Protein AF-A0A9E2Q5E2-F1 (afdb_monomer_lite)

Structure (mmCIF, N/CA/C/O backbone):
data_AF-A0A9E2Q5E2-F1
#
_entry.id   AF-A0A9E2Q5E2-F1
#
loop_
_atom_site.group_PDB
_atom_site.id
_atom_site.type_symbol
_atom_site.label_atom_id
_atom_site.label_alt_id
_atom_site.label_comp_id
_atom_site.label_asym_id
_atom_site.label_entity_id
_atom_site.label_seq_id
_atom_site.pdbx_PDB_ins_code
_atom_site.Cartn_x
_atom_site.Cartn_y
_atom_site.Cartn_z
_atom_site.occupancy
_atom_site.B_iso_or_equiv
_atom_site.auth_seq_id
_atom_site.auth_comp_id
_atom_site.auth_asym_id
_atom_site.auth_atom_id
_atom_site.pdbx_PDB_model_num
ATOM 1 N N . LEU A 1 1 ? 15.517 0.188 -31.929 1.00 89.19 1 LEU A N 1
ATOM 2 C CA . LEU A 1 1 ? 15.478 1.576 -32.425 1.00 89.19 1 LEU A CA 1
ATOM 3 C C . LEU A 1 1 ? 14.291 2.267 -31.775 1.00 89.19 1 LEU A C 1
ATOM 5 O O . LEU A 1 1 ? 13.163 1.832 -31.969 1.00 89.19 1 LEU A O 1
ATOM 9 N N . GLY A 1 2 ? 14.555 3.287 -30.965 1.00 86.31 2 GLY A N 1
ATOM 10 C CA . GLY A 1 2 ? 13.553 4.165 -30.353 1.00 86.31 2 GLY A CA 1
ATOM 11 C C . GLY A 1 2 ? 13.816 5.609 -30.769 1.00 86.31 2 GLY A C 1
ATOM 12 O O . GLY A 1 2 ? 14.848 5.887 -31.368 1.00 86.31 2 GLY A O 1
ATOM 13 N N . GLY A 1 3 ? 12.882 6.527 -30.535 1.00 84.81 3 GLY A N 1
ATOM 14 C CA . GLY A 1 3 ? 13.052 7.918 -30.966 1.00 84.81 3 GLY A CA 1
ATOM 15 C C . GLY A 1 3 ? 11.741 8.633 -31.245 1.00 84.81 3 GLY A C 1
ATOM 16 O O . GLY A 1 3 ? 10.682 7.996 -31.318 1.00 84.81 3 GLY A O 1
ATOM 17 N N . SER A 1 4 ? 11.8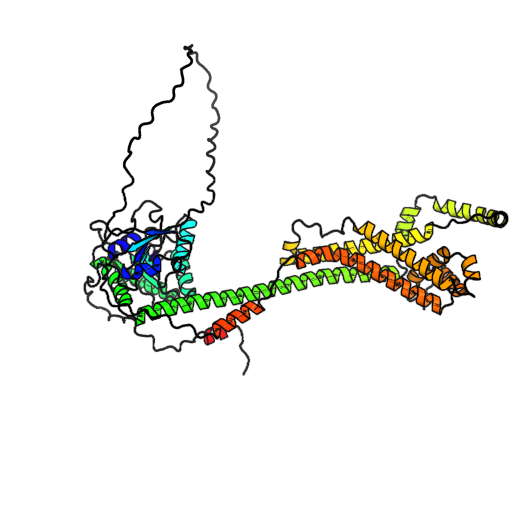26 9.949 -31.428 1.00 81.06 4 SER A N 1
ATOM 18 C CA . SER A 1 4 ? 10.669 10.813 -31.671 1.00 81.06 4 SER A CA 1
ATOM 19 C C . SER A 1 4 ? 9.975 10.502 -32.998 1.00 81.06 4 SER A C 1
ATOM 21 O O . SER A 1 4 ? 10.512 9.819 -33.887 1.00 81.06 4 SER A O 1
ATOM 23 N N . THR A 1 5 ? 8.740 10.978 -33.136 1.00 81.56 5 THR A N 1
ATOM 24 C CA . THR A 1 5 ? 7.960 10.696 -34.331 1.00 81.56 5 THR A CA 1
ATOM 25 C C . THR A 1 5 ? 8.557 11.386 -35.547 1.00 81.56 5 THR A C 1
ATOM 27 O O . THR A 1 5 ? 8.820 12.589 -35.534 1.00 81.56 5 THR A O 1
ATOM 30 N N . GLY A 1 6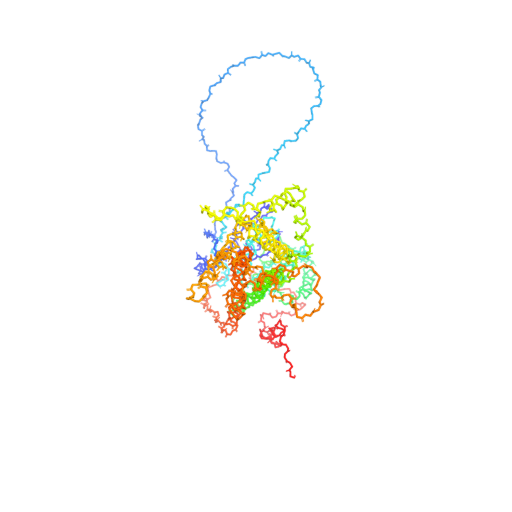 ? 8.709 10.631 -36.636 1.00 80.38 6 GLY A N 1
ATOM 31 C CA . GLY A 1 6 ? 9.288 11.141 -37.878 1.00 80.38 6 GLY A CA 1
ATOM 32 C C . GLY A 1 6 ? 10.807 11.313 -37.822 1.00 80.38 6 GLY A C 1
ATOM 33 O O . GLY A 1 6 ? 11.375 11.924 -38.720 1.00 80.38 6 GLY A O 1
ATOM 34 N N . ALA A 1 7 ? 11.482 10.759 -36.811 1.00 85.31 7 ALA A N 1
ATOM 35 C CA . ALA A 1 7 ? 12.941 10.783 -36.712 1.00 85.31 7 ALA A CA 1
ATOM 36 C C . ALA A 1 7 ? 13.668 9.854 -37.703 1.00 85.31 7 ALA A C 1
ATOM 38 O O . ALA A 1 7 ? 14.882 9.789 -37.660 1.00 85.31 7 ALA A O 1
ATOM 39 N N . GLY A 1 8 ? 12.952 9.116 -38.563 1.00 87.56 8 GLY A N 1
ATOM 40 C CA . GLY A 1 8 ? 13.573 8.262 -39.587 1.00 87.56 8 GLY A CA 1
ATOM 41 C C . GLY A 1 8 ? 13.871 6.815 -39.171 1.00 87.56 8 GLY A C 1
ATOM 42 O O . GLY A 1 8 ? 14.488 6.091 -39.943 1.00 87.56 8 GLY A O 1
ATOM 43 N N . LYS A 1 9 ? 13.393 6.341 -38.007 1.00 90.12 9 LYS A N 1
ATOM 44 C CA . LYS A 1 9 ? 13.650 4.977 -37.474 1.00 90.12 9 LYS A CA 1
ATOM 45 C C . LYS A 1 9 ? 13.458 3.841 -38.488 1.00 90.12 9 LYS A C 1
ATOM 47 O O . LYS A 1 9 ? 14.386 3.076 -38.732 1.00 90.12 9 LYS A O 1
ATOM 52 N N . SER A 1 10 ? 12.272 3.744 -39.091 1.00 89.88 10 SER A N 1
ATOM 53 C CA . SER A 1 10 ? 11.942 2.667 -40.033 1.00 89.88 10 SER A CA 1
ATOM 54 C C . SER A 1 10 ? 12.729 2.788 -41.342 1.00 89.88 10 SER A C 1
ATOM 56 O O . SER A 1 10 ? 13.146 1.776 -41.898 1.00 89.88 10 SER A O 1
ATOM 58 N N . THR A 1 11 ? 12.997 4.017 -41.805 1.00 92.12 11 THR A N 1
ATOM 59 C CA . THR A 1 11 ? 13.861 4.278 -42.969 1.00 92.12 11 THR A CA 1
ATOM 60 C C . THR A 1 11 ? 15.292 3.822 -42.699 1.00 92.12 11 THR A C 1
ATOM 62 O O . THR A 1 11 ? 15.871 3.118 -43.524 1.00 92.12 11 THR A O 1
ATOM 65 N N . LEU A 1 12 ? 15.846 4.159 -41.532 1.00 92.88 12 LEU A N 1
ATOM 66 C CA . LEU A 1 12 ? 17.174 3.727 -41.106 1.00 92.88 12 LEU A CA 1
ATOM 67 C C . LEU A 1 12 ? 17.254 2.199 -41.006 1.00 92.88 12 LEU A C 1
ATOM 69 O O . LEU A 1 12 ? 18.171 1.607 -41.569 1.00 92.88 12 LEU A O 1
ATOM 73 N N . LEU A 1 13 ? 16.272 1.552 -40.366 1.00 93.50 13 LEU A N 1
ATOM 74 C CA . LEU A 1 13 ? 16.216 0.091 -40.255 1.00 93.50 13 LEU A CA 1
ATOM 75 C C . LEU A 1 13 ? 16.207 -0.586 -41.631 1.00 93.50 13 LEU A C 1
ATOM 77 O O . LEU A 1 13 ? 17.034 -1.457 -41.888 1.00 93.50 13 LEU A O 1
ATOM 81 N N . ASN A 1 14 ? 15.305 -0.169 -42.523 1.00 92.94 14 ASN A N 1
ATOM 82 C CA . ASN A 1 14 ? 15.225 -0.722 -43.876 1.00 92.94 14 ASN A CA 1
ATOM 83 C C . ASN A 1 14 ? 16.541 -0.526 -44.640 1.00 92.94 14 ASN A C 1
ATOM 85 O O . ASN A 1 14 ? 17.001 -1.420 -45.345 1.00 92.94 14 ASN A O 1
ATOM 89 N N . SER A 1 15 ? 17.176 0.636 -44.472 1.00 94.69 15 SER A N 1
ATOM 90 C CA . SER A 1 15 ? 18.424 0.980 -45.161 1.00 94.69 15 SER A CA 1
ATOM 91 C C . SER A 1 15 ? 19.616 0.156 -44.681 1.00 94.69 15 SER A C 1
ATOM 93 O O . SER A 1 15 ? 20.440 -0.224 -45.513 1.00 94.69 15 SER A O 1
ATOM 95 N N . LEU A 1 16 ? 19.676 -0.157 -43.380 1.00 93.44 16 LEU A N 1
ATOM 96 C CA . LEU A 1 16 ? 20.667 -1.061 -42.780 1.00 93.44 16 LEU A CA 1
ATOM 97 C C . LEU A 1 16 ? 20.496 -2.510 -43.249 1.00 93.44 16 LEU A C 1
ATOM 99 O O . LEU A 1 16 ? 21.475 -3.246 -43.341 1.00 93.44 16 LEU A O 1
ATOM 103 N N . LEU A 1 17 ? 19.265 -2.927 -43.543 1.00 92.75 17 LEU A N 1
ATOM 104 C CA . LEU A 1 17 ? 18.966 -4.274 -44.035 1.00 92.75 17 LEU A CA 1
ATOM 105 C C . LEU A 1 17 ? 19.089 -4.385 -45.560 1.00 92.75 17 LEU A C 1
ATOM 107 O O . LEU A 1 17 ? 19.316 -5.473 -46.077 1.00 92.75 17 LEU A O 1
ATOM 111 N N . GLY A 1 18 ? 18.965 -3.266 -46.280 1.00 89.50 18 GLY A N 1
ATOM 112 C CA . GLY A 1 18 ? 18.892 -3.245 -47.743 1.00 89.50 18 GLY A CA 1
ATOM 113 C C . GLY A 1 18 ? 17.536 -3.685 -48.301 1.00 89.50 18 GLY A C 1
ATOM 114 O O . GLY A 1 18 ? 17.417 -3.924 -49.4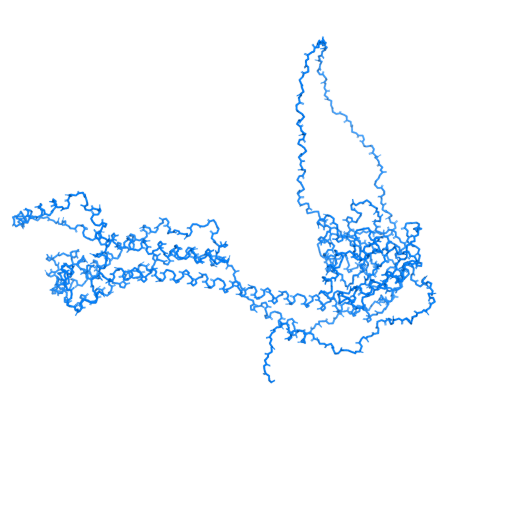98 1.00 89.50 18 GLY A O 1
ATOM 115 N N . GLU A 1 19 ? 16.513 -3.782 -47.452 1.00 88.12 19 GLU A N 1
ATOM 116 C CA . GLU A 1 19 ? 15.187 -4.295 -47.795 1.00 88.12 19 GLU A CA 1
ATOM 117 C C . GLU A 1 19 ? 14.086 -3.557 -47.022 1.00 88.12 19 GLU A C 1
ATOM 119 O O . GLU A 1 19 ? 14.260 -3.140 -45.876 1.00 88.12 19 GLU A O 1
ATOM 124 N N . GLN A 1 20 ? 12.920 -3.386 -47.651 1.00 85.00 20 GLN A N 1
ATOM 125 C CA . GLN A 1 20 ? 11.775 -2.706 -47.042 1.00 85.00 20 GLN A CA 1
ATOM 126 C C . GLN A 1 20 ? 10.988 -3.665 -46.141 1.00 85.00 20 GLN A C 1
ATOM 128 O O . GLN A 1 20 ? 9.994 -4.262 -46.556 1.00 85.00 20 GLN A O 1
ATOM 133 N N . VAL A 1 21 ? 11.430 -3.806 -44.893 1.00 83.25 21 VAL A N 1
ATOM 134 C CA . VAL A 1 21 ? 10.791 -4.692 -43.908 1.00 83.25 21 VAL A CA 1
ATOM 135 C C . VAL A 1 21 ? 9.835 -3.953 -42.985 1.00 83.25 21 VAL A C 1
ATOM 137 O O . VAL A 1 21 ? 8.847 -4.540 -42.562 1.00 83.25 21 VAL A O 1
ATOM 140 N N . SER A 1 22 ? 10.067 -2.672 -42.689 1.00 79.62 22 SER A N 1
ATOM 141 C CA . SER A 1 22 ? 9.210 -1.815 -41.861 1.00 79.62 22 SER A CA 1
ATOM 142 C C . SER A 1 22 ? 8.544 -0.722 -42.701 1.00 79.62 22 SER A C 1
ATOM 144 O O . SER A 1 22 ? 9.147 -0.191 -43.632 1.00 79.62 22 SER A O 1
ATOM 146 N N . ALA A 1 23 ? 7.285 -0.386 -42.412 1.00 71.12 23 ALA A N 1
ATOM 147 C CA . ALA A 1 23 ? 6.562 0.629 -43.175 1.00 71.12 23 ALA A CA 1
ATOM 148 C C . ALA A 1 23 ? 7.073 2.036 -42.813 1.00 71.12 23 ALA A C 1
ATOM 150 O O . ALA A 1 23 ? 6.796 2.543 -41.728 1.00 71.12 23 ALA A O 1
ATOM 151 N N . ALA A 1 24 ? 7.796 2.679 -43.731 1.00 56.91 24 ALA A N 1
ATOM 152 C CA . ALA A 1 24 ? 8.216 4.074 -43.609 1.00 56.91 24 ALA A CA 1
ATOM 153 C C . ALA A 1 24 ? 7.191 4.994 -44.302 1.00 56.91 24 ALA A C 1
ATOM 155 O O . ALA A 1 24 ? 6.821 4.751 -45.450 1.00 56.91 24 ALA A O 1
ATOM 156 N N . GLY A 1 25 ? 6.709 6.047 -43.634 1.00 50.22 25 GLY A N 1
ATOM 157 C CA . GLY A 1 25 ? 5.753 6.983 -44.238 1.00 50.22 25 GLY A CA 1
ATOM 158 C C . GLY A 1 25 ? 5.466 8.231 -43.397 1.00 50.22 25 GLY A C 1
ATOM 159 O O . GLY A 1 25 ? 5.805 8.298 -42.219 1.00 50.22 25 GLY A O 1
ATOM 160 N N . VAL A 1 26 ? 4.844 9.231 -44.030 1.00 38.22 26 VAL A N 1
ATOM 161 C CA . VAL A 1 26 ? 4.603 10.582 -43.474 1.00 38.22 26 VAL A CA 1
ATOM 162 C C . VAL A 1 26 ? 3.243 10.699 -42.749 1.00 38.22 26 VAL A C 1
ATOM 164 O O . VAL A 1 26 ? 3.069 11.569 -41.897 1.00 38.22 26 VAL A O 1
ATOM 167 N N . LEU A 1 27 ? 2.279 9.810 -43.035 1.00 38.19 27 LEU A N 1
ATOM 168 C CA . LEU A 1 27 ? 0.923 9.812 -42.454 1.00 38.19 27 LEU A CA 1
ATOM 169 C C . LEU A 1 27 ? 0.839 8.952 -41.184 1.00 38.19 27 LEU A C 1
ATOM 171 O O . LEU A 1 27 ? 1.082 7.749 -41.222 1.00 38.19 27 LEU A O 1
ATOM 175 N N . ARG A 1 28 ? 0.469 9.563 -40.053 1.00 48.22 28 ARG A N 1
ATOM 176 C CA . ARG A 1 28 ? 0.461 8.912 -38.730 1.00 48.22 28 ARG A CA 1
ATOM 177 C C . ARG A 1 28 ? -0.790 8.041 -38.502 1.00 48.22 28 ARG A C 1
ATOM 179 O O . ARG A 1 28 ? -1.872 8.468 -38.901 1.00 48.22 28 ARG A O 1
ATOM 186 N N . PRO A 1 29 ? -0.688 6.896 -37.786 1.00 46.16 29 PRO A N 1
ATOM 187 C CA . PRO A 1 29 ? 0.523 6.215 -37.303 1.00 46.16 29 PRO A CA 1
ATOM 188 C C . PRO A 1 29 ? 0.993 5.113 -38.282 1.00 46.16 29 PRO A C 1
ATOM 190 O O . PRO A 1 29 ? 0.201 4.244 -38.655 1.00 46.16 29 PRO A O 1
ATOM 193 N N . THR A 1 30 ? 2.274 5.123 -38.684 1.00 49.78 30 THR A N 1
ATOM 194 C CA . THR A 1 30 ? 2.831 4.186 -39.687 1.00 49.78 30 THR A CA 1
ATOM 195 C C . THR A 1 30 ? 3.297 2.845 -39.119 1.00 49.78 30 THR A C 1
ATOM 197 O O . THR A 1 30 ? 3.129 1.827 -39.786 1.00 49.78 30 THR A O 1
ATOM 200 N N . THR A 1 31 ? 3.791 2.785 -37.879 1.00 51.78 31 THR A N 1
ATOM 201 C CA . THR A 1 31 ? 4.198 1.513 -37.252 1.00 51.78 31 THR A CA 1
ATOM 202 C C . THR A 1 31 ? 3.097 1.019 -36.319 1.00 51.78 31 THR A C 1
ATOM 204 O O . THR A 1 31 ? 3.122 1.264 -35.117 1.00 51.78 31 THR A O 1
ATOM 207 N N . ARG A 1 32 ? 2.085 0.345 -36.883 1.00 57.28 32 ARG A N 1
ATOM 208 C CA . ARG A 1 32 ? 0.980 -0.260 -36.106 1.00 57.28 32 ARG A CA 1
ATOM 209 C C . ARG A 1 32 ? 1.409 -1.509 -35.324 1.00 57.28 32 ARG A C 1
ATOM 211 O O . ARG A 1 32 ? 0.731 -1.894 -34.381 1.00 57.28 32 ARG A O 1
ATOM 218 N N . TRP A 1 33 ? 2.530 -2.117 -35.717 1.00 69.62 33 TRP A N 1
ATOM 219 C CA . TRP A 1 33 ? 3.073 -3.335 -35.123 1.00 69.62 33 TRP A CA 1
ATOM 220 C C . TRP A 1 33 ? 4.604 -3.240 -35.074 1.00 69.62 33 TRP A C 1
ATOM 222 O O . TRP A 1 33 ? 5.205 -2.966 -36.118 1.00 69.62 33 TRP A O 1
ATOM 232 N N . PRO A 1 34 ? 5.253 -3.453 -33.917 1.00 86.56 34 PRO A N 1
ATOM 233 C CA . PRO A 1 34 ? 6.707 -3.496 -33.832 1.00 86.56 34 PRO A CA 1
ATOM 234 C C . PRO A 1 34 ? 7.287 -4.605 -34.713 1.00 86.56 34 PRO A C 1
ATOM 236 O O . PRO A 1 34 ? 6.689 -5.676 -34.868 1.00 86.56 34 PRO A O 1
ATOM 239 N N . VAL A 1 35 ? 8.460 -4.345 -35.290 1.00 89.62 35 VAL A N 1
ATOM 240 C CA . VAL A 1 35 ? 9.132 -5.252 -36.232 1.00 89.62 35 VAL A CA 1
ATOM 241 C C . VAL A 1 35 ? 10.446 -5.709 -35.625 1.00 89.62 35 VAL A C 1
ATOM 243 O O . VAL A 1 35 ? 11.325 -4.884 -35.404 1.00 89.62 35 VAL A O 1
ATOM 246 N N . LEU A 1 36 ? 10.585 -7.007 -35.365 1.00 92.06 36 LEU A N 1
ATOM 247 C CA . LEU A 1 36 ? 11.824 -7.621 -34.898 1.00 92.06 36 LEU A CA 1
ATOM 248 C C . LEU A 1 36 ? 12.465 -8.384 -36.053 1.00 92.06 36 LEU A C 1
ATOM 250 O O . LEU A 1 36 ? 11.908 -9.362 -36.553 1.00 92.06 36 LEU A O 1
ATOM 254 N N . VAL A 1 37 ? 13.646 -7.933 -36.455 1.00 93.62 37 VAL A N 1
ATOM 255 C CA . VAL A 1 37 ? 14.458 -8.539 -37.505 1.00 93.62 37 VAL A CA 1
ATOM 256 C C . VAL A 1 37 ? 15.616 -9.289 -36.863 1.00 93.62 37 VAL A C 1
ATOM 258 O O . VAL A 1 37 ? 16.330 -8.731 -36.031 1.00 93.62 37 VAL A O 1
ATOM 261 N N . HIS A 1 38 ? 15.800 -10.553 -37.226 1.00 92.69 38 HIS A N 1
ATOM 262 C CA . HIS A 1 38 ? 16.827 -11.417 -36.648 1.00 92.69 38 HIS A CA 1
ATOM 263 C C . HIS A 1 38 ? 17.477 -12.305 -37.711 1.00 92.69 38 HIS A C 1
ATOM 265 O O . HIS A 1 38 ? 16.895 -12.569 -38.767 1.00 92.69 38 HIS A O 1
ATOM 271 N N . HIS A 1 39 ? 18.659 -12.839 -37.406 1.00 91.69 39 HIS A N 1
ATOM 272 C CA . HIS A 1 39 ? 19.280 -13.850 -38.256 1.00 91.69 39 HIS A CA 1
ATOM 273 C C . HIS A 1 39 ? 18.428 -15.143 -38.277 1.00 91.69 39 HIS A C 1
ATOM 275 O O . HIS A 1 39 ? 17.891 -15.532 -37.231 1.00 91.69 39 HIS A O 1
ATOM 281 N N . PRO A 1 40 ? 18.293 -15.865 -39.411 1.00 90.44 40 PRO A N 1
ATOM 282 C CA . PRO A 1 40 ? 17.480 -17.086 -39.486 1.00 90.44 40 PRO A CA 1
ATOM 283 C C . PRO A 1 40 ? 17.849 -18.163 -38.451 1.00 90.44 40 PRO A C 1
ATOM 285 O O . PRO A 1 40 ? 16.965 -18.827 -37.914 1.00 90.44 40 PRO A O 1
ATOM 288 N N . LEU A 1 41 ? 19.138 -18.300 -38.110 1.00 88.94 41 LEU A N 1
ATOM 289 C CA . LEU A 1 41 ? 19.605 -19.262 -37.094 1.00 88.94 41 LEU A CA 1
ATOM 290 C C . LEU A 1 41 ? 19.182 -18.902 -35.658 1.00 88.94 41 LEU A C 1
ATOM 292 O O . LEU A 1 41 ? 19.176 -19.772 -34.785 1.00 88.94 41 LEU A O 1
ATOM 296 N N . ASP A 1 42 ? 18.783 -17.653 -35.418 1.00 88.94 42 ASP A N 1
ATOM 297 C CA . ASP A 1 42 ? 18.365 -17.167 -34.102 1.00 88.94 42 ASP A CA 1
ATOM 298 C C . ASP A 1 42 ? 16.836 -17.178 -33.922 1.00 88.94 42 ASP A C 1
ATOM 300 O O . ASP A 1 42 ? 16.336 -16.868 -32.840 1.00 88.94 42 ASP A O 1
ATOM 304 N N . ALA A 1 43 ? 16.074 -17.619 -34.933 1.00 88.19 43 ALA A N 1
ATOM 305 C CA . ALA A 1 43 ? 14.605 -17.628 -34.925 1.00 88.19 43 ALA A CA 1
ATOM 306 C C . ALA A 1 43 ? 13.989 -18.316 -33.693 1.00 88.19 43 ALA A C 1
ATOM 308 O O . ALA A 1 43 ? 12.962 -17.885 -33.160 1.00 88.19 43 ALA A O 1
ATOM 309 N N . ARG A 1 44 ? 14.635 -19.376 -33.193 1.00 87.81 44 ARG A N 1
ATOM 310 C CA . ARG A 1 44 ? 14.177 -20.131 -32.014 1.00 87.81 44 ARG A CA 1
ATOM 311 C C . ARG A 1 44 ? 14.078 -19.290 -30.735 1.00 87.81 44 ARG A C 1
ATOM 313 O O . ARG A 1 44 ? 13.329 -19.654 -29.837 1.00 87.81 44 ARG A O 1
ATOM 320 N N . TRP A 1 45 ? 14.819 -18.184 -30.634 1.00 85.44 45 TRP A N 1
ATOM 321 C CA . TRP A 1 45 ? 14.796 -17.314 -29.455 1.00 85.44 45 TRP A CA 1
ATOM 322 C C . TRP A 1 45 ? 13.561 -16.407 -29.410 1.00 85.44 45 TRP A C 1
ATOM 324 O O . TRP A 1 45 ? 13.086 -16.083 -28.323 1.00 85.44 45 TRP A O 1
ATOM 334 N N . PHE A 1 46 ? 13.016 -16.039 -30.574 1.00 87.12 46 PHE A N 1
ATOM 335 C CA . PHE A 1 46 ? 11.945 -15.040 -30.701 1.00 87.12 46 PHE A CA 1
ATOM 336 C C . PHE A 1 46 ? 10.562 -15.642 -30.987 1.00 87.12 46 PHE A C 1
ATOM 338 O O . PHE A 1 46 ? 9.539 -14.981 -30.804 1.00 87.12 46 PHE A O 1
ATOM 345 N N . THR A 1 47 ? 10.515 -16.906 -31.409 1.00 83.81 47 THR A N 1
ATOM 346 C CA . THR A 1 47 ? 9.272 -17.631 -31.729 1.00 83.81 47 THR A CA 1
ATOM 347 C C . THR A 1 47 ? 8.468 -18.050 -30.495 1.00 83.81 47 THR A C 1
ATOM 349 O O . THR A 1 47 ? 7.249 -18.152 -30.586 1.00 83.81 47 THR A O 1
ATOM 352 N N . GLY A 1 48 ? 9.116 -18.253 -29.343 1.00 78.75 48 GLY A N 1
ATOM 353 C CA . GLY A 1 48 ? 8.447 -18.529 -28.064 1.00 78.75 48 GLY A CA 1
ATOM 354 C C . GLY A 1 48 ? 8.091 -17.264 -27.273 1.00 78.75 48 GLY A C 1
ATOM 355 O O . GLY A 1 48 ? 8.429 -16.151 -27.669 1.00 78.75 48 GLY A O 1
ATOM 356 N N . GLU A 1 49 ? 7.468 -17.427 -26.104 1.00 77.50 49 GLU A N 1
ATOM 357 C CA . GLU A 1 49 ? 7.038 -16.311 -25.235 1.00 77.50 49 GLU A CA 1
ATOM 358 C C . GLU A 1 49 ? 8.155 -15.723 -24.355 1.00 77.50 49 GLU A C 1
ATOM 360 O O . GLU A 1 49 ? 7.929 -14.785 -23.597 1.00 77.50 49 GLU A O 1
ATOM 365 N N . ARG A 1 50 ? 9.379 -16.257 -24.447 1.00 78.19 50 ARG A N 1
ATOM 366 C CA . ARG A 1 50 ? 10.494 -15.878 -23.565 1.00 78.19 50 ARG A CA 1
ATOM 367 C C . ARG A 1 50 ? 10.917 -14.415 -23.714 1.00 78.19 50 ARG A C 1
ATOM 369 O O . ARG A 1 50 ? 11.230 -13.768 -22.721 1.00 78.19 50 ARG A O 1
ATOM 376 N N . VAL A 1 51 ? 10.968 -13.920 -24.948 1.00 78.38 51 VAL A N 1
ATOM 377 C CA . VAL A 1 51 ? 11.334 -12.535 -25.278 1.00 78.38 51 VAL A CA 1
ATOM 378 C C . VAL A 1 51 ? 10.052 -11.780 -25.587 1.00 78.38 51 VAL A C 1
ATOM 380 O O . VAL A 1 51 ? 9.306 -12.227 -26.444 1.00 78.38 51 VAL A O 1
ATOM 383 N N . LEU A 1 52 ? 9.775 -10.650 -24.929 1.00 79.50 52 LEU A N 1
ATOM 384 C CA . LEU A 1 52 ? 8.534 -9.881 -25.133 1.00 79.50 52 LEU A CA 1
ATOM 385 C C . LEU A 1 52 ? 7.256 -10.747 -24.981 1.00 79.50 52 LEU A C 1
ATOM 387 O O . LEU A 1 52 ? 6.529 -10.964 -25.966 1.00 79.50 52 LEU A O 1
ATOM 391 N N . PRO A 1 53 ? 6.993 -11.282 -23.770 1.00 74.31 53 PRO A N 1
ATOM 392 C CA . PRO A 1 53 ? 5.776 -12.040 -23.488 1.00 74.31 53 PRO A CA 1
ATOM 393 C C . PRO A 1 53 ? 4.528 -11.166 -23.684 1.00 74.31 53 PRO A C 1
ATOM 395 O O . PRO A 1 53 ? 4.559 -9.958 -23.447 1.00 74.31 53 PRO A O 1
ATOM 398 N N . GLY A 1 54 ? 3.427 -11.778 -24.125 1.00 75.06 54 GLY A N 1
ATOM 399 C CA . GLY A 1 54 ? 2.144 -11.095 -24.339 1.00 75.06 54 GLY A CA 1
ATOM 400 C C . GLY A 1 54 ? 1.961 -10.438 -25.713 1.00 75.06 54 GLY A C 1
ATOM 401 O O . GLY A 1 54 ? 0.862 -9.970 -25.999 1.00 75.06 54 GLY A O 1
ATOM 402 N N . LEU A 1 55 ? 2.984 -10.436 -26.581 1.00 80.69 55 LEU A N 1
ATOM 403 C CA . LEU A 1 55 ? 2.839 -10.002 -27.976 1.00 80.69 55 LEU A CA 1
ATOM 404 C C . LEU A 1 55 ? 2.602 -11.195 -28.912 1.00 80.69 55 LEU A C 1
ATOM 406 O O . LEU A 1 55 ? 3.432 -12.103 -28.979 1.00 80.69 55 LEU A O 1
ATOM 410 N N . VAL A 1 56 ? 1.525 -11.189 -29.698 1.00 81.69 56 VAL A N 1
ATOM 411 C CA . VAL A 1 56 ? 1.259 -12.278 -30.661 1.00 81.69 56 VAL A CA 1
ATOM 412 C C . VAL A 1 56 ? 2.273 -12.253 -31.802 1.00 81.69 56 VAL A C 1
ATOM 414 O O . VAL A 1 56 ? 2.524 -11.209 -32.393 1.00 81.69 56 VAL A O 1
ATOM 417 N N . ARG A 1 57 ? 2.877 -13.398 -32.135 1.00 83.62 57 ARG A N 1
ATOM 418 C CA . ARG A 1 57 ? 3.876 -13.470 -33.211 1.00 83.62 57 ARG A CA 1
ATOM 419 C C . ARG A 1 57 ? 3.210 -13.471 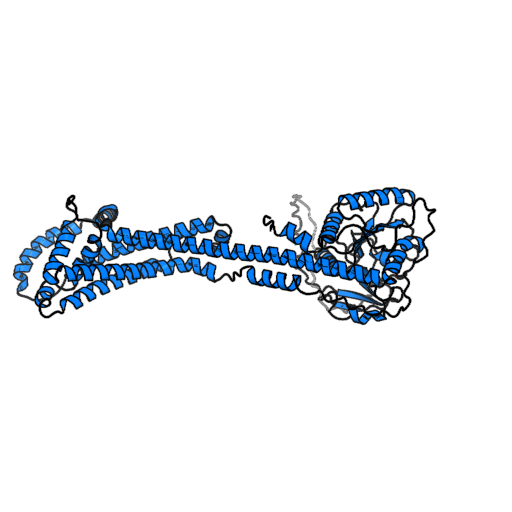-34.579 1.00 83.62 57 ARG A C 1
ATOM 421 O O . ARG A 1 57 ? 2.349 -14.301 -34.850 1.00 83.62 57 ARG A O 1
ATOM 428 N N . LEU A 1 58 ? 3.663 -12.576 -35.448 1.00 81.12 58 LEU A N 1
ATOM 429 C CA . LEU A 1 58 ? 3.273 -12.518 -36.852 1.00 81.12 58 LEU A CA 1
ATOM 430 C C . LEU A 1 58 ? 4.519 -12.811 -37.694 1.00 81.12 58 LEU A C 1
ATOM 432 O O . LEU A 1 58 ? 5.413 -11.972 -37.790 1.00 81.12 58 LEU A O 1
ATOM 436 N N . SER A 1 59 ? 4.630 -14.013 -38.256 1.00 71.94 59 SER A N 1
ATOM 437 C CA . SER A 1 59 ? 5.776 -14.379 -39.099 1.00 71.94 59 SER A CA 1
ATOM 438 C C . SER A 1 59 ? 5.619 -13.807 -40.508 1.00 71.94 59 SER A C 1
ATOM 440 O O . SER A 1 59 ? 4.589 -14.015 -41.144 1.00 71.94 59 SER A O 1
ATOM 442 N N . ALA A 1 60 ? 6.651 -13.125 -41.010 1.00 61.25 60 ALA A N 1
ATOM 443 C CA . ALA A 1 60 ? 6.749 -12.696 -42.403 1.00 61.25 60 ALA A CA 1
ATOM 444 C C . ALA A 1 60 ? 8.131 -13.060 -42.970 1.00 61.25 60 ALA A C 1
ATOM 446 O O . ALA A 1 60 ? 9.152 -12.889 -42.304 1.00 61.25 60 ALA A O 1
ATOM 447 N N . THR A 1 61 ? 8.178 -13.564 -44.203 1.00 50.16 61 THR A N 1
ATOM 448 C CA . THR A 1 61 ? 9.432 -13.779 -44.940 1.00 50.16 61 THR A CA 1
ATOM 449 C C . THR A 1 61 ? 9.846 -12.490 -45.643 1.00 50.16 61 THR A C 1
ATOM 451 O O . THR A 1 61 ? 9.028 -11.886 -46.342 1.00 50.16 61 THR A O 1
ATOM 454 N N . ALA A 1 62 ? 11.104 -12.072 -45.478 1.00 49.03 62 ALA A N 1
ATOM 455 C CA . ALA A 1 62 ? 11.660 -10.927 -46.188 1.00 49.03 62 ALA A CA 1
ATOM 456 C C . ALA A 1 62 ? 11.609 -11.190 -47.708 1.00 49.03 62 ALA A C 1
ATOM 458 O O . ALA A 1 62 ? 12.159 -12.180 -48.188 1.00 49.03 62 ALA A O 1
ATOM 459 N N . GLY A 1 63 ? 10.835 -10.384 -48.442 1.00 38.81 63 GLY A N 1
ATOM 460 C CA . GLY A 1 63 ? 10.571 -10.577 -49.877 1.00 38.81 63 GLY A CA 1
ATOM 461 C C . GLY A 1 63 ? 9.121 -10.319 -50.306 1.00 38.81 63 GLY A C 1
ATOM 462 O O . GLY A 1 63 ? 8.872 -10.054 -51.479 1.00 38.81 63 GLY A O 1
ATOM 463 N N . ALA A 1 64 ? 8.162 -10.323 -49.375 1.00 36.78 64 ALA A N 1
ATOM 464 C CA . ALA A 1 64 ? 6.808 -9.832 -49.632 1.00 36.78 64 ALA A CA 1
ATOM 465 C C . ALA A 1 64 ? 6.742 -8.341 -49.262 1.00 36.78 64 ALA A C 1
ATOM 467 O O . ALA A 1 64 ? 6.689 -7.991 -48.083 1.00 36.78 64 ALA A O 1
ATOM 468 N N . GLY A 1 65 ? 6.816 -7.455 -50.261 1.00 35.00 65 GLY A N 1
ATOM 469 C CA . GLY A 1 65 ? 6.658 -6.012 -50.048 1.00 35.00 65 GLY A CA 1
ATOM 470 C C . GLY A 1 65 ? 5.322 -5.676 -49.362 1.00 35.00 65 GLY A C 1
ATOM 471 O O . GLY A 1 65 ? 4.383 -6.472 -49.431 1.00 35.00 65 GLY A O 1
ATOM 472 N N . PRO A 1 66 ? 5.202 -4.517 -48.689 1.00 39.19 66 PRO A N 1
ATOM 473 C CA . PRO A 1 66 ? 3.959 -4.136 -48.028 1.00 39.19 66 PRO A CA 1
ATOM 474 C C . PRO A 1 66 ? 2.841 -4.017 -49.071 1.00 39.19 66 PRO A C 1
ATOM 476 O O . PRO A 1 66 ? 2.929 -3.205 -49.995 1.00 39.19 66 PRO A O 1
ATOM 479 N N . GLU A 1 67 ? 1.798 -4.842 -48.942 1.00 33.09 67 GLU A N 1
ATOM 480 C CA . GLU A 1 67 ? 0.632 -4.785 -49.821 1.00 33.09 67 GLU A CA 1
ATOM 481 C C . GLU A 1 67 ? 0.054 -3.365 -49.832 1.00 33.09 67 GLU A C 1
ATOM 483 O O . GLU A 1 67 ? -0.352 -2.813 -48.803 1.00 33.09 67 GLU A O 1
ATOM 488 N N . ARG A 1 68 ? 0.012 -2.762 -51.025 1.00 28.64 68 ARG A N 1
ATOM 489 C CA . ARG A 1 68 ? -0.717 -1.520 -51.277 1.00 28.64 68 ARG A CA 1
ATOM 490 C C . ARG A 1 68 ? -2.206 -1.814 -51.119 1.00 28.64 68 ARG A C 1
ATOM 492 O O . ARG A 1 68 ? -2.854 -2.300 -52.041 1.00 28.64 68 ARG A O 1
ATOM 499 N N . SER A 1 69 ? -2.759 -1.501 -49.955 1.00 30.47 69 SER A N 1
ATOM 500 C CA . SER A 1 69 ? -4.205 -1.475 -49.744 1.00 30.47 69 SER A CA 1
ATOM 501 C C . SER A 1 69 ? -4.784 -0.273 -50.494 1.00 30.47 69 SER A C 1
ATOM 503 O O . SER A 1 69 ? -4.786 0.855 -50.012 1.00 30.47 69 SER A O 1
ATOM 505 N N . GLY A 1 70 ? -5.228 -0.521 -51.725 1.00 31.66 70 GLY A N 1
ATOM 506 C CA . GLY A 1 70 ? -5.819 0.482 -52.603 1.00 31.66 70 GLY A CA 1
ATOM 507 C C . GLY A 1 70 ? -6.287 -0.133 -53.916 1.00 31.66 70 GLY A C 1
ATOM 508 O O . GLY A 1 70 ? -5.686 0.099 -54.958 1.00 31.66 70 GLY A O 1
ATOM 509 N N . GLY A 1 71 ? -7.352 -0.932 -53.861 1.00 23.31 71 GLY A N 1
ATOM 510 C CA . GLY A 1 71 ? -7.997 -1.500 -55.042 1.00 23.31 71 GLY A CA 1
ATOM 511 C C . GLY A 1 71 ? -9.401 -1.980 -54.703 1.00 23.31 71 GLY A C 1
ATOM 512 O O . GLY A 1 71 ? -9.575 -3.070 -54.172 1.00 23.31 71 GLY A O 1
ATOM 513 N N . ALA A 1 72 ? -10.397 -1.138 -54.975 1.00 31.39 72 ALA A N 1
ATOM 514 C CA . ALA A 1 72 ? -11.806 -1.479 -54.853 1.00 31.39 72 ALA A CA 1
ATOM 515 C C . ALA A 1 72 ? -12.140 -2.659 -55.777 1.00 31.39 72 ALA A C 1
ATOM 517 O O . ALA A 1 72 ? -12.127 -2.515 -56.999 1.00 31.39 72 ALA A O 1
ATOM 518 N N . GLN A 1 73 ? -12.463 -3.812 -55.194 1.00 24.89 73 GLN A N 1
ATOM 519 C CA . GLN A 1 73 ? -13.063 -4.925 -55.917 1.00 24.89 73 GLN A CA 1
ATOM 520 C C . GLN A 1 73 ? -14.549 -4.970 -55.558 1.00 24.89 73 GLN A C 1
ATOM 522 O O . GLN A 1 73 ? -14.940 -5.275 -54.433 1.00 24.89 73 GLN A O 1
ATOM 527 N N . GLN A 1 74 ? -15.366 -4.565 -56.529 1.00 30.44 74 GLN A N 1
ATOM 528 C CA . GLN A 1 74 ? -16.821 -4.613 -56.490 1.00 30.44 74 GLN A CA 1
ATOM 529 C C . GLN A 1 74 ? -17.276 -6.072 -56.350 1.00 30.44 74 GLN A C 1
ATOM 531 O O . GLN A 1 74 ? -17.141 -6.867 -57.277 1.00 30.44 74 GLN A O 1
ATOM 536 N N . GLY A 1 75 ? -17.809 -6.416 -55.179 1.00 25.80 75 GLY A N 1
ATOM 537 C CA . GLY A 1 75 ? -18.546 -7.651 -54.933 1.00 25.80 75 GLY A CA 1
ATOM 538 C C . GLY A 1 75 ? -20.038 -7.387 -55.113 1.00 25.80 75 GLY A C 1
ATOM 539 O O . GLY A 1 75 ? -20.634 -6.628 -54.354 1.00 25.80 75 GLY A O 1
ATOM 540 N N . ALA A 1 76 ? -20.621 -7.980 -56.151 1.00 27.91 76 ALA A N 1
ATOM 541 C CA . ALA A 1 76 ? -22.041 -7.923 -56.462 1.00 27.91 76 ALA A CA 1
ATOM 542 C C . ALA A 1 76 ? -22.904 -8.503 -55.324 1.00 27.91 76 ALA A C 1
ATOM 544 O O . ALA A 1 76 ? -22.695 -9.640 -54.904 1.00 27.91 76 ALA A O 1
ATOM 545 N N . ALA A 1 77 ? -23.924 -7.757 -54.894 1.00 26.47 77 ALA A N 1
ATOM 546 C CA . ALA A 1 77 ? -25.034 -8.263 -54.090 1.00 26.47 77 ALA A CA 1
ATOM 547 C C . ALA A 1 77 ? -26.351 -7.969 -54.824 1.00 26.47 77 ALA A C 1
ATOM 549 O O . ALA A 1 77 ? -26.629 -6.832 -55.206 1.00 26.47 77 ALA A O 1
ATOM 550 N N . GLN A 1 78 ? -27.133 -9.020 -55.074 1.00 25.03 78 GLN A N 1
ATOM 551 C CA . GLN A 1 78 ? -28.461 -8.953 -55.687 1.00 25.03 78 GLN A CA 1
ATOM 552 C C . GLN A 1 78 ? -29.492 -8.336 -54.718 1.00 25.03 78 GLN A C 1
ATOM 554 O O . GLN A 1 78 ? -29.335 -8.469 -53.503 1.00 25.03 78 GLN A O 1
ATOM 559 N N . PRO A 1 79 ? -30.552 -7.675 -55.225 1.00 26.94 79 PRO A N 1
ATOM 560 C CA . PRO A 1 79 ? -31.407 -6.804 -54.425 1.00 26.94 79 PRO A CA 1
ATOM 561 C C . PRO A 1 79 ? -32.581 -7.550 -53.775 1.00 26.94 79 PRO A C 1
ATOM 563 O O . PRO A 1 79 ? -33.239 -8.379 -54.407 1.00 26.94 79 PRO A O 1
ATOM 566 N N . VAL A 1 80 ? -32.909 -7.177 -52.534 1.00 28.56 80 VAL A N 1
ATOM 567 C CA . VAL A 1 80 ? -34.209 -7.468 -51.915 1.00 28.56 80 VAL A CA 1
ATOM 568 C C . VAL A 1 80 ? -35.165 -6.310 -52.205 1.00 28.56 80 VAL A C 1
ATOM 570 O O . VAL A 1 80 ? -34.793 -5.143 -52.271 1.00 28.56 80 VAL A O 1
ATOM 573 N N . ARG A 1 81 ? -36.403 -6.699 -52.482 1.00 25.64 81 ARG A N 1
ATOM 574 C CA . ARG A 1 81 ? -37.446 -5.992 -53.214 1.00 25.64 81 ARG A CA 1
ATOM 575 C C . ARG A 1 81 ? -38.409 -5.324 -52.232 1.00 25.64 81 ARG A C 1
ATOM 577 O O . ARG A 1 81 ? -39.128 -6.039 -51.545 1.00 25.64 81 ARG A O 1
ATOM 584 N N . GLU A 1 82 ? -38.521 -3.998 -52.256 1.00 27.25 82 GLU A N 1
ATOM 585 C CA . GLU A 1 82 ? -39.668 -3.286 -51.675 1.00 27.25 82 GLU A CA 1
ATOM 586 C C . GLU A 1 82 ? -40.395 -2.468 -52.748 1.00 27.25 82 GLU A C 1
ATOM 588 O O . GLU A 1 82 ? -39.791 -1.821 -53.604 1.00 27.25 82 GLU A O 1
ATOM 593 N N . LYS A 1 83 ? -41.724 -2.605 -52.763 1.00 28.38 83 LYS A N 1
ATOM 594 C CA . LYS A 1 83 ? -42.631 -1.994 -53.742 1.00 28.38 83 LYS A CA 1
ATOM 595 C C . LYS A 1 83 ? -42.960 -0.547 -53.337 1.00 28.38 83 LYS A C 1
ATOM 597 O O . LYS A 1 83 ? -43.142 -0.296 -52.151 1.00 28.38 83 LYS A O 1
ATOM 602 N N . PRO A 1 84 ? -43.134 0.375 -54.301 1.00 26.81 84 PRO A N 1
ATOM 603 C CA . PRO A 1 84 ? -43.375 1.786 -54.024 1.00 26.81 84 PRO A CA 1
ATOM 604 C C . PRO A 1 84 ? -44.863 2.078 -53.776 1.00 26.81 84 PRO A C 1
ATOM 606 O O . PRO A 1 84 ? -45.730 1.652 -54.545 1.00 26.81 84 PRO A O 1
ATOM 609 N N . GLY A 1 85 ? -45.150 2.851 -52.728 1.00 28.09 85 GLY A N 1
ATOM 610 C CA . GLY A 1 85 ? -46.431 3.530 -52.532 1.00 28.09 85 GLY A CA 1
ATOM 611 C C . GLY A 1 85 ? -46.450 4.853 -53.299 1.00 28.09 85 GLY A C 1
ATOM 612 O O . GLY A 1 85 ? -45.531 5.658 -53.181 1.00 28.09 85 GLY A O 1
ATOM 613 N N . ARG A 1 86 ? -47.480 5.042 -54.125 1.00 27.86 86 ARG A N 1
ATOM 614 C CA . ARG A 1 86 ? -47.783 6.283 -54.850 1.00 27.86 86 ARG A CA 1
ATOM 615 C C . ARG A 1 86 ? -48.304 7.347 -53.886 1.00 27.86 86 ARG A C 1
ATOM 617 O O . ARG A 1 86 ? -49.157 7.008 -53.082 1.00 27.86 86 ARG A O 1
ATOM 624 N N . GLU A 1 87 ? -47.946 8.609 -54.118 1.00 27.14 87 GLU A N 1
ATOM 625 C CA . GLU A 1 87 ? -48.903 9.725 -54.144 1.00 27.14 87 GLU A CA 1
ATOM 626 C C . GLU A 1 87 ? -48.314 10.943 -54.882 1.00 27.14 87 GLU A C 1
ATOM 628 O O . GLU A 1 87 ? -47.104 11.147 -54.932 1.00 27.14 87 GLU A O 1
ATOM 633 N N . GLN A 1 88 ? -49.197 11.657 -55.579 1.00 28.95 88 GLN A N 1
ATOM 634 C CA . GLN A 1 88 ? -48.944 12.672 -56.609 1.00 28.95 88 GLN A CA 1
ATOM 635 C C . GLN A 1 88 ? -49.124 14.111 -56.060 1.00 28.95 88 GLN A C 1
ATOM 637 O O . GLN A 1 88 ? -49.608 14.277 -54.944 1.00 28.95 88 GLN A O 1
ATOM 642 N N . PRO A 1 89 ? -48.715 15.153 -56.817 1.00 35.41 89 PRO A N 1
ATOM 643 C CA . PRO A 1 89 ? -48.196 16.416 -56.289 1.00 35.41 89 PRO A CA 1
ATOM 644 C C . PRO A 1 89 ? -49.259 17.509 -56.103 1.00 35.41 89 PRO A C 1
ATOM 646 O O . PRO A 1 89 ? -50.302 17.499 -56.756 1.00 35.41 89 PRO A O 1
ATOM 649 N N . GLY A 1 90 ? -48.953 18.527 -55.288 1.00 28.50 90 GLY A N 1
ATOM 650 C CA . GLY A 1 90 ? -49.842 19.676 -55.123 1.00 28.50 90 GLY A CA 1
ATOM 651 C C . GLY A 1 90 ? -49.223 20.936 -54.512 1.00 28.50 90 GLY A C 1
ATOM 652 O O . GLY A 1 90 ? -49.150 21.052 -53.299 1.00 28.50 90 GLY A O 1
ATOM 653 N N . ARG A 1 91 ? -48.951 21.901 -55.403 1.00 29.52 91 ARG A N 1
ATOM 654 C CA . ARG A 1 91 ? -49.109 23.370 -55.283 1.00 29.52 91 ARG A CA 1
ATOM 655 C C . ARG A 1 91 ? -48.184 24.189 -54.366 1.00 29.52 91 ARG A C 1
ATOM 657 O O . ARG A 1 91 ? -48.224 24.116 -53.146 1.00 29.52 91 ARG A O 1
ATOM 664 N N . GLU A 1 92 ? -47.482 25.108 -55.027 1.00 29.19 92 GLU A N 1
ATOM 665 C CA . GLU A 1 92 ? -46.850 26.309 -54.479 1.00 29.19 92 GLU A CA 1
ATOM 666 C C . GLU A 1 92 ? -47.890 27.334 -53.993 1.00 29.19 92 GLU A C 1
ATOM 668 O O . GLU A 1 92 ? -48.880 27.589 -54.684 1.00 29.19 92 GLU A O 1
ATOM 673 N N . GLN A 1 93 ? -47.611 27.984 -52.857 1.00 30.27 93 GLN A N 1
ATOM 674 C CA . GLN A 1 93 ? -47.872 29.411 -52.632 1.00 30.27 93 GLN A CA 1
ATOM 675 C C . GLN A 1 93 ? -46.992 29.954 -51.479 1.00 30.27 93 GLN A C 1
ATOM 677 O O . GLN A 1 93 ? -46.635 29.190 -50.581 1.00 30.27 93 GLN A O 1
ATOM 682 N N . PRO A 1 94 ? -46.594 31.243 -51.513 1.00 35.16 94 PRO A N 1
ATOM 683 C CA . PRO A 1 94 ? -45.411 31.748 -50.820 1.00 35.16 94 PRO A CA 1
ATOM 684 C C . PRO A 1 94 ? -45.716 32.455 -49.489 1.00 35.16 94 PRO A C 1
ATOM 686 O O . PRO A 1 94 ? -46.784 33.032 -49.300 1.00 35.16 94 PRO A O 1
ATOM 689 N N . GLY A 1 95 ? -44.698 32.527 -48.625 1.00 27.56 95 GLY A N 1
ATOM 690 C CA . GLY A 1 95 ? -44.548 33.612 -47.652 1.00 27.56 95 GLY A CA 1
ATOM 691 C C . GLY A 1 95 ? -44.467 33.187 -46.187 1.00 27.56 95 GLY A C 1
ATOM 692 O O . GLY A 1 95 ? -45.473 32.849 -45.574 1.00 27.56 95 GLY A O 1
ATOM 693 N N . ARG A 1 96 ? -43.275 33.332 -45.600 1.00 28.88 96 ARG A N 1
ATOM 694 C CA . ARG A 1 96 ? -42.945 34.297 -44.528 1.00 28.88 96 ARG A CA 1
ATOM 695 C C . ARG A 1 96 ? -41.645 33.867 -43.854 1.00 28.88 96 ARG A C 1
ATOM 697 O O . ARG A 1 96 ? -41.557 32.793 -43.270 1.00 28.88 96 ARG A O 1
ATOM 704 N N . GLU A 1 97 ? -40.652 34.740 -43.947 1.00 29.08 97 GLU A N 1
ATOM 705 C CA . GLU A 1 97 ? -39.366 34.620 -43.272 1.00 29.08 97 GLU A CA 1
ATOM 706 C C . GLU A 1 97 ? -39.552 34.658 -41.749 1.00 29.08 97 GLU A C 1
ATOM 708 O O . GLU A 1 97 ? -40.123 35.599 -41.195 1.00 29.08 97 GLU A O 1
ATOM 713 N N . GLN A 1 98 ? -39.037 33.633 -41.074 1.00 30.92 98 GLN A N 1
ATOM 714 C CA . GLN A 1 98 ? -38.630 33.691 -39.674 1.00 30.92 98 GLN A CA 1
ATOM 715 C C . GLN A 1 98 ? -37.233 33.062 -39.587 1.00 30.92 98 GLN A C 1
ATOM 717 O O . GLN A 1 98 ? -37.069 31.921 -40.022 1.00 30.92 98 GLN A O 1
ATOM 722 N N . PRO A 1 99 ? -36.217 33.767 -39.060 1.00 29.78 99 PRO A N 1
ATOM 723 C CA . PRO A 1 99 ? -34.883 33.207 -38.920 1.00 29.78 99 PRO A CA 1
ATOM 724 C C . PRO A 1 99 ? -34.894 32.176 -37.784 1.00 29.78 99 PRO A C 1
ATOM 726 O O . PRO A 1 99 ? -34.940 32.514 -36.599 1.00 29.78 99 PRO A O 1
ATOM 729 N N . GLY A 1 100 ? -34.900 30.898 -38.162 1.00 27.19 100 GLY A N 1
ATOM 730 C CA . GLY A 1 100 ? -34.734 29.775 -37.251 1.00 27.19 100 GLY A CA 1
ATOM 731 C C . GLY A 1 100 ? -33.291 29.697 -36.761 1.00 27.19 100 GLY A C 1
ATOM 732 O O . GLY A 1 100 ? -32.357 29.658 -37.553 1.00 27.19 100 GLY A O 1
ATOM 733 N N . ARG A 1 101 ? -33.127 29.683 -35.437 1.00 28.50 101 ARG A N 1
ATOM 734 C CA . ARG A 1 101 ? -31.867 29.409 -34.741 1.00 28.50 101 ARG A CA 1
ATOM 735 C C . ARG A 1 101 ? -31.275 28.086 -35.234 1.00 28.50 101 ARG A C 1
ATOM 737 O O . ARG A 1 101 ? -31.893 27.040 -35.040 1.00 28.50 101 ARG A O 1
ATOM 744 N N . GLU A 1 102 ? -30.076 28.131 -35.804 1.00 27.38 102 GLU A N 1
ATOM 745 C CA . GLU A 1 102 ? -29.258 26.944 -36.042 1.00 27.38 102 GLU A CA 1
ATOM 746 C C . GLU A 1 102 ? -28.949 26.281 -34.692 1.00 27.38 102 GLU A C 1
ATOM 748 O O . GLU A 1 102 ? -28.238 26.826 -33.848 1.00 27.38 102 GLU A O 1
ATOM 753 N N . GLN A 1 103 ? -29.542 25.111 -34.459 1.00 26.36 103 GLN A N 1
ATOM 754 C CA . GLN A 1 103 ? -29.052 24.178 -33.454 1.00 26.36 103 GLN A CA 1
ATOM 755 C C . GLN A 1 103 ? -27.897 23.409 -34.104 1.00 26.36 103 GLN A C 1
ATOM 757 O O . GLN A 1 103 ? -28.144 22.706 -35.087 1.00 26.36 103 GLN A O 1
ATOM 762 N N . PRO A 1 104 ? -26.654 23.517 -33.606 1.00 30.64 104 PRO A N 1
ATOM 763 C CA . PRO A 1 104 ? -25.577 22.679 -34.101 1.00 30.64 104 PRO A CA 1
ATOM 764 C C . PRO A 1 104 ? -25.913 21.220 -33.786 1.00 30.64 104 PRO A C 1
ATOM 766 O O . PRO A 1 104 ? -26.274 20.873 -32.655 1.00 30.64 104 PRO A O 1
ATOM 769 N N . GLY A 1 105 ? -25.836 20.379 -34.817 1.00 26.75 105 GLY A N 1
ATOM 770 C CA . GLY A 1 105 ? -26.008 18.940 -34.702 1.00 26.75 105 GLY A CA 1
ATOM 771 C C . GLY A 1 105 ? -25.091 18.392 -33.615 1.00 26.75 105 GLY A C 1
ATOM 772 O O . GLY A 1 105 ? -23.891 18.657 -33.598 1.00 26.75 105 GLY A O 1
ATOM 773 N N . ARG A 1 106 ? -25.674 17.639 -32.681 1.00 26.09 106 ARG A N 1
ATOM 774 C CA . ARG A 1 106 ? -24.918 16.840 -31.720 1.00 26.09 106 ARG A CA 1
ATOM 775 C C . ARG A 1 106 ? -24.199 15.735 -32.487 1.00 26.09 106 ARG A C 1
ATOM 777 O O . ARG A 1 106 ? -24.765 14.663 -32.690 1.00 26.09 106 ARG A O 1
ATOM 784 N N . GLU A 1 107 ? -22.959 15.985 -32.882 1.00 26.75 107 GLU A N 1
ATOM 785 C CA . GLU A 1 107 ? -21.993 14.908 -33.053 1.00 26.75 107 GLU A CA 1
ATOM 786 C C . GLU A 1 107 ? -21.814 14.261 -31.680 1.00 26.75 107 GLU A C 1
ATOM 788 O O . GLU A 1 107 ? -21.299 14.858 -30.734 1.00 26.75 107 GLU A O 1
ATOM 793 N N . GLN A 1 108 ? -22.359 13.056 -31.537 1.00 26.23 108 GLN A N 1
ATOM 794 C CA . GLN A 1 108 ? -22.040 12.196 -30.411 1.00 26.23 108 GLN A CA 1
ATOM 795 C C . GLN A 1 108 ? -20.557 11.840 -30.550 1.00 26.23 108 GLN A C 1
ATOM 797 O O . GLN A 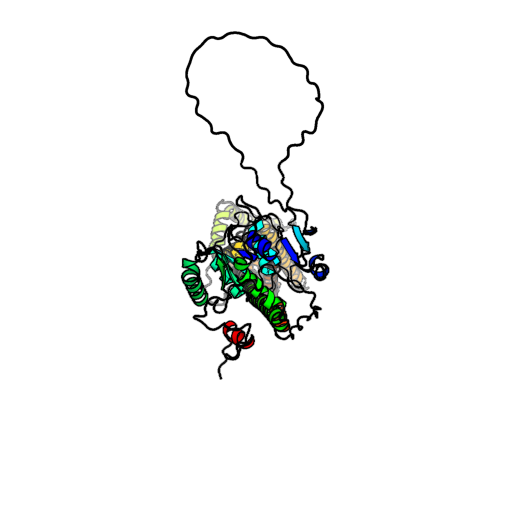1 108 ? -20.193 11.236 -31.562 1.00 26.23 108 GLN A O 1
ATOM 802 N N . PRO A 1 109 ? -19.692 12.197 -29.585 1.00 28.06 109 PRO A N 1
ATOM 803 C CA . PRO A 1 109 ? -18.333 11.698 -29.598 1.00 28.06 109 PRO A CA 1
ATOM 804 C C . PRO A 1 109 ? -18.427 10.184 -29.443 1.00 28.06 109 PRO A C 1
ATOM 806 O O . PRO A 1 109 ? -19.008 9.683 -28.473 1.00 28.06 109 PRO A O 1
ATOM 809 N N . GLY A 1 110 ? -17.917 9.464 -30.443 1.00 27.06 110 GLY A N 1
ATOM 810 C CA . GLY A 1 110 ? -17.731 8.027 -30.358 1.00 27.06 110 GLY A CA 1
ATOM 811 C C . GLY A 1 110 ? -17.002 7.728 -29.057 1.00 27.06 110 GLY A C 1
ATOM 812 O O . GLY A 1 110 ? -15.939 8.283 -28.787 1.00 27.06 110 GLY A O 1
ATOM 813 N N . ARG A 1 111 ? -17.624 6.909 -28.209 1.00 27.67 111 ARG A N 1
ATOM 814 C CA . ARG A 1 111 ? -16.943 6.322 -27.065 1.00 27.67 111 ARG A CA 1
ATOM 815 C C . ARG A 1 111 ? -15.816 5.469 -27.631 1.00 27.67 111 ARG A C 1
ATOM 817 O O . ARG A 1 111 ? -16.075 4.380 -28.134 1.00 27.67 111 ARG A O 1
ATOM 824 N N . ASP A 1 112 ? -14.592 5.970 -27.541 1.00 31.86 112 ASP A N 1
ATOM 825 C CA . ASP A 1 112 ? -13.408 5.127 -27.560 1.00 31.86 112 ASP A CA 1
ATOM 826 C C . ASP A 1 112 ? -13.478 4.249 -26.306 1.00 31.86 112 ASP A C 1
ATOM 828 O O . ASP A 1 112 ? -13.021 4.612 -25.221 1.00 31.86 112 ASP A O 1
ATOM 832 N N . GLU A 1 113 ? -14.141 3.100 -26.431 1.00 27.31 113 GLU A N 1
ATOM 833 C CA . GLU A 1 113 ? -13.904 1.998 -25.512 1.00 27.31 113 GLU A CA 1
ATOM 834 C C . GLU A 1 113 ? -12.411 1.637 -25.576 1.00 27.31 113 GLU A C 1
ATOM 836 O O . GLU A 1 113 ? -11.816 1.684 -26.659 1.00 27.31 113 GLU A O 1
ATOM 841 N N . PRO A 1 114 ? -11.770 1.281 -24.449 1.00 31.69 114 PRO A N 1
ATOM 842 C CA . PRO A 1 114 ? -10.375 0.878 -24.438 1.00 31.69 114 PRO A CA 1
ATOM 843 C C . PRO A 1 114 ? -10.254 -0.459 -25.173 1.00 31.69 114 PRO A C 1
ATOM 845 O O . PRO A 1 114 ? -10.375 -1.535 -24.589 1.00 31.69 114 PRO A O 1
ATOM 848 N N . GLY A 1 115 ? -10.043 -0.388 -26.485 1.00 30.83 115 GLY A N 1
ATOM 849 C CA . GLY A 1 115 ? -9.771 -1.535 -27.327 1.00 30.83 115 GLY A CA 1
ATOM 850 C C . GLY A 1 115 ? -8.472 -2.189 -26.882 1.00 30.83 115 GLY A C 1
ATOM 851 O O . GLY A 1 115 ? -7.389 -1.780 -27.297 1.00 30.83 115 GLY A O 1
ATOM 852 N N . GLY A 1 116 ? -8.591 -3.232 -26.060 1.00 32.97 116 GLY A N 1
ATOM 853 C CA . GLY A 1 116 ? -7.570 -4.250 -25.830 1.00 32.97 116 GLY A CA 1
ATOM 854 C C . GLY A 1 116 ? -7.315 -5.052 -27.106 1.00 32.97 116 GLY A C 1
ATOM 855 O O . GLY A 1 116 ? -7.541 -6.257 -27.153 1.00 32.97 116 GLY A O 1
ATOM 856 N N . GLY A 1 117 ? -6.894 -4.368 -28.170 1.00 43.09 117 GLY A N 1
ATOM 857 C CA . GLY A 1 117 ? -6.389 -4.997 -29.374 1.00 43.09 117 GLY A CA 1
ATOM 858 C C . GLY A 1 117 ? -5.109 -5.728 -29.011 1.00 43.09 117 GLY A C 1
ATOM 859 O O . GLY A 1 117 ? -4.154 -5.118 -28.533 1.00 43.09 117 GLY A O 1
ATOM 860 N N . VAL A 1 118 ? -5.110 -7.042 -29.203 1.00 51.28 118 VAL A N 1
ATOM 861 C CA . VAL A 1 118 ? -3.929 -7.885 -29.038 1.00 51.28 118 VAL A CA 1
ATOM 862 C C . VAL A 1 118 ? -2.800 -7.293 -29.875 1.00 51.28 118 VAL A C 1
ATOM 864 O O . VAL A 1 118 ? -2.885 -7.286 -31.099 1.00 51.28 118 VAL A O 1
ATOM 867 N N . VAL A 1 119 ? -1.769 -6.765 -29.215 1.00 68.44 119 VAL A N 1
ATOM 868 C CA . VAL A 1 119 ? -0.602 -6.188 -29.881 1.00 68.44 119 VAL A CA 1
ATOM 869 C C . VAL A 1 119 ? 0.291 -7.333 -30.367 1.00 68.44 119 VAL A C 1
ATOM 871 O O . VAL A 1 119 ? 0.638 -8.243 -29.621 1.00 68.44 119 VAL A O 1
ATOM 874 N N . GLY A 1 120 ? 0.647 -7.313 -31.642 1.00 76.38 120 GLY A N 1
ATOM 875 C CA . GLY A 1 120 ? 1.417 -8.326 -32.341 1.00 76.38 120 GLY A CA 1
ATOM 876 C C . GLY A 1 120 ? 2.834 -7.841 -32.624 1.00 76.38 120 GLY A C 1
ATOM 877 O O . GLY A 1 120 ? 3.064 -6.661 -32.877 1.00 76.38 120 GLY A O 1
ATOM 878 N N . LEU A 1 121 ? 3.789 -8.762 -32.582 1.00 86.06 121 LEU A N 1
ATOM 879 C CA . LEU A 1 121 ? 5.188 -8.559 -32.928 1.00 86.06 121 LEU A CA 1
ATOM 880 C C . LEU A 1 121 ? 5.454 -9.228 -34.275 1.00 86.06 121 LEU A C 1
ATOM 882 O O . LEU A 1 121 ? 5.333 -10.452 -34.394 1.00 86.06 121 LEU A O 1
ATOM 886 N N . ARG A 1 122 ? 5.834 -8.444 -35.287 1.00 89.12 122 ARG A N 1
ATOM 887 C CA . ARG A 1 122 ? 6.202 -8.997 -36.590 1.00 89.12 122 ARG A CA 1
ATOM 888 C C . ARG A 1 122 ? 7.641 -9.496 -36.556 1.00 89.12 122 ARG A C 1
ATOM 890 O O . ARG A 1 122 ? 8.552 -8.702 -36.342 1.00 89.12 122 ARG A O 1
ATOM 897 N N . LEU A 1 123 ? 7.831 -10.791 -36.784 1.00 90.25 123 LEU A N 1
ATOM 898 C CA . LEU A 1 123 ? 9.142 -11.431 -36.861 1.00 90.25 123 LEU A CA 1
ATOM 899 C C . LEU A 1 123 ? 9.578 -11.533 -38.323 1.00 90.25 123 LEU A C 1
ATOM 901 O O . LEU A 1 123 ? 8.842 -12.085 -39.145 1.00 90.25 123 LEU A O 1
ATOM 905 N N . VAL A 1 124 ? 10.770 -11.022 -38.626 1.00 91.94 124 VAL A N 1
ATOM 906 C CA . VAL A 1 124 ? 11.379 -11.070 -39.959 1.00 91.94 124 VAL A CA 1
ATOM 907 C C . VAL A 1 124 ? 12.755 -11.723 -39.856 1.00 91.94 124 VAL A C 1
ATOM 909 O O . VAL A 1 124 ? 13.640 -11.232 -39.158 1.00 91.94 124 VAL A O 1
ATOM 912 N N . ALA A 1 125 ? 12.947 -12.834 -40.562 1.00 91.75 125 ALA A N 1
ATOM 913 C CA . ALA A 1 125 ? 14.254 -13.469 -40.674 1.00 91.75 125 ALA A CA 1
ATOM 914 C C . ALA A 1 125 ? 15.030 -12.850 -41.847 1.00 91.75 125 ALA A C 1
ATOM 916 O O . ALA A 1 125 ? 14.536 -12.873 -42.974 1.00 91.75 125 ALA A O 1
ATOM 917 N N . SER A 1 126 ? 16.233 -12.330 -41.594 1.00 91.81 126 SER A N 1
ATOM 918 C CA . SER A 1 126 ? 17.091 -11.713 -42.613 1.00 91.81 126 SER A CA 1
ATOM 919 C C . SER A 1 126 ? 18.552 -12.104 -42.404 1.00 91.81 126 SER A C 1
ATOM 921 O O . SER A 1 126 ? 19.093 -11.960 -41.308 1.00 91.81 126 SER A O 1
ATOM 923 N N . ALA A 1 127 ? 19.201 -12.601 -43.460 1.00 89.25 127 ALA A N 1
ATOM 924 C CA . ALA A 1 127 ? 20.621 -12.960 -43.427 1.00 89.25 127 ALA A CA 1
ATOM 925 C C . ALA A 1 127 ? 21.548 -11.727 -43.388 1.00 89.25 127 ALA A C 1
ATOM 927 O O . ALA A 1 127 ? 22.738 -11.868 -43.127 1.00 89.25 127 ALA A O 1
ATOM 928 N N . ALA A 1 128 ? 21.012 -10.520 -43.619 1.00 89.62 128 ALA A N 1
ATOM 929 C CA . ALA A 1 128 ? 21.762 -9.272 -43.485 1.00 89.62 128 ALA A CA 1
ATOM 930 C C . ALA A 1 128 ? 22.142 -8.973 -42.023 1.00 89.62 128 ALA A C 1
ATOM 932 O O . ALA A 1 128 ? 23.155 -8.324 -41.767 1.00 89.62 128 ALA A O 1
ATOM 933 N N . VAL A 1 129 ? 21.351 -9.456 -41.056 1.00 90.50 129 VAL A N 1
ATOM 934 C CA . VAL A 1 129 ? 21.623 -9.264 -39.627 1.00 90.50 129 VAL A CA 1
ATOM 935 C C . VAL A 1 129 ? 22.681 -10.273 -39.164 1.00 90.50 129 VAL A C 1
ATOM 937 O O . VAL A 1 129 ? 22.464 -11.473 -39.330 1.00 90.50 129 VAL A O 1
ATOM 940 N N . PRO A 1 130 ? 23.802 -9.837 -38.560 1.00 88.19 130 PRO A N 1
ATOM 941 C CA . PRO A 1 130 ? 24.772 -10.746 -37.954 1.00 88.19 130 PRO A CA 1
ATOM 942 C C . PRO A 1 130 ? 24.136 -11.656 -36.894 1.00 88.19 130 PRO A C 1
ATOM 944 O O . PRO A 1 130 ? 23.253 -11.230 -36.145 1.00 88.19 130 PRO A O 1
ATOM 947 N N . GLN A 1 131 ? 24.607 -12.901 -36.783 1.00 85.50 131 GLN A N 1
ATOM 948 C CA . GLN A 1 131 ? 24.130 -13.802 -35.733 1.00 85.50 131 GLN A CA 1
ATOM 949 C C . GLN A 1 131 ? 24.424 -13.231 -34.334 1.00 85.50 131 GLN A C 1
ATOM 951 O O . GLN A 1 131 ? 25.518 -12.735 -34.070 1.00 85.50 131 GLN A O 1
ATOM 956 N N . GLY A 1 132 ? 23.459 -13.335 -33.419 1.00 82.38 132 GLY A N 1
ATOM 957 C CA . GLY A 1 132 ? 23.558 -12.790 -32.064 1.00 82.38 132 GLY A CA 1
ATOM 958 C C . GLY A 1 132 ? 23.139 -11.322 -31.945 1.00 82.38 132 GLY A C 1
ATOM 959 O O . GLY A 1 132 ? 23.141 -10.795 -30.834 1.00 82.38 132 GLY A O 1
ATOM 960 N N . LEU A 1 133 ? 22.744 -10.683 -33.051 1.00 88.88 133 LEU A N 1
ATOM 961 C CA . LEU A 1 133 ? 22.098 -9.373 -33.073 1.00 88.88 133 LEU A CA 1
ATOM 962 C C . LEU A 1 133 ? 20.637 -9.520 -33.528 1.00 88.88 133 LEU A C 1
ATOM 964 O O . LEU A 1 133 ? 20.321 -10.284 -34.440 1.00 88.88 133 LEU A O 1
ATOM 968 N N . ALA A 1 134 ? 19.738 -8.755 -32.912 1.00 91.81 134 ALA A N 1
ATOM 969 C CA . ALA A 1 134 ? 18.379 -8.557 -33.399 1.00 91.81 134 ALA A CA 1
ATOM 970 C C . ALA A 1 134 ? 18.052 -7.062 -33.398 1.00 91.81 134 ALA A C 1
ATOM 972 O O . ALA A 1 134 ? 18.382 -6.343 -32.455 1.00 91.81 134 ALA A O 1
ATOM 973 N N . LEU A 1 135 ? 17.403 -6.591 -34.460 1.00 93.00 135 LEU A N 1
ATOM 974 C CA . LEU A 1 135 ? 16.999 -5.197 -34.613 1.00 93.00 135 LEU A CA 1
ATOM 975 C C . LEU A 1 135 ? 15.492 -5.084 -34.421 1.00 93.00 135 LEU A C 1
ATOM 977 O O . LEU A 1 135 ? 14.721 -5.751 -35.102 1.00 93.00 135 LEU A O 1
ATOM 981 N N . LEU A 1 136 ? 15.072 -4.223 -33.501 1.00 91.69 136 LEU A N 1
ATOM 982 C CA . LEU A 1 136 ? 13.666 -3.999 -33.184 1.00 91.69 136 LEU A CA 1
ATOM 983 C C . LEU A 1 136 ? 13.260 -2.570 -33.549 1.00 91.69 136 LEU A C 1
ATOM 985 O O . LEU A 1 136 ? 13.816 -1.619 -32.996 1.00 91.69 136 LEU A O 1
ATOM 989 N N . ASP A 1 137 ? 12.283 -2.414 -34.438 1.00 90.62 137 ASP A N 1
ATOM 990 C CA . ASP A 1 137 ? 11.615 -1.136 -34.696 1.00 90.62 137 ASP A CA 1
ATOM 991 C C . ASP A 1 137 ? 10.487 -0.933 -33.681 1.00 90.62 137 ASP A C 1
ATOM 993 O O . ASP A 1 137 ? 9.505 -1.684 -33.682 1.00 90.62 137 ASP A O 1
ATOM 997 N N . ALA A 1 138 ? 10.637 0.054 -32.797 1.00 86.94 138 ALA A N 1
ATOM 998 C CA . ALA A 1 138 ? 9.623 0.397 -31.807 1.00 86.94 138 ALA A CA 1
ATOM 999 C C . ALA A 1 138 ? 8.725 1.545 -32.311 1.00 86.94 138 ALA A C 1
ATOM 1001 O O . ALA A 1 138 ? 9.194 2.412 -33.057 1.00 86.94 138 ALA A O 1
ATOM 1002 N N . PRO A 1 139 ? 7.449 1.604 -31.877 1.00 82.56 139 PRO A N 1
ATOM 1003 C CA . PRO A 1 139 ? 6.610 2.776 -32.098 1.00 82.56 139 PRO A CA 1
ATOM 1004 C C . PRO A 1 139 ? 7.240 4.056 -31.537 1.00 82.56 139 PRO A C 1
ATOM 1006 O O . PRO A 1 139 ? 8.128 4.023 -30.682 1.00 82.56 139 PRO A O 1
ATOM 1009 N N . ASP A 1 140 ? 6.741 5.199 -31.998 1.00 82.38 140 ASP A N 1
ATOM 1010 C CA . ASP A 1 140 ? 7.195 6.498 -31.512 1.00 82.38 140 ASP A CA 1
ATOM 1011 C C . ASP A 1 140 ? 6.880 6.678 -30.022 1.00 82.38 140 ASP A C 1
ATOM 1013 O O . ASP A 1 140 ? 5.760 6.426 -29.569 1.00 82.38 140 ASP A O 1
ATOM 1017 N N . ILE A 1 141 ? 7.861 7.157 -29.257 1.00 75.88 141 ILE A N 1
ATOM 1018 C CA . ILE A 1 141 ? 7.712 7.309 -27.802 1.00 75.88 141 ILE A CA 1
ATOM 1019 C C . ILE A 1 141 ? 6.826 8.519 -27.458 1.00 75.88 141 ILE A C 1
ATOM 1021 O O . ILE A 1 141 ? 6.118 8.519 -26.455 1.00 75.88 141 ILE A O 1
ATOM 1025 N N . ASP A 1 142 ? 6.809 9.519 -28.337 1.00 76.69 142 ASP A N 1
ATOM 1026 C CA . ASP A 1 142 ? 5.967 10.718 -28.297 1.00 76.69 142 ASP A CA 1
ATOM 1027 C C . ASP A 1 142 ? 4.650 10.542 -29.084 1.00 76.69 142 ASP A C 1
ATOM 1029 O O . ASP A 1 142 ? 3.997 11.523 -29.445 1.00 76.69 142 ASP A O 1
ATOM 1033 N N . SER A 1 143 ? 4.241 9.300 -29.381 1.00 80.00 143 SER A N 1
ATOM 1034 C CA . SER A 1 143 ? 2.983 9.035 -30.088 1.00 80.00 143 SER A CA 1
ATOM 1035 C C . SER A 1 143 ? 1.794 9.619 -29.326 1.00 80.00 143 SER A C 1
ATOM 1037 O O . SER A 1 143 ? 1.721 9.492 -28.109 1.00 80.00 143 SER A O 1
ATOM 1039 N N . VAL A 1 144 ? 0.813 10.204 -30.018 1.00 78.31 144 VAL A N 1
ATOM 1040 C CA . VAL A 1 144 ? -0.437 10.683 -29.387 1.00 78.31 144 VAL A CA 1
ATOM 1041 C C . VAL A 1 144 ? -1.331 9.535 -28.900 1.00 78.31 144 VAL A C 1
ATOM 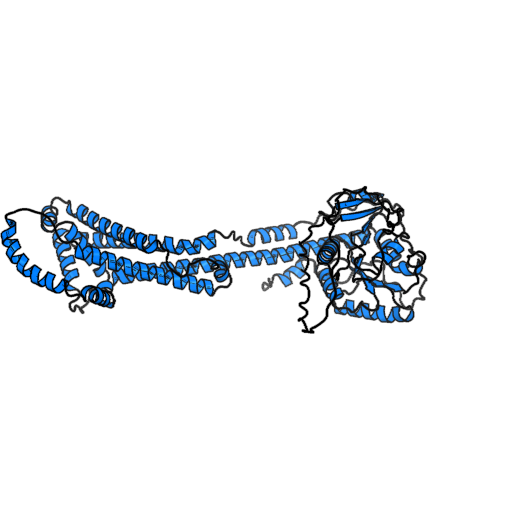1043 O O . VAL A 1 144 ? -2.168 9.739 -28.024 1.00 78.31 144 VAL A O 1
ATOM 1046 N N . VAL A 1 145 ? -1.111 8.324 -29.416 1.00 78.12 145 VAL A N 1
ATOM 1047 C CA . VAL A 1 145 ? -1.849 7.106 -29.063 1.00 78.12 145 VAL A CA 1
ATOM 1048 C C . VAL A 1 145 ? -1.225 6.470 -27.816 1.00 78.12 145 VAL A C 1
ATOM 1050 O O . VAL A 1 145 ? -0.085 6.010 -27.871 1.00 78.12 145 VAL A O 1
ATOM 1053 N N . GLU A 1 146 ? -1.967 6.393 -26.703 1.00 80.25 146 GLU A N 1
ATOM 1054 C CA . GLU A 1 146 ? -1.439 5.850 -25.433 1.00 80.25 146 GLU A CA 1
ATOM 1055 C C . GLU A 1 146 ? -0.936 4.409 -25.576 1.00 80.25 146 GLU A C 1
ATOM 1057 O O . GLU A 1 146 ? 0.156 4.104 -25.105 1.00 80.25 146 GLU A O 1
ATOM 1062 N N . GLY A 1 147 ? -1.664 3.545 -26.294 1.00 77.00 147 GLY A N 1
ATOM 1063 C CA . GLY A 1 147 ? -1.243 2.157 -26.523 1.00 77.00 147 GLY A CA 1
ATOM 1064 C C . GLY A 1 147 ? 0.145 2.043 -27.169 1.00 77.00 147 GLY A C 1
ATOM 1065 O O . GLY A 1 147 ? 0.952 1.213 -26.755 1.00 77.00 147 GLY A O 1
ATOM 1066 N N . ASN A 1 148 ? 0.474 2.937 -28.107 1.00 77.31 148 ASN A N 1
ATOM 1067 C CA . ASN A 1 148 ? 1.797 2.977 -28.735 1.00 77.31 148 ASN A CA 1
ATOM 1068 C C . ASN A 1 148 ? 2.876 3.461 -27.765 1.00 77.31 148 ASN A C 1
ATOM 1070 O O . ASN A 1 148 ? 3.971 2.904 -27.762 1.00 77.31 148 ASN A O 1
ATOM 1074 N N . ARG A 1 149 ? 2.574 4.459 -26.921 1.00 81.25 149 ARG A N 1
ATOM 1075 C CA . ARG A 1 149 ? 3.512 4.940 -25.894 1.00 81.25 149 ARG A CA 1
ATOM 1076 C C . ARG A 1 149 ? 3.823 3.852 -24.868 1.00 81.25 149 ARG A C 1
ATOM 1078 O O . ARG A 1 149 ? 4.987 3.660 -24.520 1.00 81.25 149 ARG A O 1
ATOM 1085 N N . VAL A 1 150 ? 2.803 3.132 -24.396 1.00 81.25 150 VAL A N 1
ATOM 1086 C CA . VAL A 1 150 ? 2.959 2.003 -23.462 1.00 81.25 150 VAL A CA 1
ATOM 1087 C C . VAL A 1 150 ? 3.797 0.899 -24.098 1.00 81.25 150 VAL A C 1
ATOM 1089 O O . VAL A 1 150 ? 4.770 0.449 -23.492 1.00 81.25 150 VAL A O 1
ATOM 1092 N N . LEU A 1 151 ? 3.474 0.515 -25.336 1.00 82.31 151 LEU A N 1
ATOM 1093 C CA . LEU A 1 151 ? 4.224 -0.498 -26.070 1.00 82.31 151 LEU A CA 1
ATOM 1094 C C . LEU A 1 151 ? 5.683 -0.081 -26.279 1.00 82.31 151 LEU A C 1
ATOM 1096 O O . LEU A 1 151 ? 6.579 -0.860 -25.979 1.00 82.31 151 LEU A O 1
ATOM 1100 N N . ALA A 1 152 ? 5.942 1.148 -26.730 1.00 81.19 152 ALA A N 1
ATOM 1101 C CA . ALA A 1 152 ? 7.297 1.663 -26.904 1.00 81.19 152 ALA A CA 1
ATOM 1102 C C . ALA A 1 152 ? 8.095 1.579 -25.593 1.00 81.19 152 ALA A C 1
ATOM 1104 O O . ALA A 1 152 ? 9.197 1.038 -25.591 1.00 81.19 152 ALA A O 1
ATOM 1105 N N . ARG A 1 153 ? 7.516 2.004 -24.459 1.00 79.81 153 ARG A N 1
ATOM 1106 C CA . ARG A 1 153 ? 8.144 1.879 -23.129 1.00 79.81 153 ARG A CA 1
ATOM 1107 C C . ARG A 1 153 ? 8.435 0.421 -22.745 1.00 79.81 153 ARG A C 1
ATOM 1109 O O . ARG A 1 153 ? 9.495 0.146 -22.187 1.00 79.81 153 ARG A O 1
ATOM 1116 N N . GLN A 1 154 ? 7.533 -0.513 -23.055 1.00 81.50 154 GLN A N 1
ATOM 1117 C CA . GLN A 1 154 ? 7.733 -1.943 -22.792 1.00 81.50 154 GLN A CA 1
ATOM 1118 C C . GLN A 1 154 ? 8.866 -2.534 -23.643 1.00 81.50 154 GLN A C 1
ATOM 1120 O O . GLN A 1 154 ? 9.717 -3.243 -23.112 1.00 81.50 154 GLN A O 1
ATOM 1125 N N . LEU A 1 155 ? 8.892 -2.236 -24.946 1.00 83.56 155 LEU A N 1
ATOM 1126 C CA . LEU A 1 155 ? 9.935 -2.707 -25.865 1.00 83.56 155 LEU A CA 1
ATOM 1127 C C . LEU A 1 155 ? 11.311 -2.173 -25.466 1.00 83.56 155 LEU A C 1
ATOM 1129 O O . LEU A 1 155 ? 12.292 -2.909 -25.474 1.00 83.56 155 LEU A O 1
ATOM 1133 N N . LEU A 1 156 ? 11.358 -0.903 -25.074 1.00 77.50 156 LEU A N 1
ATOM 1134 C CA . LEU A 1 156 ? 12.549 -0.256 -24.549 1.00 77.50 156 LEU A CA 1
ATOM 1135 C C . LEU A 1 156 ? 13.035 -0.944 -23.260 1.00 77.50 156 LEU A C 1
ATOM 1137 O O . LEU A 1 156 ? 14.206 -1.290 -23.156 1.00 77.50 156 LEU A O 1
ATOM 1141 N N . GLY A 1 157 ? 12.142 -1.259 -22.320 1.00 76.06 157 GLY A N 1
ATOM 1142 C CA . GLY A 1 157 ? 12.501 -1.999 -21.102 1.00 76.06 157 GLY A CA 1
ATOM 1143 C C . GLY A 1 157 ? 13.004 -3.434 -21.323 1.00 76.06 157 GLY A C 1
ATOM 1144 O O . GLY A 1 157 ? 13.555 -4.020 -20.396 1.00 76.06 157 GLY A O 1
ATOM 1145 N N . ALA A 1 158 ? 12.813 -4.005 -22.516 1.00 78.31 158 ALA A N 1
ATOM 1146 C CA . ALA A 1 158 ? 13.234 -5.363 -22.862 1.00 78.31 158 ALA A CA 1
ATOM 1147 C C . ALA A 1 158 ? 14.505 -5.425 -23.728 1.00 78.31 158 ALA A C 1
ATOM 1149 O O . ALA A 1 158 ? 14.986 -6.522 -24.004 1.00 78.31 158 ALA A O 1
ATOM 1150 N N . ALA A 1 159 ? 15.013 -4.285 -24.200 1.00 83.94 159 ALA A N 1
ATOM 1151 C CA . ALA A 1 159 ? 16.167 -4.234 -25.088 1.00 83.94 159 ALA A CA 1
ATOM 1152 C C . ALA A 1 159 ? 17.482 -4.173 -24.300 1.00 83.94 159 ALA A C 1
ATOM 1154 O O . ALA A 1 159 ? 17.601 -3.405 -23.348 1.00 83.94 159 ALA A O 1
ATOM 1155 N N . ASP A 1 160 ? 18.493 -4.916 -24.757 1.00 85.25 160 ASP A N 1
ATOM 1156 C CA . ASP A 1 160 ? 19.850 -4.842 -24.202 1.00 85.25 160 ASP A CA 1
ATOM 1157 C C . ASP A 1 160 ? 20.529 -3.496 -24.501 1.00 85.25 160 ASP A C 1
ATOM 1159 O O . ASP A 1 160 ? 21.385 -3.055 -23.736 1.00 85.25 160 ASP A O 1
ATOM 1163 N N . LEU A 1 161 ? 20.141 -2.854 -25.610 1.00 87.56 161 LEU A N 1
ATOM 1164 C CA . LEU A 1 161 ? 20.731 -1.619 -26.116 1.00 87.56 161 LEU A CA 1
ATOM 1165 C C . LEU A 1 161 ? 19.699 -0.746 -26.838 1.00 87.56 161 LEU A C 1
ATOM 1167 O O . LEU A 1 161 ? 18.880 -1.237 -27.622 1.00 87.56 161 LEU A O 1
ATOM 1171 N N . TRP A 1 162 ? 19.757 0.566 -26.616 1.00 88.69 162 TRP A N 1
ATOM 1172 C CA . TRP A 1 162 ? 18.888 1.551 -27.256 1.00 88.69 162 TRP A CA 1
ATOM 1173 C C . TRP A 1 162 ? 19.653 2.355 -28.308 1.00 88.69 162 TRP A C 1
ATOM 1175 O O . TRP A 1 162 ? 20.499 3.174 -27.973 1.00 88.69 162 TRP A O 1
ATOM 1185 N N . LEU A 1 163 ? 19.296 2.182 -29.586 1.00 91.00 163 LEU A N 1
ATOM 1186 C CA . LEU A 1 163 ? 19.569 3.190 -30.620 1.00 91.00 163 LEU A CA 1
ATOM 1187 C C . LEU A 1 163 ? 18.466 4.245 -30.569 1.00 91.00 163 LEU A C 1
ATOM 1189 O O . LEU A 1 163 ? 17.357 3.988 -31.056 1.00 91.00 163 LEU A O 1
ATOM 1193 N N . PHE A 1 164 ? 18.760 5.398 -29.976 1.00 91.12 164 PHE A N 1
ATOM 1194 C CA . PHE A 1 164 ? 17.861 6.541 -29.928 1.00 91.12 164 PHE A CA 1
ATOM 1195 C C . PHE A 1 164 ? 18.051 7.419 -31.166 1.00 91.12 164 PHE A C 1
ATOM 1197 O O . PHE A 1 164 ? 19.048 8.122 -31.297 1.00 91.12 164 PHE A O 1
ATOM 1204 N N . VAL A 1 165 ? 17.094 7.368 -32.087 1.00 91.75 165 VAL A N 1
ATOM 1205 C CA . VAL A 1 165 ? 17.115 8.133 -33.334 1.00 91.75 165 VAL A CA 1
ATOM 1206 C C . VAL A 1 165 ? 16.415 9.472 -33.121 1.00 91.75 165 VAL A C 1
ATOM 1208 O O . VAL A 1 165 ? 15.237 9.526 -32.757 1.00 91.75 165 VAL A O 1
ATOM 1211 N N . THR A 1 166 ? 17.136 10.555 -33.372 1.00 91.75 166 THR A N 1
ATOM 1212 C CA . THR A 1 166 ? 16.624 11.928 -33.382 1.00 91.75 166 THR A CA 1
ATOM 1213 C C . THR A 1 166 ? 17.131 12.657 -34.622 1.00 91.75 166 THR A C 1
ATOM 1215 O O . THR A 1 166 ? 17.842 12.075 -35.430 1.00 91.75 166 THR A O 1
ATOM 1218 N N . THR A 1 167 ? 16.755 13.919 -34.808 1.00 91.19 167 THR A N 1
ATOM 1219 C CA . THR A 1 167 ? 17.177 14.716 -35.973 1.00 91.19 167 THR A CA 1
ATOM 1220 C C . THR A 1 167 ? 17.867 16.000 -35.557 1.00 91.19 167 THR A C 1
ATOM 1222 O O . THR A 1 167 ? 17.646 16.464 -34.437 1.00 91.19 167 THR A O 1
ATOM 1225 N N . ALA A 1 168 ? 18.620 16.623 -36.467 1.00 87.25 168 ALA A N 1
ATOM 1226 C CA . ALA A 1 168 ? 19.254 17.928 -36.237 1.00 87.25 168 ALA A CA 1
ATOM 1227 C C . ALA A 1 168 ? 18.273 19.020 -35.761 1.00 87.25 168 ALA A C 1
ATOM 1229 O O . ALA A 1 168 ? 18.663 19.920 -35.029 1.00 87.25 168 ALA A O 1
ATOM 1230 N N . ALA A 1 169 ? 16.986 18.918 -36.100 1.00 85.69 169 ALA A N 1
ATOM 1231 C CA . ALA A 1 169 ? 15.970 19.876 -35.662 1.00 85.69 169 ALA A CA 1
ATOM 1232 C C . ALA A 1 169 ? 15.343 19.565 -34.287 1.00 85.69 169 ALA A C 1
ATOM 1234 O O . ALA A 1 169 ? 14.629 20.407 -33.758 1.00 85.69 169 ALA A O 1
ATOM 1235 N N . ARG A 1 170 ? 15.537 18.354 -33.740 1.00 86.62 170 ARG A N 1
ATOM 1236 C CA . ARG A 1 170 ? 14.811 17.850 -32.550 1.00 86.62 170 ARG A CA 1
ATOM 1237 C C . ARG A 1 170 ? 15.695 17.233 -31.468 1.00 86.62 170 ARG A C 1
ATOM 1239 O O . ARG A 1 170 ? 15.191 16.756 -30.456 1.00 86.62 170 ARG A O 1
ATOM 1246 N N . TYR A 1 171 ? 17.011 17.179 -31.665 1.00 86.81 171 TYR A N 1
ATOM 1247 C CA . TYR A 1 171 ? 17.927 16.582 -30.684 1.00 86.81 171 TYR A CA 1
ATOM 1248 C C . TYR A 1 171 ? 17.950 17.340 -29.350 1.00 86.81 171 TYR A C 1
ATOM 1250 O O . TYR A 1 171 ? 18.261 16.740 -28.328 1.00 86.81 171 TYR A O 1
ATOM 1258 N N . ALA A 1 172 ? 17.591 18.625 -29.352 1.00 84.69 172 ALA A N 1
ATOM 1259 C CA . ALA A 1 172 ? 17.528 19.467 -28.161 1.00 84.69 172 ALA A CA 1
ATOM 1260 C C . ALA A 1 172 ? 16.121 19.539 -27.523 1.00 84.69 172 ALA A C 1
ATOM 1262 O O . ALA A 1 172 ? 15.919 20.294 -26.575 1.00 84.69 172 ALA A O 1
ATOM 1263 N N . ASP A 1 173 ? 15.141 18.771 -28.017 1.00 85.06 173 ASP A N 1
ATOM 1264 C CA . ASP A 1 173 ? 13.778 18.764 -27.466 1.00 85.06 173 ASP A CA 1
ATOM 1265 C C . ASP A 1 173 ? 13.737 18.090 -26.085 1.00 85.06 173 ASP A C 1
ATOM 1267 O O . ASP A 1 173 ? 14.270 16.997 -25.909 1.00 85.06 173 ASP A O 1
ATOM 1271 N N . ALA A 1 174 ? 13.014 18.673 -25.124 1.00 70.25 174 ALA A N 1
ATOM 1272 C CA . ALA A 1 174 ? 12.976 18.191 -23.737 1.00 70.25 174 ALA A CA 1
ATOM 1273 C C . ALA A 1 174 ? 12.426 16.755 -23.560 1.00 70.25 174 ALA A C 1
ATOM 1275 O O . ALA A 1 174 ? 12.972 15.978 -22.780 1.00 70.25 174 ALA A O 1
ATOM 1276 N N . VAL A 1 175 ? 11.372 16.375 -24.297 1.00 69.62 175 VAL A N 1
ATOM 1277 C CA . VAL A 1 175 ? 10.690 15.068 -24.147 1.00 69.62 175 VAL A CA 1
ATOM 1278 C C . VAL A 1 175 ? 11.633 13.872 -24.402 1.00 69.62 175 VAL A C 1
ATOM 1280 O O . VAL A 1 175 ? 11.659 12.946 -23.590 1.00 69.62 175 VAL A O 1
ATOM 1283 N N . PRO A 1 176 ? 12.439 13.857 -25.483 1.00 74.69 176 PRO A N 1
ATOM 1284 C CA . PRO A 1 176 ? 13.567 12.939 -25.639 1.00 74.69 176 PRO A CA 1
ATOM 1285 C C . PRO A 1 176 ? 14.485 12.822 -24.417 1.00 74.69 176 PRO A C 1
ATOM 1287 O O . PRO A 1 176 ? 14.791 11.705 -24.005 1.00 74.69 176 PRO A O 1
ATOM 1290 N N . TRP A 1 177 ? 14.904 13.940 -23.822 1.00 82.06 177 TRP A N 1
ATOM 1291 C CA . TRP A 1 177 ? 15.884 13.950 -22.731 1.00 82.06 177 TRP A CA 1
ATOM 1292 C C . TRP A 1 177 ? 15.349 13.358 -21.424 1.00 82.06 177 TRP A C 1
ATOM 1294 O O . TRP A 1 177 ? 16.082 12.637 -20.752 1.00 82.06 177 TRP A O 1
ATOM 1304 N N . GLU A 1 178 ? 14.067 13.547 -21.100 1.00 75.56 178 GLU A N 1
ATOM 1305 C CA . GLU A 1 178 ? 13.434 12.886 -19.942 1.00 75.56 178 GLU A CA 1
ATOM 1306 C C . GLU A 1 178 ? 13.480 11.348 -20.055 1.00 75.56 178 GLU A C 1
ATOM 1308 O O . GLU A 1 178 ? 13.700 10.622 -19.077 1.00 75.56 178 GLU A O 1
ATOM 1313 N N . LEU A 1 179 ? 13.325 10.826 -21.275 1.00 72.56 179 LEU A N 1
ATOM 1314 C CA . LEU A 1 179 ? 13.417 9.392 -21.555 1.00 72.56 179 LEU A CA 1
ATOM 1315 C C . LEU A 1 179 ? 14.859 8.887 -21.510 1.00 72.56 179 LEU A C 1
ATOM 1317 O O . LEU A 1 179 ? 15.097 7.795 -20.991 1.00 72.56 179 LEU A O 1
ATOM 1321 N N . LEU A 1 180 ? 15.812 9.667 -22.029 1.00 77.75 180 LEU A N 1
ATOM 1322 C CA . LEU A 1 180 ? 17.237 9.346 -21.940 1.00 77.75 180 LEU A CA 1
ATOM 1323 C C . LEU A 1 180 ? 17.704 9.308 -20.479 1.00 77.75 180 LEU A C 1
ATOM 1325 O O . LEU A 1 180 ? 18.409 8.376 -20.100 1.00 77.75 180 LEU A O 1
ATOM 1329 N N . ALA A 1 181 ? 17.233 10.233 -19.638 1.00 74.62 181 ALA A N 1
ATOM 1330 C CA . ALA A 1 181 ? 17.489 10.217 -18.199 1.00 74.62 181 ALA A CA 1
ATOM 1331 C C . ALA A 1 181 ? 16.931 8.943 -17.539 1.00 74.62 181 ALA A C 1
ATOM 1333 O O . ALA A 1 181 ? 17.634 8.266 -16.792 1.00 74.62 181 ALA A O 1
ATOM 1334 N N . THR A 1 182 ? 15.709 8.535 -17.897 1.00 70.00 182 THR A N 1
ATOM 1335 C CA . THR A 1 182 ? 15.119 7.275 -17.406 1.00 70.00 182 THR A CA 1
ATOM 1336 C C . THR A 1 182 ? 15.927 6.042 -17.847 1.00 70.00 182 THR A C 1
ATOM 1338 O O . THR A 1 182 ? 16.035 5.065 -17.101 1.00 70.00 182 THR A O 1
ATOM 1341 N N . ALA A 1 183 ? 16.492 6.056 -19.058 1.00 69.31 183 ALA A N 1
ATOM 1342 C CA . ALA A 1 183 ? 17.361 4.988 -19.558 1.00 69.31 183 ALA A CA 1
ATOM 1343 C C . ALA A 1 183 ? 18.694 4.932 -18.792 1.00 69.31 183 ALA A C 1
ATOM 1345 O O . ALA A 1 183 ? 19.152 3.847 -18.423 1.00 69.31 183 ALA A O 1
ATOM 1346 N N . ALA A 1 184 ? 19.265 6.104 -18.495 1.00 69.62 184 ALA A N 1
ATOM 1347 C CA . ALA A 1 184 ? 20.477 6.270 -17.699 1.00 69.62 184 ALA A CA 1
ATOM 1348 C C . ALA A 1 184 ? 20.295 5.745 -16.268 1.00 69.62 184 ALA A C 1
ATOM 1350 O O . ALA A 1 184 ? 21.117 4.969 -15.777 1.00 69.62 184 ALA A O 1
ATOM 1351 N N . GLU A 1 185 ? 19.178 6.095 -15.619 1.00 67.75 185 GLU A N 1
ATOM 1352 C CA . GLU A 1 185 ? 18.815 5.610 -14.280 1.00 67.75 185 GLU A CA 1
ATOM 1353 C C . GLU A 1 185 ? 18.737 4.079 -14.225 1.00 67.75 185 GLU A C 1
ATOM 1355 O O . GLU A 1 185 ? 19.169 3.457 -13.252 1.00 67.75 185 GLU A O 1
ATOM 1360 N N . ARG A 1 186 ? 18.230 3.459 -15.296 1.00 66.25 186 ARG A N 1
ATOM 1361 C CA . ARG A 1 186 ? 18.135 1.999 -15.447 1.00 66.25 186 ARG A CA 1
ATOM 1362 C C . ARG A 1 186 ? 19.433 1.352 -15.935 1.00 66.25 186 ARG A C 1
ATOM 1364 O O . ARG A 1 186 ? 19.474 0.130 -16.072 1.00 66.25 186 ARG A O 1
ATOM 1371 N N . ARG A 1 187 ? 20.479 2.148 -16.191 1.00 69.44 187 ARG A N 1
ATOM 1372 C CA . ARG A 1 187 ? 21.777 1.742 -16.757 1.00 69.44 187 ARG A CA 1
ATOM 1373 C C . ARG A 1 187 ? 21.651 0.884 -18.019 1.00 69.44 187 ARG A C 1
ATOM 1375 O O . ARG A 1 187 ? 22.407 -0.068 -18.199 1.00 69.44 187 ARG A O 1
ATOM 1382 N N . THR A 1 188 ? 20.676 1.192 -18.869 1.00 71.50 188 THR A N 1
ATOM 1383 C CA . THR A 1 188 ? 20.572 0.550 -20.183 1.00 71.50 188 THR A CA 1
ATOM 1384 C C . THR A 1 188 ? 21.622 1.136 -21.119 1.00 71.50 188 THR A C 1
ATOM 1386 O O . THR A 1 188 ? 21.870 2.341 -21.079 1.00 71.50 188 THR A O 1
ATOM 1389 N N . GLU A 1 189 ? 22.241 0.304 -21.959 1.00 80.44 189 GLU A N 1
ATOM 1390 C CA . GLU A 1 189 ? 23.212 0.803 -22.930 1.00 80.44 189 GLU A CA 1
ATOM 1391 C C . GLU A 1 189 ? 22.527 1.699 -23.966 1.00 80.44 189 GLU A C 1
ATOM 1393 O O . GLU A 1 189 ? 21.514 1.321 -24.558 1.00 80.44 189 GLU A O 1
ATOM 1398 N N . LEU A 1 190 ? 23.088 2.884 -24.197 1.00 86.19 190 LEU A N 1
ATOM 1399 C CA . LEU A 1 190 ? 22.523 3.903 -25.072 1.00 86.19 190 LEU A CA 1
ATOM 1400 C C . LEU A 1 190 ? 23.512 4.272 -26.184 1.00 86.19 190 LEU A C 1
ATOM 1402 O O . LEU A 1 190 ? 24.705 4.449 -25.949 1.00 86.19 190 LEU A O 1
ATOM 1406 N N . ALA A 1 191 ? 22.985 4.454 -27.390 1.00 89.94 191 ALA A N 1
ATOM 1407 C CA . ALA A 1 191 ? 23.642 5.134 -28.497 1.00 89.94 191 ALA A CA 1
ATOM 1408 C C . ALA A 1 191 ? 22.640 6.091 -29.154 1.00 89.94 191 ALA A C 1
ATOM 1410 O O . ALA A 1 191 ? 21.476 5.736 -29.347 1.00 89.94 191 ALA A O 1
ATOM 1411 N N . LEU A 1 192 ? 23.074 7.295 -29.520 1.00 91.81 192 LEU A N 1
ATOM 1412 C CA . LEU A 1 192 ? 22.255 8.243 -30.268 1.00 91.81 192 LEU A CA 1
ATOM 1413 C C . LEU A 1 192 ? 22.591 8.188 -31.751 1.00 91.81 192 LEU A C 1
ATOM 1415 O O . LEU A 1 192 ? 23.756 8.210 -32.143 1.00 91.81 192 LEU A O 1
ATOM 1419 N N . VAL A 1 193 ? 21.546 8.182 -32.572 1.00 94.25 193 VAL A N 1
ATOM 1420 C CA . VAL A 1 193 ? 21.636 8.420 -34.006 1.00 94.25 193 VAL A CA 1
ATOM 1421 C C . VAL A 1 193 ? 21.071 9.803 -34.291 1.00 94.25 193 VAL A C 1
ATOM 1423 O O . VAL A 1 193 ? 19.894 10.061 -34.034 1.00 94.25 193 VAL A O 1
ATOM 1426 N N . LEU A 1 194 ? 21.910 10.684 -34.819 1.00 93.31 194 LEU A N 1
ATOM 1427 C CA . LEU A 1 194 ? 21.511 11.999 -35.289 1.00 93.31 194 LEU A CA 1
ATOM 1428 C C . LEU A 1 194 ? 21.268 11.915 -36.799 1.00 93.31 194 LEU A C 1
ATOM 1430 O O . LEU A 1 194 ? 22.212 11.887 -37.586 1.00 93.31 194 LEU A O 1
ATOM 1434 N N . ASP A 1 195 ? 19.999 11.812 -37.175 1.00 92.75 195 ASP A N 1
ATOM 1435 C CA . ASP A 1 195 ? 19.533 11.634 -38.548 1.00 92.75 195 ASP A CA 1
ATOM 1436 C C . ASP A 1 195 ? 19.281 12.971 -39.261 1.00 92.75 195 ASP A C 1
ATOM 1438 O O . ASP A 1 195 ? 18.954 13.986 -38.631 1.00 92.75 195 ASP A O 1
ATOM 1442 N N . ARG A 1 196 ? 19.383 12.950 -40.595 1.00 90.94 196 ARG A N 1
ATOM 1443 C CA . ARG A 1 196 ? 19.136 14.094 -41.490 1.00 90.94 196 ARG A CA 1
ATOM 1444 C C . ARG A 1 196 ? 19.940 15.342 -41.117 1.00 90.94 196 ARG A C 1
ATOM 1446 O O . ARG A 1 196 ? 19.374 16.424 -40.974 1.00 90.94 196 ARG A O 1
ATOM 1453 N N . VAL A 1 197 ? 21.248 15.182 -40.939 1.00 90.44 197 VAL A N 1
ATOM 1454 C CA . VAL A 1 197 ? 22.150 16.311 -40.670 1.00 90.44 197 VAL A CA 1
ATOM 1455 C C . VAL A 1 197 ? 22.742 16.826 -41.970 1.00 90.44 197 VAL A C 1
ATOM 1457 O O . VAL A 1 197 ? 23.336 16.052 -42.720 1.00 90.44 197 VAL A O 1
ATOM 1460 N N . ASP A 1 198 ? 22.598 18.119 -42.237 1.00 90.44 198 ASP A N 1
ATOM 1461 C CA . ASP A 1 198 ? 23.257 18.743 -43.381 1.00 90.44 198 ASP A CA 1
ATOM 1462 C C . ASP A 1 198 ? 24.779 18.650 -43.221 1.00 90.44 198 ASP A C 1
ATOM 1464 O O . ASP A 1 198 ? 25.311 18.818 -42.124 1.00 90.44 198 ASP A O 1
ATOM 1468 N N . GLU A 1 199 ? 25.501 18.372 -44.311 1.00 85.06 199 GLU A N 1
ATOM 1469 C CA . GLU A 1 199 ? 26.950 18.107 -44.267 1.00 85.06 199 GLU A CA 1
ATOM 1470 C C . GLU A 1 199 ? 27.740 19.263 -43.626 1.00 85.06 199 GLU A C 1
ATOM 1472 O O . GLU A 1 199 ? 28.703 19.027 -42.895 1.00 85.06 199 GLU A O 1
ATOM 1477 N N . ALA A 1 200 ? 27.283 20.503 -43.832 1.00 87.75 200 ALA A N 1
ATOM 1478 C CA . ALA A 1 200 ? 27.862 21.703 -43.229 1.00 87.75 200 ALA A CA 1
ATOM 1479 C C . ALA A 1 200 ? 27.715 21.754 -41.694 1.00 87.75 200 ALA A C 1
ATOM 1481 O O . ALA A 1 200 ? 28.561 22.338 -41.017 1.00 87.75 200 ALA A O 1
ATOM 1482 N N . ASP A 1 201 ? 26.687 21.103 -41.146 1.00 89.31 201 ASP A N 1
ATOM 1483 C CA . ASP A 1 201 ? 26.289 21.198 -39.739 1.00 89.31 201 ASP A CA 1
ATOM 1484 C C . ASP A 1 201 ? 26.702 19.975 -38.905 1.00 89.31 201 ASP A C 1
ATOM 1486 O O . ASP A 1 201 ? 26.590 19.997 -37.678 1.00 89.31 201 ASP A O 1
ATOM 1490 N N . VAL A 1 202 ? 27.227 18.915 -39.538 1.00 87.12 202 VAL A N 1
ATOM 1491 C CA . VAL A 1 202 ? 27.604 17.646 -38.881 1.00 87.12 202 VAL A CA 1
ATOM 1492 C C . VAL A 1 202 ? 28.494 17.855 -37.657 1.00 87.12 202 VAL A C 1
ATOM 1494 O O . VAL A 1 202 ? 28.233 17.271 -36.603 1.00 87.12 202 VAL A O 1
ATOM 1497 N N . GLN A 1 203 ? 29.535 18.683 -37.781 1.00 87.88 203 GLN A N 1
ATOM 1498 C CA . GLN A 1 203 ? 30.452 18.951 -36.670 1.00 87.88 203 GLN A CA 1
ATOM 1499 C C . GLN A 1 203 ? 29.777 19.776 -35.573 1.00 87.88 203 GLN A C 1
ATOM 1501 O O . GLN A 1 203 ? 29.774 19.369 -34.416 1.00 87.88 203 GLN A O 1
ATOM 1506 N N . VAL A 1 204 ? 29.138 20.891 -35.942 1.00 91.31 204 VAL A N 1
ATOM 1507 C CA . VAL A 1 204 ? 28.533 21.832 -34.987 1.00 91.31 204 VAL A CA 1
ATOM 1508 C C . VAL A 1 204 ? 27.440 21.155 -34.160 1.00 91.31 204 VAL A C 1
ATOM 1510 O O . VAL A 1 204 ? 27.447 21.235 -32.932 1.00 91.31 204 VAL A O 1
ATOM 1513 N N . VAL A 1 205 ? 26.515 20.452 -34.817 1.00 90.25 205 VAL A N 1
ATOM 1514 C CA . VAL A 1 205 ? 25.396 19.787 -34.137 1.00 90.25 205 VAL A CA 1
ATOM 1515 C C . VAL A 1 205 ? 25.880 18.566 -33.353 1.00 90.25 205 VAL A C 1
ATOM 1517 O O . VAL A 1 205 ? 25.415 18.332 -32.237 1.00 90.25 205 VAL A O 1
ATOM 1520 N N . GLY A 1 206 ? 26.837 17.806 -33.896 1.00 88.94 206 GLY A N 1
ATOM 1521 C CA . GLY A 1 206 ? 27.432 16.663 -33.207 1.00 88.94 206 GLY A CA 1
ATOM 1522 C C . GLY A 1 206 ? 28.150 17.059 -31.914 1.00 88.94 206 GLY A C 1
ATOM 1523 O O . GLY A 1 206 ? 27.955 16.412 -30.886 1.00 88.94 206 GLY A O 1
ATOM 1524 N N . ASP A 1 207 ? 28.938 18.134 -31.941 1.00 90.50 207 ASP A N 1
ATOM 1525 C CA . ASP A 1 207 ? 29.659 18.634 -30.768 1.00 90.50 207 ASP A CA 1
ATOM 1526 C C . ASP A 1 207 ? 28.717 19.225 -29.722 1.00 90.50 207 ASP A C 1
ATOM 1528 O O . ASP A 1 207 ? 28.870 18.936 -28.533 1.00 90.50 207 ASP A O 1
ATOM 1532 N N . HIS A 1 208 ? 27.695 19.973 -30.147 1.00 93.00 208 HIS A N 1
ATOM 1533 C CA . HIS A 1 208 ? 26.685 20.476 -29.222 1.00 93.00 208 HIS A CA 1
ATOM 1534 C C . HIS A 1 208 ? 25.922 19.333 -28.538 1.00 93.00 208 HIS A C 1
ATOM 1536 O O . HIS A 1 208 ? 25.776 19.338 -27.318 1.00 93.00 208 HIS A O 1
ATOM 1542 N N . LEU A 1 209 ? 25.515 18.295 -29.280 1.00 90.50 209 LEU A N 1
ATOM 1543 C CA . LEU A 1 209 ? 24.873 17.121 -28.687 1.00 90.50 209 LEU A CA 1
ATOM 1544 C C . LEU A 1 209 ? 25.793 16.405 -27.683 1.00 90.50 209 LEU A C 1
ATOM 1546 O O . LEU A 1 209 ? 25.334 15.989 -26.621 1.00 90.50 209 LEU A O 1
ATOM 1550 N N . ARG A 1 210 ? 27.095 16.277 -27.974 1.00 91.00 210 ARG A N 1
ATOM 1551 C CA . ARG A 1 210 ? 28.062 15.702 -27.021 1.00 91.00 210 ARG A CA 1
ATOM 1552 C C . ARG A 1 210 ? 28.190 16.538 -25.751 1.00 91.00 210 ARG A C 1
ATOM 1554 O O . ARG A 1 210 ? 28.264 15.955 -24.673 1.00 91.00 210 ARG A O 1
ATOM 1561 N N . ALA A 1 211 ? 28.188 17.866 -25.861 1.00 90.56 211 ALA A N 1
ATOM 1562 C CA . ALA A 1 211 ? 28.188 18.751 -24.698 1.00 90.56 211 ALA A CA 1
ATOM 1563 C C . ALA A 1 211 ? 26.932 18.536 -23.837 1.00 90.56 211 ALA A C 1
ATOM 1565 O O . ALA A 1 211 ? 27.058 18.294 -22.638 1.00 90.56 211 ALA A O 1
ATOM 1566 N N . MET A 1 212 ? 25.747 18.481 -24.455 1.00 90.25 212 MET A N 1
ATOM 1567 C CA . MET A 1 212 ? 24.496 18.182 -23.745 1.00 90.25 212 MET A CA 1
ATOM 1568 C C . MET A 1 212 ? 24.532 16.811 -23.050 1.00 90.25 212 MET A C 1
ATOM 1570 O O . MET A 1 212 ? 24.084 16.672 -21.917 1.00 90.25 212 MET A O 1
ATOM 1574 N N . LEU A 1 213 ? 25.100 15.781 -23.690 1.00 88.19 213 LEU A N 1
ATOM 1575 C CA . LEU A 1 213 ? 25.244 14.460 -23.064 1.00 88.19 213 LEU A CA 1
ATOM 1576 C C . LEU A 1 213 ? 26.126 14.513 -21.811 1.00 88.19 213 LEU A C 1
ATOM 1578 O O . LEU A 1 213 ? 25.834 13.823 -20.840 1.00 88.19 213 LEU A O 1
ATOM 1582 N N . VAL A 1 214 ? 27.180 15.330 -21.804 1.00 88.50 214 VAL A N 1
ATOM 1583 C CA . VAL A 1 214 ? 28.016 15.530 -20.611 1.00 88.50 214 VAL A CA 1
ATOM 1584 C C . VAL A 1 214 ? 27.235 16.244 -19.506 1.00 88.50 214 VAL A C 1
ATOM 1586 O O . VAL A 1 214 ? 27.304 15.818 -18.358 1.00 88.50 214 VAL A O 1
ATOM 1589 N N . GLU A 1 215 ? 26.464 17.279 -19.843 1.00 87.19 215 GLU A N 1
ATOM 1590 C CA . GLU A 1 215 ? 25.629 18.024 -18.885 1.00 87.19 215 GLU A CA 1
ATOM 1591 C C . GLU A 1 215 ? 24.549 17.155 -18.222 1.00 87.19 215 GLU A C 1
ATOM 1593 O O . GLU A 1 215 ? 24.164 17.409 -17.082 1.00 87.19 215 GLU A O 1
ATOM 1598 N N . HIS A 1 216 ? 24.089 16.113 -18.915 1.00 83.75 216 HIS A N 1
ATOM 1599 C CA . HIS A 1 216 ? 23.068 15.176 -18.444 1.00 83.75 216 HIS A CA 1
ATOM 1600 C C . HIS A 1 216 ? 23.632 13.855 -17.885 1.00 83.75 216 HIS A C 1
ATOM 1602 O O . HIS A 1 216 ? 22.907 12.863 -17.832 1.00 83.75 216 HIS A O 1
ATOM 1608 N N . ASP A 1 217 ? 24.910 13.811 -17.485 1.00 82.75 217 ASP A N 1
ATOM 1609 C CA . ASP A 1 217 ? 25.578 12.618 -16.925 1.00 82.75 217 ASP A CA 1
ATOM 1610 C C . ASP A 1 217 ? 25.571 11.383 -17.858 1.00 82.75 217 ASP A C 1
ATOM 1612 O O . ASP A 1 217 ? 25.687 10.234 -17.429 1.00 82.75 217 ASP A O 1
ATOM 1616 N N . LEU A 1 218 ? 25.477 11.618 -19.168 1.00 84.69 218 LEU A N 1
ATOM 1617 C CA . LEU A 1 218 ? 25.467 10.622 -20.244 1.00 84.69 218 LEU A CA 1
ATOM 1618 C C . LEU A 1 218 ? 26.776 10.625 -21.053 1.00 84.69 218 LEU A C 1
ATOM 1620 O O . LEU A 1 218 ? 26.819 10.199 -22.214 1.00 84.69 218 LEU A O 1
ATOM 1624 N N . ALA A 1 219 ? 27.866 11.101 -20.448 1.00 81.38 219 ALA A N 1
ATOM 1625 C CA . ALA A 1 219 ? 29.192 11.091 -21.053 1.00 81.38 219 ALA A CA 1
ATOM 1626 C C . ALA A 1 219 ? 29.609 9.665 -21.470 1.00 81.38 219 ALA A C 1
ATOM 1628 O O . ALA A 1 219 ? 29.415 8.701 -20.732 1.00 81.38 219 ALA A O 1
ATOM 1629 N N . GLY A 1 220 ? 30.200 9.530 -22.661 1.00 80.31 220 GLY A N 1
ATOM 1630 C CA . GLY A 1 220 ? 30.600 8.232 -23.227 1.00 80.31 220 GLY A CA 1
ATOM 1631 C C . GLY A 1 220 ? 29.529 7.542 -24.080 1.00 80.31 220 GLY A C 1
ATOM 1632 O O . GLY A 1 220 ? 29.819 6.524 -24.703 1.00 80.31 220 GLY A O 1
ATOM 1633 N N . THR A 1 221 ? 28.326 8.112 -24.174 1.00 87.94 221 THR A N 1
ATOM 1634 C CA . THR A 1 221 ? 27.290 7.649 -25.106 1.00 87.94 221 THR A CA 1
ATOM 1635 C C . THR A 1 221 ? 27.746 7.833 -26.557 1.00 87.94 221 THR A C 1
ATOM 1637 O O . THR A 1 221 ? 28.185 8.917 -26.949 1.00 87.94 221 THR A O 1
ATOM 1640 N N . ALA A 1 222 ? 27.630 6.785 -27.377 1.00 89.56 222 ALA A N 1
ATOM 1641 C CA . ALA A 1 222 ? 28.007 6.854 -28.787 1.00 89.56 222 ALA A CA 1
ATOM 1642 C C . ALA A 1 222 ? 27.065 7.792 -29.562 1.00 89.56 222 ALA A C 1
ATOM 1644 O O . ALA A 1 222 ? 25.846 7.667 -29.457 1.00 89.56 222 ALA A O 1
ATOM 1645 N N . VAL A 1 223 ? 27.625 8.703 -30.366 1.00 92.44 223 VAL A N 1
ATOM 1646 C CA . VAL A 1 223 ? 26.870 9.601 -31.257 1.00 92.44 223 VAL A CA 1
ATOM 1647 C C . VAL A 1 223 ? 27.202 9.256 -32.704 1.00 92.44 223 VAL A C 1
ATOM 1649 O O . VAL A 1 223 ? 28.324 9.477 -33.161 1.00 92.44 223 VAL A O 1
ATOM 1652 N N . LEU A 1 224 ? 26.218 8.710 -33.413 1.00 93.38 224 LEU A N 1
ATOM 1653 C CA . LEU A 1 224 ? 26.312 8.235 -34.789 1.00 93.38 224 LEU A CA 1
ATOM 1654 C C . LEU A 1 224 ? 25.553 9.211 -35.692 1.00 93.38 224 LEU A C 1
ATOM 1656 O O . LEU A 1 224 ? 24.356 9.416 -35.513 1.00 93.38 224 LEU A O 1
ATOM 1660 N N . VAL A 1 225 ? 26.233 9.833 -36.652 1.00 92.88 225 VAL A N 1
ATOM 1661 C CA . VAL A 1 225 ? 25.614 10.843 -37.523 1.00 92.88 225 VAL A CA 1
ATOM 1662 C C . VAL A 1 225 ? 25.240 10.225 -38.864 1.00 92.88 225 VAL A C 1
ATOM 1664 O O . VAL A 1 225 ? 26.080 9.596 -39.504 1.00 92.88 225 VAL A O 1
ATOM 1667 N N . VAL A 1 226 ? 23.993 10.431 -39.291 1.00 92.62 226 VAL A N 1
ATOM 1668 C CA . VAL A 1 226 ? 23.494 10.062 -40.618 1.00 92.62 226 VAL A CA 1
ATOM 1669 C C . VAL A 1 226 ? 23.219 11.356 -41.396 1.00 92.62 226 VAL A C 1
ATOM 1671 O O . VAL A 1 226 ? 22.353 12.142 -40.993 1.00 92.62 226 VAL A O 1
ATOM 1674 N N . PRO A 1 227 ? 23.964 11.626 -42.483 1.00 90.62 227 PRO A N 1
ATOM 1675 C CA . PRO A 1 227 ? 23.806 12.858 -43.241 1.00 90.62 227 PRO A CA 1
ATOM 1676 C C . PRO A 1 227 ? 22.460 12.894 -43.974 1.00 90.62 227 PRO A C 1
ATOM 1678 O O . PRO A 1 227 ? 21.946 11.860 -44.411 1.00 90.62 227 PRO A O 1
ATOM 1681 N N . ALA A 1 228 ? 21.909 14.093 -44.165 1.00 90.31 228 ALA A N 1
ATOM 1682 C CA . ALA A 1 228 ? 20.764 14.307 -45.041 1.00 90.31 228 ALA A CA 1
ATOM 1683 C C . ALA A 1 228 ? 21.100 13.793 -46.452 1.00 90.31 228 ALA A C 1
ATOM 1685 O O . ALA A 1 228 ? 22.117 14.160 -47.035 1.00 90.31 228 ALA A O 1
ATOM 1686 N N . SER A 1 229 ? 20.288 12.869 -46.965 1.00 89.62 229 SER A N 1
ATOM 1687 C CA . SER A 1 229 ? 20.552 12.156 -48.218 1.00 89.62 229 SER A CA 1
ATOM 1688 C C . SER A 1 229 ? 19.254 11.872 -48.963 1.00 89.62 229 SER A C 1
ATOM 1690 O O . SER A 1 229 ? 18.232 11.569 -48.342 1.00 89.62 229 SER A O 1
ATOM 1692 N N . ASP A 1 230 ? 19.319 11.896 -50.293 1.00 90.12 230 ASP A N 1
ATOM 1693 C CA . ASP A 1 230 ? 18.224 11.433 -51.141 1.00 90.12 230 ASP A CA 1
ATOM 1694 C C . ASP A 1 230 ? 18.065 9.912 -51.043 1.00 90.12 230 ASP A C 1
ATOM 1696 O O . ASP A 1 230 ? 19.042 9.157 -51.000 1.00 90.12 230 ASP A O 1
ATOM 1700 N N . LEU A 1 231 ? 16.812 9.457 -51.017 1.00 90.44 231 LEU A N 1
ATOM 1701 C CA . LEU A 1 231 ? 16.496 8.033 -50.977 1.00 90.44 231 LEU A CA 1
ATOM 1702 C C . LEU A 1 231 ? 16.591 7.420 -52.378 1.00 90.44 231 LEU A C 1
ATOM 1704 O O . LEU A 1 231 ? 15.996 7.924 -53.329 1.00 90.44 231 LEU A O 1
ATOM 1708 N N . VAL A 1 232 ? 17.259 6.273 -52.478 1.00 88.19 232 VAL A N 1
ATOM 1709 C CA . VAL A 1 232 ? 17.317 5.427 -53.677 1.00 88.19 232 VAL A CA 1
ATOM 1710 C C . VAL A 1 232 ? 16.486 4.180 -53.402 1.00 88.19 232 VAL A C 1
ATOM 1712 O O . VAL A 1 232 ? 16.744 3.472 -52.431 1.00 88.19 232 VAL A O 1
ATOM 1715 N N . ASP A 1 233 ? 15.432 3.952 -54.189 1.00 86.44 233 ASP A N 1
ATOM 1716 C CA . ASP A 1 233 ? 14.450 2.871 -53.972 1.00 86.44 233 ASP A CA 1
ATOM 1717 C C . ASP A 1 233 ? 13.827 2.866 -52.556 1.00 86.44 233 ASP A C 1
ATOM 1719 O O . ASP A 1 233 ? 13.465 1.834 -51.986 1.00 86.44 233 ASP A O 1
ATOM 1723 N N . GLY A 1 234 ? 13.691 4.060 -51.967 1.00 86.50 234 GLY A N 1
ATOM 1724 C CA . GLY A 1 234 ? 13.186 4.249 -50.604 1.00 86.50 234 GLY A CA 1
ATOM 1725 C C . GLY A 1 234 ? 14.204 3.951 -49.496 1.00 86.50 234 GLY A C 1
ATOM 1726 O O . GLY A 1 234 ? 13.818 3.924 -48.328 1.00 86.50 234 GLY A O 1
ATOM 1727 N N . LEU A 1 235 ? 15.481 3.743 -49.835 1.00 92.00 235 LEU A N 1
ATOM 1728 C CA . LEU A 1 235 ? 16.574 3.458 -48.903 1.00 92.00 235 LEU A CA 1
ATOM 1729 C C . LEU A 1 235 ? 17.620 4.580 -48.905 1.00 92.00 235 LEU A C 1
ATOM 1731 O O . LEU A 1 235 ? 17.900 5.188 -49.935 1.00 92.00 235 LEU A O 1
ATOM 1735 N N . LEU A 1 236 ? 18.249 4.816 -47.755 1.00 92.69 236 LEU A N 1
ATOM 1736 C CA . LEU A 1 236 ? 19.412 5.694 -47.645 1.00 92.69 236 LEU A CA 1
ATOM 1737 C C . LEU A 1 236 ? 20.618 5.084 -48.387 1.00 92.69 236 LEU A C 1
ATOM 1739 O O . LEU A 1 236 ? 20.758 3.853 -48.424 1.00 92.69 236 LEU A O 1
ATOM 1743 N N . PRO A 1 237 ? 21.516 5.907 -48.956 1.00 93.19 237 PRO A N 1
ATOM 1744 C CA . PRO A 1 237 ? 22.763 5.433 -49.548 1.00 93.19 237 PRO A CA 1
ATOM 1745 C C . PRO A 1 237 ? 23.654 4.708 -48.532 1.00 93.19 237 PRO A C 1
ATOM 1747 O O . PRO A 1 237 ? 23.691 5.060 -47.354 1.00 93.19 237 PRO A O 1
ATOM 1750 N N . GLU A 1 238 ? 24.434 3.731 -48.998 1.00 92.25 238 GLU A N 1
ATOM 1751 C CA . GLU A 1 238 ? 25.351 2.951 -48.151 1.00 92.25 238 GLU A CA 1
ATOM 1752 C C . GLU A 1 238 ? 26.320 3.801 -47.316 1.00 92.25 238 GLU A C 1
ATOM 1754 O O . GLU A 1 238 ? 26.427 3.540 -46.117 1.00 92.25 238 GLU A O 1
ATOM 1759 N N . PRO A 1 239 ? 26.965 4.853 -47.864 1.00 92.06 239 PRO A N 1
ATOM 1760 C CA . PRO A 1 239 ? 27.851 5.701 -47.069 1.00 92.06 239 PRO A CA 1
ATOM 1761 C C . PRO A 1 239 ? 27.134 6.467 -45.950 1.00 92.06 239 PRO A C 1
ATOM 1763 O O . PRO A 1 239 ? 27.763 6.787 -44.947 1.00 92.06 239 PRO A O 1
ATOM 1766 N N . ALA A 1 240 ? 25.837 6.761 -46.105 1.00 91.62 240 ALA A N 1
ATOM 1767 C CA . ALA A 1 240 ? 25.071 7.512 -45.112 1.00 91.62 240 ALA A CA 1
ATOM 1768 C C . ALA A 1 240 ? 24.763 6.665 -43.868 1.00 91.62 240 ALA A C 1
ATOM 1770 O O . ALA A 1 240 ? 24.806 7.168 -42.750 1.00 91.62 240 ALA A O 1
ATOM 1771 N N . VAL A 1 241 ? 24.492 5.368 -44.050 1.00 94.00 241 VAL A N 1
ATOM 1772 C CA . VAL A 1 241 ? 24.214 4.435 -42.941 1.00 94.00 241 VAL A CA 1
ATOM 1773 C C . VAL A 1 241 ? 25.462 3.734 -42.403 1.00 94.00 241 VAL A C 1
ATOM 1775 O O . VAL A 1 241 ? 25.384 3.078 -41.363 1.00 94.00 241 VAL A O 1
ATOM 1778 N N . ALA A 1 242 ? 26.610 3.896 -43.068 1.00 93.81 242 ALA A N 1
ATOM 1779 C CA . ALA A 1 242 ? 27.871 3.260 -42.699 1.00 93.81 242 ALA A CA 1
ATOM 1780 C C . ALA A 1 242 ? 28.265 3.451 -41.223 1.00 93.81 242 ALA A C 1
ATOM 1782 O O . ALA A 1 242 ? 28.568 2.443 -40.590 1.00 93.81 242 ALA A O 1
ATOM 1783 N N . PRO A 1 243 ? 28.171 4.653 -40.607 1.00 93.50 243 PRO A N 1
ATOM 1784 C CA . PRO A 1 243 ? 28.537 4.822 -39.196 1.00 93.50 243 PRO A CA 1
ATOM 1785 C C . PRO A 1 243 ? 27.728 3.926 -38.250 1.00 93.50 243 PRO A C 1
ATOM 1787 O O . PRO A 1 243 ? 28.262 3.390 -37.281 1.00 93.50 243 PRO A O 1
ATOM 1790 N N . VAL A 1 244 ? 26.438 3.737 -38.544 1.00 93.88 244 VAL A N 1
ATOM 1791 C CA . VAL A 1 244 ? 25.546 2.887 -37.747 1.00 93.88 244 VAL A CA 1
ATOM 1792 C C . VAL A 1 244 ? 25.802 1.407 -38.032 1.00 93.88 244 VAL A C 1
ATOM 1794 O O . VAL A 1 244 ? 25.863 0.607 -37.098 1.00 93.88 244 VAL A O 1
ATOM 1797 N N . ALA A 1 245 ? 25.983 1.044 -39.304 1.00 93.38 245 ALA A N 1
ATOM 1798 C CA . ALA A 1 245 ? 26.269 -0.325 -39.725 1.00 93.38 245 ALA A CA 1
ATOM 1799 C C . ALA A 1 245 ? 27.611 -0.834 -39.172 1.00 93.38 245 ALA A C 1
ATOM 1801 O O . ALA A 1 245 ? 27.671 -1.954 -38.670 1.00 93.38 245 ALA A O 1
ATOM 1802 N N . ASP A 1 246 ? 28.655 -0.004 -39.211 1.00 92.00 246 ASP A N 1
ATOM 1803 C CA . ASP A 1 246 ? 29.995 -0.320 -38.709 1.00 92.00 246 ASP A CA 1
ATOM 1804 C C . ASP A 1 246 ? 29.999 -0.490 -37.191 1.00 92.00 246 ASP A C 1
ATOM 1806 O O . ASP A 1 246 ? 30.570 -1.450 -36.678 1.00 92.00 246 ASP A O 1
ATOM 1810 N N . TRP A 1 247 ? 29.320 0.400 -36.464 1.00 91.75 247 TRP A N 1
ATOM 1811 C CA . TRP A 1 247 ? 29.246 0.321 -35.008 1.00 91.75 247 TRP A CA 1
ATOM 1812 C C . TRP A 1 247 ? 28.475 -0.921 -34.532 1.00 91.75 247 TRP A C 1
ATOM 1814 O O . TRP A 1 247 ? 28.953 -1.654 -33.665 1.00 91.75 247 TRP A O 1
ATOM 1824 N N . LEU A 1 248 ? 27.317 -1.210 -35.141 1.00 90.94 248 LEU A N 1
ATOM 1825 C CA . LEU A 1 248 ? 26.549 -2.427 -34.850 1.00 90.94 248 LEU A CA 1
ATOM 1826 C C . LEU A 1 248 ? 27.299 -3.696 -35.274 1.00 90.94 248 LEU A C 1
ATOM 1828 O O . LEU A 1 248 ? 27.237 -4.698 -34.565 1.00 90.94 248 LEU A O 1
ATOM 1832 N N . GLY A 1 249 ? 28.005 -3.656 -36.407 1.00 88.50 249 GLY A N 1
ATOM 1833 C CA . GLY A 1 249 ? 28.835 -4.755 -36.895 1.00 88.50 249 GLY A CA 1
ATOM 1834 C C . GLY A 1 249 ? 29.981 -5.073 -35.939 1.00 88.50 249 GLY A C 1
ATOM 1835 O O . GLY A 1 249 ? 30.112 -6.215 -35.513 1.00 88.50 249 GLY A O 1
ATOM 1836 N N . ALA A 1 250 ? 30.737 -4.059 -35.509 1.00 87.06 250 ALA A N 1
ATOM 1837 C CA . ALA A 1 250 ? 31.821 -4.220 -34.541 1.00 87.06 250 ALA A CA 1
ATOM 1838 C C . ALA A 1 250 ? 31.321 -4.793 -33.205 1.00 87.06 250 ALA A C 1
ATOM 1840 O O . ALA A 1 250 ? 31.929 -5.714 -32.657 1.00 87.06 250 ALA A O 1
ATOM 1841 N N . LEU A 1 251 ? 30.174 -4.308 -32.710 1.00 86.31 251 LEU A N 1
ATOM 1842 C CA . LEU A 1 251 ? 29.530 -4.864 -31.519 1.00 86.31 251 LEU A CA 1
ATOM 1843 C C . LEU A 1 251 ? 29.108 -6.326 -31.736 1.00 86.31 251 LEU A C 1
ATOM 1845 O O . LEU A 1 251 ? 29.286 -7.159 -30.851 1.00 86.31 251 LEU A O 1
ATOM 1849 N N . ALA A 1 252 ? 28.555 -6.657 -32.903 1.00 85.00 252 ALA A N 1
ATOM 1850 C CA . ALA A 1 252 ? 28.115 -8.010 -33.225 1.00 85.00 252 ALA A CA 1
ATOM 1851 C C . ALA A 1 252 ? 29.271 -8.993 -33.467 1.00 85.00 252 ALA A C 1
ATOM 1853 O O . ALA A 1 252 ? 29.095 -10.191 -33.260 1.00 85.00 252 ALA A O 1
ATOM 1854 N N . GLU A 1 253 ? 30.449 -8.516 -33.863 1.00 84.44 253 GLU A N 1
ATOM 1855 C CA . GLU A 1 253 ? 31.641 -9.342 -34.060 1.00 84.44 253 GLU A CA 1
ATOM 1856 C C . GLU A 1 253 ? 32.355 -9.627 -32.734 1.00 84.44 253 GLU A C 1
ATOM 1858 O O . GLU A 1 253 ? 32.719 -10.777 -32.488 1.00 84.44 253 GLU A O 1
ATOM 1863 N N . ASP A 1 254 ? 32.458 -8.649 -31.828 1.00 84.81 254 ASP A N 1
ATOM 1864 C CA . ASP A 1 254 ? 33.173 -8.778 -30.550 1.00 84.81 254 ASP A CA 1
ATOM 1865 C C . ASP A 1 254 ? 32.332 -9.479 -29.453 1.00 84.81 254 ASP A C 1
ATOM 1867 O O . ASP A 1 254 ? 31.399 -8.887 -28.895 1.00 84.81 254 ASP A O 1
ATOM 1871 N N . PRO A 1 255 ? 32.649 -10.738 -29.071 1.00 81.75 255 PRO A N 1
ATOM 1872 C CA . PRO A 1 255 ? 31.901 -11.452 -28.037 1.00 81.75 255 PRO A CA 1
ATOM 1873 C C . PRO A 1 255 ? 32.026 -10.820 -26.648 1.00 81.75 255 PRO A C 1
ATOM 1875 O O . PRO A 1 255 ? 31.092 -10.929 -25.849 1.00 81.75 255 PRO A O 1
ATOM 1878 N N . ALA A 1 256 ? 33.154 -10.168 -26.348 1.00 83.31 256 ALA A N 1
ATOM 1879 C CA . ALA A 1 256 ? 33.367 -9.498 -25.073 1.00 83.31 256 ALA A CA 1
ATOM 1880 C C . ALA A 1 256 ? 32.523 -8.221 -24.987 1.00 83.31 256 ALA A C 1
ATOM 1882 O O . ALA A 1 256 ? 31.875 -7.999 -23.964 1.00 83.31 256 ALA A O 1
ATOM 1883 N N . ALA A 1 257 ? 32.446 -7.439 -26.071 1.00 82.50 257 ALA A N 1
ATOM 1884 C CA . ALA A 1 257 ? 31.575 -6.266 -26.138 1.00 82.50 257 ALA A CA 1
ATOM 1885 C C . ALA A 1 257 ? 30.091 -6.640 -25.987 1.00 82.50 257 ALA A C 1
ATOM 1887 O O . ALA A 1 257 ? 29.397 -6.039 -25.166 1.00 82.50 257 ALA A O 1
ATOM 1888 N N . ARG A 1 258 ? 29.607 -7.684 -26.685 1.00 84.69 258 ARG A N 1
ATOM 1889 C CA . ARG A 1 258 ? 28.219 -8.171 -26.508 1.00 84.69 258 ARG A CA 1
ATOM 1890 C C . ARG A 1 258 ? 27.940 -8.578 -25.070 1.00 84.69 258 ARG A C 1
ATOM 1892 O O . ARG A 1 258 ? 26.912 -8.205 -24.508 1.00 84.69 258 ARG A O 1
ATOM 1899 N N . ARG A 1 259 ? 28.855 -9.339 -24.463 1.00 82.62 259 ARG A N 1
ATOM 1900 C CA . ARG A 1 259 ? 28.701 -9.776 -23.074 1.00 82.62 259 ARG A CA 1
ATOM 1901 C C . ARG A 1 259 ? 28.658 -8.588 -22.115 1.00 82.62 259 ARG A C 1
ATOM 1903 O O . ARG A 1 259 ? 27.805 -8.576 -21.235 1.00 82.62 259 ARG A O 1
ATOM 1910 N N . ALA A 1 260 ? 29.515 -7.588 -22.312 1.00 83.44 260 ALA A N 1
ATOM 1911 C CA . ALA A 1 260 ? 29.542 -6.389 -21.482 1.00 83.44 260 ALA A CA 1
ATOM 1912 C C . ALA A 1 260 ? 28.218 -5.606 -21.538 1.00 83.44 260 ALA A C 1
ATOM 1914 O O . ALA A 1 260 ? 27.739 -5.162 -20.495 1.00 83.44 260 ALA A O 1
ATOM 1915 N N . VAL A 1 261 ? 27.600 -5.478 -22.720 1.00 83.62 261 VAL A N 1
ATOM 1916 C CA . VAL A 1 261 ? 26.279 -4.839 -22.879 1.00 83.62 261 VAL A CA 1
ATOM 1917 C C . VAL A 1 261 ? 25.202 -5.613 -22.109 1.00 83.62 261 VAL A C 1
ATOM 1919 O O . VAL A 1 261 ? 24.477 -5.028 -21.307 1.00 83.62 261 VAL A O 1
ATOM 1922 N N . VAL A 1 262 ? 25.145 -6.938 -22.279 1.00 81.88 262 VAL A N 1
ATOM 1923 C CA . VAL A 1 262 ? 24.165 -7.796 -21.585 1.00 81.88 262 VAL A CA 1
ATOM 1924 C C . VAL A 1 262 ? 24.351 -7.756 -20.063 1.00 81.88 262 VAL A C 1
ATOM 1926 O O . VAL A 1 262 ? 23.375 -7.639 -19.323 1.00 81.88 262 VAL A O 1
ATOM 1929 N N . GLU A 1 263 ? 25.591 -7.838 -19.570 1.00 81.50 263 GLU A N 1
ATOM 1930 C CA . GLU A 1 263 ? 25.887 -7.774 -18.132 1.00 81.50 263 GLU A CA 1
ATOM 1931 C C . GLU A 1 263 ? 25.495 -6.422 -17.536 1.00 81.50 263 GLU A C 1
ATOM 1933 O O . GLU A 1 263 ? 24.851 -6.386 -16.487 1.00 81.50 263 GLU A O 1
ATOM 1938 N N . ARG A 1 264 ? 25.804 -5.318 -18.226 1.00 79.94 264 ARG A N 1
ATOM 1939 C CA . ARG A 1 264 ? 25.449 -3.966 -17.781 1.00 79.94 264 ARG A CA 1
ATOM 1940 C C . ARG A 1 264 ? 23.936 -3.781 -17.690 1.00 79.94 264 ARG A C 1
ATOM 1942 O O . ARG A 1 264 ? 23.456 -3.315 -16.656 1.00 79.94 264 ARG A O 1
ATOM 1949 N N . THR A 1 265 ? 23.193 -4.213 -18.709 1.00 79.69 265 THR A N 1
ATOM 1950 C CA . THR A 1 265 ? 21.725 -4.129 -18.715 1.00 79.69 265 THR A CA 1
ATOM 1951 C C . THR A 1 265 ? 21.104 -5.014 -17.633 1.00 79.69 265 THR A C 1
ATOM 1953 O O . THR A 1 265 ? 20.236 -4.554 -16.889 1.00 79.69 265 THR A O 1
ATOM 1956 N N . ARG A 1 266 ? 21.584 -6.253 -17.455 1.00 82.19 266 ARG A N 1
ATOM 1957 C CA . ARG A 1 266 ? 21.142 -7.142 -16.364 1.00 82.19 266 ARG A CA 1
ATOM 1958 C C . ARG A 1 266 ? 21.370 -6.507 -14.991 1.00 82.19 266 ARG A C 1
ATOM 1960 O O . ARG A 1 266 ? 20.461 -6.501 -14.161 1.00 82.19 266 ARG A O 1
ATOM 1967 N N . ASP A 1 267 ? 22.575 -6.000 -14.745 1.00 80.31 267 ASP A N 1
ATOM 1968 C CA . ASP A 1 267 ? 22.962 -5.430 -13.453 1.00 80.31 267 ASP A CA 1
ATOM 1969 C C . ASP A 1 267 ? 22.198 -4.127 -13.169 1.00 80.31 267 ASP A C 1
ATOM 1971 O O . ASP A 1 267 ? 21.796 -3.881 -12.030 1.00 80.31 267 ASP A O 1
ATOM 1975 N N . GLY A 1 268 ? 21.940 -3.323 -14.205 1.00 79.62 268 GLY A N 1
ATOM 1976 C CA . GLY A 1 268 ? 21.085 -2.137 -14.150 1.00 79.62 268 GLY A CA 1
ATOM 1977 C C . GLY A 1 268 ? 19.646 -2.460 -13.755 1.00 79.62 268 GLY A C 1
ATOM 1978 O O . GLY A 1 268 ? 19.142 -1.924 -12.765 1.00 79.62 268 GLY A O 1
ATOM 1979 N N . LEU A 1 269 ? 19.016 -3.401 -14.466 1.00 80.00 269 LEU A N 1
ATOM 1980 C CA . LEU A 1 269 ? 17.654 -3.858 -14.179 1.00 80.00 269 LEU A CA 1
ATOM 1981 C C . LEU A 1 269 ? 17.531 -4.441 -12.770 1.00 80.00 269 LEU A C 1
ATOM 1983 O O . LEU A 1 269 ? 16.594 -4.115 -12.040 1.00 80.00 269 LEU A O 1
ATOM 1987 N N . LEU A 1 270 ? 18.488 -5.276 -12.361 1.00 84.25 270 LEU A N 1
ATOM 1988 C CA . LEU A 1 270 ? 18.495 -5.846 -11.020 1.00 84.25 270 LEU A CA 1
ATOM 1989 C C . LEU A 1 270 ? 18.612 -4.754 -9.955 1.00 84.25 270 LEU A C 1
ATOM 1991 O O . LEU A 1 270 ? 17.876 -4.772 -8.971 1.00 84.25 270 LEU A O 1
ATOM 1995 N N . SER A 1 271 ? 19.510 -3.790 -10.161 1.00 82.75 271 SER A N 1
ATOM 1996 C CA . SER A 1 271 ? 19.684 -2.667 -9.245 1.00 82.75 271 SER A CA 1
ATOM 1997 C C . SER A 1 271 ? 18.392 -1.858 -9.092 1.00 82.75 271 SER A C 1
ATOM 1999 O O . SER A 1 271 ? 17.998 -1.576 -7.962 1.00 82.75 271 SER A O 1
ATOM 2001 N N . ASP A 1 272 ? 17.702 -1.521 -10.188 1.00 83.00 272 ASP A N 1
ATOM 2002 C CA . ASP A 1 272 ? 16.420 -0.794 -10.146 1.00 83.00 272 ASP A CA 1
ATOM 2003 C C . ASP A 1 272 ? 15.349 -1.573 -9.363 1.00 83.00 272 ASP A C 1
ATOM 2005 O O . ASP A 1 272 ? 14.706 -1.027 -8.461 1.00 83.00 272 ASP A O 1
ATOM 2009 N N . VAL A 1 273 ? 15.203 -2.876 -9.632 1.00 87.31 273 VAL A N 1
ATOM 2010 C CA . VAL A 1 273 ? 14.242 -3.736 -8.920 1.00 87.31 273 VAL A CA 1
ATOM 2011 C C . VAL A 1 273 ? 14.528 -3.771 -7.418 1.00 87.31 273 VAL A C 1
ATOM 2013 O O . VAL A 1 273 ? 13.600 -3.633 -6.619 1.00 87.31 273 VAL A O 1
ATOM 2016 N N . LEU A 1 274 ? 15.793 -3.908 -7.013 1.00 90.12 274 LEU A N 1
ATOM 2017 C CA . LEU A 1 274 ? 16.172 -3.941 -5.598 1.00 90.12 274 LEU A CA 1
ATOM 2018 C C . LEU A 1 274 ? 15.891 -2.604 -4.900 1.00 90.12 274 LEU A C 1
ATOM 2020 O O . LEU A 1 274 ? 15.355 -2.590 -3.791 1.00 90.12 274 LEU A O 1
ATOM 2024 N N . VAL A 1 275 ? 16.174 -1.476 -5.555 1.00 88.31 275 VAL A N 1
ATOM 2025 C CA . VAL A 1 275 ? 15.877 -0.137 -5.019 1.00 88.31 275 VAL A CA 1
ATOM 2026 C C . VAL A 1 275 ? 14.379 0.054 -4.812 1.00 88.31 275 VAL A C 1
ATOM 2028 O O . VAL A 1 275 ? 13.948 0.502 -3.745 1.00 88.31 275 VAL A O 1
ATOM 2031 N N . ARG A 1 276 ? 13.565 -0.321 -5.803 1.00 91.31 276 ARG A N 1
ATOM 2032 C CA . ARG A 1 276 ? 12.101 -0.261 -5.697 1.00 91.31 276 ARG A CA 1
ATOM 2033 C C . ARG A 1 276 ? 11.578 -1.173 -4.596 1.00 91.31 276 ARG A C 1
ATOM 2035 O O . ARG A 1 276 ? 10.717 -0.749 -3.832 1.00 91.31 276 ARG A O 1
ATOM 2042 N N . ALA A 1 277 ? 12.120 -2.383 -4.474 1.00 94.75 277 ALA A N 1
ATOM 2043 C CA . ALA A 1 277 ? 11.741 -3.323 -3.427 1.00 94.75 277 ALA A CA 1
ATOM 2044 C C . ALA A 1 277 ? 12.018 -2.765 -2.021 1.00 94.75 277 ALA A C 1
ATOM 2046 O O . ALA A 1 277 ? 11.176 -2.893 -1.138 1.00 94.75 277 ALA A O 1
ATOM 2047 N N . VAL A 1 278 ? 13.146 -2.080 -1.805 1.00 94.25 278 VAL A N 1
ATOM 2048 C CA . VAL A 1 278 ? 13.439 -1.424 -0.517 1.00 94.25 278 VAL A CA 1
ATOM 2049 C C . VAL A 1 278 ? 12.463 -0.283 -0.226 1.00 94.25 278 VAL A C 1
ATOM 2051 O O . VAL A 1 278 ? 11.969 -0.183 0.897 1.00 94.25 278 VAL A O 1
ATOM 2054 N N . ARG A 1 279 ? 12.143 0.553 -1.223 1.00 94.94 279 ARG A N 1
ATOM 2055 C CA . ARG A 1 279 ? 11.142 1.626 -1.070 1.00 94.94 279 ARG A CA 1
ATOM 2056 C C . ARG A 1 279 ? 9.759 1.062 -0.744 1.00 94.94 279 ARG A C 1
ATOM 2058 O O . ARG A 1 279 ? 9.096 1.561 0.157 1.00 94.94 279 ARG A O 1
ATOM 2065 N N . LEU A 1 280 ? 9.355 -0.007 -1.429 1.00 95.81 280 LEU A N 1
ATOM 2066 C CA . LEU A 1 280 ? 8.091 -0.695 -1.170 1.00 95.81 280 LEU A CA 1
ATOM 2067 C C . LEU A 1 280 ? 8.064 -1.330 0.227 1.00 95.81 280 LEU A C 1
ATOM 2069 O O . LEU A 1 280 ? 7.047 -1.271 0.906 1.00 95.81 280 LEU A O 1
ATOM 2073 N N . ALA A 1 281 ? 9.186 -1.888 0.684 1.00 96.31 281 ALA A N 1
ATOM 2074 C CA . ALA A 1 281 ? 9.301 -2.429 2.032 1.00 96.31 281 ALA A CA 1
ATOM 2075 C C . ALA A 1 281 ? 9.125 -1.343 3.107 1.00 96.31 281 ALA A C 1
ATOM 2077 O O . ALA A 1 281 ? 8.428 -1.573 4.090 1.00 96.31 281 ALA A O 1
ATOM 2078 N N . ALA A 1 282 ? 9.727 -0.165 2.915 1.00 96.12 282 ALA A N 1
ATOM 2079 C CA . ALA A 1 282 ? 9.528 0.973 3.814 1.00 96.12 282 ALA A CA 1
ATOM 2080 C C . ALA A 1 282 ? 8.060 1.427 3.829 1.00 96.12 282 ALA A C 1
ATOM 2082 O O . ALA A 1 282 ? 7.478 1.557 4.899 1.00 96.12 282 ALA A O 1
ATOM 2083 N N . ALA A 1 283 ? 7.429 1.543 2.657 1.00 95.69 283 ALA A N 1
ATOM 2084 C CA . ALA A 1 283 ? 6.008 1.873 2.565 1.00 95.69 283 ALA A CA 1
ATOM 2085 C C . ALA A 1 283 ? 5.110 0.838 3.276 1.00 95.69 283 ALA A C 1
ATOM 2087 O O . ALA A 1 283 ? 4.129 1.210 3.914 1.00 95.69 283 ALA A O 1
ATOM 2088 N N . GLY A 1 284 ? 5.454 -0.454 3.212 1.00 95.81 284 GLY A N 1
ATOM 2089 C CA . GLY A 1 284 ? 4.757 -1.502 3.964 1.00 95.81 284 GLY A CA 1
ATOM 2090 C C . GLY A 1 284 ? 4.883 -1.336 5.483 1.00 95.81 284 GLY A C 1
ATOM 2091 O O . GLY A 1 284 ? 3.907 -1.521 6.207 1.00 95.81 284 GLY A O 1
ATOM 2092 N N . ASP A 1 285 ? 6.055 -0.932 5.985 1.00 96.50 285 ASP A N 1
ATOM 2093 C CA . ASP A 1 285 ? 6.221 -0.615 7.411 1.00 96.50 285 ASP A CA 1
ATOM 2094 C C . ASP A 1 285 ? 5.403 0.615 7.820 1.00 96.50 285 ASP A C 1
ATOM 2096 O O . ASP A 1 285 ? 4.775 0.607 8.880 1.00 96.50 285 ASP A O 1
ATOM 2100 N N . ASP A 1 286 ? 5.364 1.645 6.972 1.00 95.56 286 ASP A N 1
ATOM 2101 C CA . ASP A 1 286 ? 4.572 2.851 7.218 1.00 95.56 286 ASP A CA 1
ATOM 2102 C C . ASP A 1 286 ? 3.074 2.525 7.315 1.00 95.56 286 ASP A C 1
ATOM 2104 O O . ASP A 1 286 ? 2.378 3.067 8.180 1.00 95.56 286 ASP A O 1
ATOM 2108 N N . GLN A 1 287 ? 2.579 1.592 6.492 1.00 94.88 287 GLN A N 1
ATOM 2109 C CA . GLN A 1 287 ? 1.204 1.091 6.575 1.00 94.88 287 GLN A CA 1
ATOM 2110 C C . GLN A 1 287 ? 0.939 0.330 7.882 1.00 94.88 287 GLN A C 1
ATOM 2112 O O . GLN A 1 287 ? -0.099 0.549 8.511 1.00 94.88 287 GLN A O 1
ATOM 2117 N N . VAL A 1 288 ? 1.864 -0.533 8.325 1.00 96.00 288 VAL A N 1
ATOM 2118 C CA . VAL A 1 288 ? 1.748 -1.233 9.621 1.00 96.00 288 VAL A CA 1
ATOM 2119 C C . VAL A 1 288 ? 1.701 -0.220 10.763 1.00 96.00 288 VAL A C 1
ATOM 2121 O O . VAL A 1 288 ? 0.809 -0.278 11.609 1.00 96.00 288 VAL A O 1
ATOM 2124 N N . ALA A 1 289 ? 2.610 0.755 10.751 1.00 96.19 289 ALA A N 1
ATOM 2125 C CA . ALA A 1 289 ? 2.664 1.797 11.765 1.00 96.19 289 ALA A CA 1
ATOM 2126 C C . ALA A 1 289 ? 1.388 2.656 11.771 1.00 96.19 289 ALA A C 1
ATOM 2128 O O . ALA A 1 289 ? 0.911 3.032 12.840 1.00 96.19 289 ALA A O 1
ATOM 2129 N N . ALA A 1 290 ? 0.813 2.958 10.602 1.00 96.00 290 ALA A N 1
ATOM 2130 C CA . ALA A 1 290 ? -0.462 3.664 10.503 1.00 96.00 290 ALA A CA 1
ATOM 2131 C C . ALA A 1 290 ? -1.614 2.854 11.111 1.00 96.00 290 ALA A C 1
ATOM 2133 O O . ALA A 1 290 ? -2.344 3.381 11.949 1.00 96.00 290 ALA A O 1
ATOM 2134 N N . ARG A 1 291 ? -1.736 1.564 10.770 1.00 96.50 291 ARG A N 1
ATOM 2135 C CA . ARG A 1 291 ? -2.743 0.664 11.355 1.00 96.50 291 ARG A CA 1
ATOM 2136 C C . ARG A 1 291 ? -2.644 0.631 12.881 1.00 96.50 291 ARG A C 1
ATOM 2138 O O . ARG A 1 291 ? -3.656 0.777 13.563 1.00 96.50 291 ARG A O 1
ATOM 2145 N N . ASP A 1 292 ? -1.436 0.463 13.413 1.00 96.31 292 ASP A N 1
ATOM 2146 C CA . ASP A 1 292 ? -1.218 0.341 14.855 1.00 96.31 292 ASP A CA 1
ATOM 2147 C C . ASP A 1 292 ? -1.534 1.655 15.588 1.00 96.31 292 ASP A C 1
ATOM 2149 O O . ASP A 1 292 ? -2.186 1.635 16.633 1.00 96.31 292 ASP A O 1
ATOM 2153 N N . ARG A 1 293 ? -1.170 2.811 15.008 1.00 96.94 293 ARG A N 1
ATOM 2154 C CA . ARG A 1 293 ? -1.570 4.129 15.531 1.00 96.94 293 ARG A CA 1
ATOM 2155 C C . ARG A 1 293 ? -3.089 4.309 15.539 1.00 96.94 293 ARG A C 1
ATOM 2157 O O . ARG A 1 293 ? -3.640 4.729 16.554 1.00 96.94 293 ARG A O 1
ATOM 2164 N N . LEU A 1 294 ? -3.771 3.985 14.439 1.00 97.50 294 LEU A N 1
ATOM 2165 C CA . LEU A 1 294 ? -5.228 4.131 14.325 1.00 97.50 294 LEU A CA 1
ATOM 2166 C C . LEU A 1 294 ? -5.978 3.213 15.296 1.00 97.50 294 LEU A C 1
ATOM 2168 O O . LEU A 1 294 ? -6.975 3.639 15.883 1.00 97.50 294 LEU A O 1
ATOM 2172 N N . ARG A 1 295 ? -5.484 1.987 15.507 1.00 97.69 295 ARG A N 1
ATOM 2173 C CA . ARG A 1 295 ? -6.009 1.062 16.520 1.00 97.69 295 ARG A CA 1
ATOM 2174 C C . ARG A 1 295 ? -5.829 1.622 17.929 1.00 97.69 295 ARG A C 1
ATOM 2176 O O . ARG A 1 295 ? -6.805 1.703 18.665 1.00 97.69 295 ARG A O 1
ATOM 2183 N N . ALA A 1 296 ? -4.632 2.106 18.266 1.00 98.00 296 ALA A N 1
ATOM 2184 C CA . ALA A 1 296 ? -4.358 2.695 19.577 1.00 98.00 296 ALA A CA 1
ATOM 2185 C C . ALA A 1 296 ? -5.253 3.909 19.891 1.00 98.00 296 ALA A C 1
ATOM 2187 O O . ALA A 1 296 ? -5.662 4.094 21.036 1.00 98.00 296 ALA A O 1
ATOM 2188 N N . VAL A 1 297 ? -5.596 4.718 18.883 1.00 98.19 297 VAL A N 1
ATOM 2189 C CA . VAL A 1 297 ? -6.552 5.831 19.022 1.00 98.19 297 VAL A CA 1
ATOM 2190 C C . VAL A 1 297 ? -7.943 5.334 19.422 1.00 98.19 297 VAL A C 1
ATOM 2192 O O . VAL A 1 297 ? -8.552 5.897 20.333 1.00 98.19 297 VAL A O 1
ATOM 2195 N N . VAL A 1 298 ? -8.444 4.283 18.767 1.00 97.88 298 VAL A N 1
ATOM 2196 C CA . VAL A 1 298 ? -9.753 3.688 19.082 1.00 97.88 298 VAL A CA 1
ATOM 2197 C C . VAL A 1 298 ? -9.725 3.080 20.479 1.00 97.88 298 VAL A C 1
ATOM 2199 O O . VAL A 1 298 ? -10.566 3.419 21.311 1.00 97.88 298 VAL A O 1
ATOM 2202 N N . ASP A 1 299 ? -8.730 2.241 20.762 1.00 97.88 299 ASP A N 1
ATOM 2203 C CA . ASP A 1 299 ? -8.586 1.575 22.056 1.00 97.88 299 ASP A CA 1
ATOM 2204 C C . ASP A 1 299 ? -8.493 2.603 23.193 1.00 97.88 299 ASP A C 1
ATOM 2206 O O . ASP A 1 299 ? -9.168 2.472 24.214 1.00 97.88 299 ASP A O 1
ATOM 2210 N N . GLY A 1 300 ? -7.732 3.684 22.990 1.00 98.06 300 GLY A N 1
ATOM 2211 C CA . GLY A 1 300 ? -7.622 4.792 23.935 1.00 98.06 300 GLY A CA 1
ATOM 2212 C C . GLY A 1 300 ? -8.943 5.532 24.162 1.00 98.06 300 GLY A C 1
ATOM 2213 O O . GLY A 1 300 ? -9.296 5.810 25.310 1.00 98.06 300 GLY A O 1
ATOM 2214 N N . ALA A 1 301 ? -9.704 5.821 23.101 1.00 97.81 301 ALA A N 1
ATOM 2215 C CA . ALA A 1 301 ? -10.992 6.507 23.210 1.00 97.81 301 ALA A CA 1
ATOM 2216 C C . ALA A 1 301 ? -12.024 5.684 24.001 1.00 97.81 301 ALA A C 1
ATOM 2218 O O . ALA A 1 301 ? -12.695 6.221 24.886 1.00 97.81 301 ALA A O 1
ATOM 2219 N N . TYR A 1 302 ? -12.117 4.379 23.737 1.00 97.81 302 TYR A N 1
ATOM 2220 C CA . TYR A 1 302 ? -13.060 3.497 24.431 1.00 97.81 302 TYR A CA 1
ATOM 2221 C C . TYR A 1 302 ? -12.593 3.109 25.842 1.00 97.81 302 TYR A C 1
ATOM 2223 O O . TYR A 1 302 ? -13.423 2.975 26.743 1.00 97.81 302 TYR A O 1
ATOM 2231 N N . ALA A 1 303 ? -11.282 3.017 26.091 1.00 97.19 303 ALA A N 1
ATOM 2232 C CA . ALA A 1 303 ? -10.749 2.873 27.446 1.00 97.19 303 ALA A CA 1
ATOM 2233 C C . ALA A 1 303 ? -11.044 4.112 28.309 1.00 97.19 303 ALA A C 1
ATOM 2235 O O . ALA A 1 303 ? -11.401 3.975 29.484 1.00 97.19 303 ALA A O 1
ATOM 2236 N N . ALA A 1 304 ? -10.947 5.314 27.726 1.00 96.94 304 ALA A N 1
ATOM 2237 C CA . ALA A 1 304 ? -11.336 6.555 28.388 1.00 96.94 304 ALA A CA 1
ATOM 2238 C C . ALA A 1 304 ? -12.838 6.575 28.710 1.00 96.94 304 ALA A C 1
ATOM 2240 O O . ALA A 1 304 ? -13.190 6.872 29.848 1.00 96.94 304 ALA A O 1
ATOM 2241 N N . ALA A 1 305 ? -13.703 6.158 27.778 1.00 96.00 305 ALA A N 1
ATOM 2242 C CA . ALA A 1 305 ? -15.139 6.027 28.040 1.00 96.00 305 ALA A CA 1
ATOM 2243 C C . ALA A 1 305 ? -15.448 5.031 29.166 1.00 96.00 305 ALA A C 1
ATOM 2245 O O . ALA A 1 305 ? -16.244 5.333 30.049 1.00 96.00 305 ALA A O 1
ATOM 2246 N N . ALA A 1 306 ? -14.776 3.877 29.211 1.00 95.44 306 ALA A N 1
ATOM 2247 C CA . ALA A 1 306 ? -14.941 2.936 30.318 1.00 95.44 306 ALA A CA 1
ATOM 2248 C C . ALA A 1 306 ? -14.530 3.558 31.667 1.00 95.44 306 ALA A C 1
ATOM 2250 O O . ALA A 1 306 ? -15.167 3.312 32.690 1.00 95.44 306 ALA A O 1
ATOM 2251 N N . ALA A 1 307 ? -13.473 4.377 31.682 1.00 91.88 307 ALA A N 1
ATOM 2252 C CA . ALA A 1 307 ? -13.050 5.109 32.874 1.00 91.88 307 ALA A CA 1
ATOM 2253 C C . ALA A 1 307 ? -14.019 6.245 33.257 1.00 91.88 307 ALA A C 1
ATOM 2255 O O . ALA A 1 307 ? -14.221 6.475 34.449 1.00 91.88 307 ALA A O 1
ATOM 2256 N N . ASP A 1 308 ? -14.614 6.929 32.273 1.00 89.06 308 ASP A N 1
ATOM 2257 C CA . ASP A 1 308 ? -15.668 7.932 32.466 1.00 89.06 308 ASP A CA 1
ATOM 2258 C C . ASP A 1 308 ? -16.901 7.301 33.128 1.00 89.06 308 ASP A C 1
ATOM 2260 O O . ASP A 1 308 ? -17.351 7.797 34.161 1.00 89.06 308 ASP A O 1
ATOM 2264 N N . VAL A 1 309 ? -17.380 6.164 32.606 1.00 89.75 309 VAL A N 1
ATOM 2265 C CA . VAL A 1 309 ? -18.506 5.414 33.187 1.00 89.75 309 VAL A CA 1
ATOM 2266 C C . VAL A 1 309 ? -18.185 4.991 34.615 1.00 89.75 309 VAL A C 1
ATOM 2268 O O . VAL A 1 309 ? -18.968 5.287 35.513 1.00 89.75 309 VAL A O 1
ATOM 2271 N N . ARG A 1 310 ? -17.007 4.392 34.855 1.00 87.19 310 ARG A N 1
ATOM 2272 C CA . ARG A 1 310 ? -16.578 4.002 36.208 1.00 87.19 310 ARG A CA 1
ATOM 2273 C C . ARG A 1 310 ? -16.645 5.163 37.186 1.00 87.19 310 ARG A C 1
ATOM 2275 O O . ARG A 1 310 ? -17.302 5.033 38.214 1.00 87.19 310 ARG A O 1
ATOM 2282 N N . ARG A 1 311 ? -16.032 6.305 36.850 1.00 83.06 311 ARG A N 1
ATOM 2283 C CA . ARG A 1 311 ? -16.077 7.524 37.675 1.00 83.06 311 ARG A CA 1
ATOM 2284 C C . ARG A 1 311 ? -17.505 7.996 37.929 1.00 83.06 311 ARG A C 1
ATOM 2286 O O . ARG A 1 311 ? -17.871 8.209 39.080 1.00 83.06 311 ARG A O 1
ATOM 2293 N N . ALA A 1 312 ? -18.335 8.088 36.892 1.00 79.31 312 ALA A N 1
ATOM 2294 C CA . ALA A 1 312 ? -19.730 8.507 37.028 1.00 79.31 312 ALA A CA 1
ATOM 2295 C C . ALA A 1 312 ? -20.543 7.563 37.934 1.00 79.31 312 ALA A C 1
ATOM 2297 O O . ALA A 1 312 ? -21.338 8.025 38.751 1.00 79.31 312 ALA A O 1
ATOM 2298 N N . THR A 1 313 ? -20.296 6.254 37.850 1.00 76.25 313 THR A N 1
ATOM 2299 C CA . THR A 1 313 ? -20.911 5.252 38.733 1.00 76.25 313 THR A CA 1
ATOM 2300 C C . THR A 1 313 ? -20.284 5.198 40.132 1.00 76.25 313 THR A C 1
ATOM 2302 O O . THR A 1 313 ? -20.902 4.686 41.054 1.00 76.25 313 THR A O 1
ATOM 2305 N N . SER A 1 314 ? -19.087 5.751 40.330 1.00 68.81 314 SER A N 1
ATOM 2306 C CA . SER A 1 314 ? -18.361 5.719 41.609 1.00 68.81 314 SER A CA 1
ATOM 2307 C C . SER A 1 314 ? -18.573 6.963 42.479 1.00 68.81 314 SER A C 1
ATOM 2309 O O . SER A 1 314 ? -18.534 6.869 43.704 1.00 68.81 314 SER A O 1
ATOM 2311 N N . ASP A 1 315 ? -18.773 8.134 41.868 1.00 56.56 315 ASP A N 1
ATOM 2312 C CA . ASP A 1 315 ? -18.641 9.429 42.557 1.00 56.56 315 ASP A CA 1
ATOM 2313 C C . ASP A 1 315 ? -19.931 9.948 43.220 1.00 56.56 315 ASP A C 1
ATOM 2315 O O . ASP A 1 315 ? -19.987 11.106 43.638 1.00 56.56 315 ASP A O 1
ATOM 2319 N N . ALA A 1 316 ? -21.007 9.154 43.306 1.00 52.25 316 ALA A N 1
ATOM 2320 C CA . ALA A 1 316 ? -22.347 9.624 43.701 1.00 52.25 316 ALA A CA 1
ATOM 2321 C C . ALA A 1 316 ? -22.811 10.908 42.952 1.00 52.25 316 ALA A C 1
ATOM 2323 O O . ALA A 1 316 ? -23.790 11.553 43.334 1.00 52.25 316 ALA A O 1
ATOM 2324 N N . SER A 1 317 ? -22.132 11.289 41.864 1.00 51.12 317 SER A N 1
ATOM 2325 C CA . SER A 1 317 ? -22.378 12.482 41.045 1.00 51.12 317 SER A CA 1
ATOM 2326 C C . SER A 1 317 ? -23.602 12.299 40.147 1.00 51.12 317 SER A C 1
ATOM 2328 O O . SER A 1 317 ? -24.336 13.261 39.900 1.00 51.12 317 SER A O 1
ATOM 2330 N N . LEU A 1 318 ? -23.909 11.041 39.809 1.00 50.59 318 LEU A N 1
ATOM 2331 C CA . LEU A 1 318 ? -25.208 10.571 39.323 1.00 50.59 318 LEU A CA 1
ATOM 2332 C C . LEU A 1 318 ? -26.383 11.001 40.219 1.00 50.59 318 LEU A C 1
ATOM 2334 O O . LEU A 1 318 ? -27.500 11.113 39.733 1.00 50.59 318 LEU A O 1
ATOM 2338 N N . LEU A 1 319 ? -26.155 11.283 41.507 1.00 50.12 319 LEU A N 1
ATOM 2339 C CA . LEU A 1 319 ? -27.184 11.765 42.437 1.00 50.12 319 LEU A CA 1
ATOM 2340 C C . LEU A 1 319 ? -27.149 13.292 42.644 1.00 50.12 319 LEU A C 1
ATOM 2342 O O . LEU A 1 319 ? -27.979 13.815 43.387 1.00 50.12 319 LEU A O 1
ATOM 2346 N N . ARG A 1 320 ? -26.201 14.022 42.031 1.00 47.19 320 ARG A N 1
ATOM 2347 C CA . ARG A 1 320 ? -25.872 15.407 42.427 1.00 47.19 320 ARG A CA 1
ATOM 2348 C C . ARG A 1 320 ? -25.838 16.459 41.311 1.00 47.19 320 ARG A C 1
ATOM 2350 O O . ARG A 1 320 ? -26.015 17.626 41.639 1.00 47.19 320 ARG A O 1
ATOM 2357 N N . GLY A 1 321 ? -25.608 16.105 40.043 1.00 44.16 321 GLY A N 1
ATOM 2358 C CA . GLY A 1 321 ? -25.217 17.109 39.031 1.00 44.16 321 GLY A CA 1
ATOM 2359 C C . GLY A 1 321 ? -26.230 17.408 37.929 1.00 44.16 321 GLY A C 1
ATOM 2360 O O . GLY A 1 321 ? -26.691 18.534 37.794 1.00 44.16 321 GLY A O 1
ATOM 2361 N N . GLU A 1 322 ? -26.591 16.403 37.137 1.00 49.28 322 GLU A N 1
ATOM 2362 C CA . GLU A 1 322 ? -27.384 16.600 35.906 1.00 49.28 322 GLU A CA 1
ATOM 2363 C C . GLU A 1 322 ? -28.594 15.673 35.844 1.00 49.28 322 GLU A C 1
ATOM 2365 O O . GLU A 1 322 ? -29.643 16.030 35.309 1.00 49.28 322 GLU A O 1
ATOM 2370 N N . VAL A 1 323 ? -28.505 14.524 36.513 1.00 46.16 323 VAL A N 1
ATOM 2371 C CA . VAL A 1 323 ? -29.654 13.655 36.734 1.00 46.16 323 VAL A CA 1
ATOM 2372 C C . VAL A 1 323 ? -30.667 14.340 37.635 1.00 46.16 323 VAL A C 1
ATOM 2374 O O . VAL A 1 323 ? -31.828 14.147 37.375 1.00 46.16 323 VAL A O 1
ATOM 2377 N N . LEU A 1 324 ? -30.321 15.219 38.588 1.00 46.16 324 LEU A N 1
ATOM 2378 C CA . LEU A 1 324 ? -31.342 15.998 39.315 1.00 46.16 324 LEU A CA 1
ATOM 2379 C C . LEU A 1 324 ? -32.062 17.006 38.398 1.00 46.16 324 LEU A C 1
ATOM 2381 O O . LEU A 1 324 ? -33.255 17.233 38.569 1.00 46.16 324 LEU A O 1
ATOM 2385 N N . ALA A 1 325 ? -31.374 17.567 37.398 1.00 44.34 325 ALA A N 1
ATOM 2386 C CA . ALA A 1 325 ? -31.983 18.450 36.403 1.00 44.34 325 ALA A CA 1
ATOM 2387 C C . ALA A 1 325 ? -32.905 17.670 35.445 1.00 44.34 325 ALA A C 1
ATOM 2389 O O . ALA A 1 325 ? -34.014 18.114 35.169 1.00 44.34 325 ALA A O 1
ATOM 2390 N N . ARG A 1 326 ? -32.510 16.456 35.032 1.00 46.25 326 ARG A N 1
ATOM 2391 C CA . ARG A 1 326 ? -33.344 15.504 34.266 1.00 46.25 326 ARG A CA 1
ATOM 2392 C C . ARG A 1 326 ? -34.449 14.847 35.100 1.00 46.25 326 ARG A C 1
ATOM 2394 O O . ARG A 1 326 ? -35.529 14.590 34.586 1.00 46.25 326 ARG A O 1
ATOM 2401 N N . TRP A 1 327 ? -34.213 14.625 36.388 1.00 39.44 327 TRP A N 1
ATOM 2402 C CA . TRP A 1 327 ? -35.176 14.151 37.381 1.00 39.44 327 TRP A CA 1
ATOM 2403 C C . TRP A 1 327 ? -36.201 15.254 37.621 1.00 39.44 327 TRP A C 1
ATOM 2405 O O . TRP A 1 327 ? -37.378 14.956 37.648 1.00 39.44 327 TRP A O 1
ATOM 2415 N N . GLN A 1 328 ? -35.815 16.535 37.649 1.00 39.12 328 GLN A N 1
ATOM 2416 C CA . GLN A 1 328 ? -36.761 17.657 37.627 1.00 39.12 328 GLN A CA 1
ATOM 2417 C C . GLN A 1 328 ? -37.480 17.838 36.278 1.00 39.12 328 GLN A C 1
ATOM 2419 O O . GLN A 1 328 ? -38.641 18.234 36.283 1.00 39.12 328 GLN A O 1
ATOM 2424 N N . GLU A 1 329 ? -36.858 17.511 35.141 1.00 41.75 329 GLU A N 1
ATOM 2425 C CA . GLU A 1 329 ? -37.500 17.556 33.813 1.00 41.75 329 GLU A CA 1
ATOM 2426 C C . GLU A 1 329 ? -38.540 16.424 33.634 1.00 41.75 329 GLU A C 1
ATOM 2428 O O . GLU A 1 329 ? -39.598 16.640 33.047 1.00 41.75 329 GLU A O 1
ATOM 2433 N N . LEU A 1 330 ? -38.295 15.246 34.225 1.00 39.97 330 LEU A N 1
ATOM 2434 C CA . LEU A 1 330 ? -39.233 14.113 34.292 1.00 39.97 330 LEU A CA 1
ATOM 2435 C C . LEU A 1 330 ? -40.273 14.245 35.425 1.00 39.97 330 LEU A C 1
ATOM 2437 O O . LEU A 1 330 ? -41.389 13.757 35.287 1.00 39.97 330 LEU A O 1
ATOM 2441 N N . VAL A 1 331 ? -39.952 14.944 36.521 1.00 42.81 331 VAL A N 1
ATOM 2442 C CA . VAL A 1 331 ? -40.853 15.212 37.668 1.00 42.81 331 VAL A CA 1
ATOM 2443 C C . VAL A 1 331 ? -41.625 16.536 37.510 1.00 42.81 331 VAL A C 1
ATOM 2445 O O . VAL A 1 331 ? -42.540 16.831 38.281 1.00 42.81 331 VAL A O 1
ATOM 2448 N N . GLY A 1 332 ? -41.352 17.301 36.449 1.00 37.81 332 GLY A N 1
ATOM 2449 C CA . GLY A 1 332 ? -41.999 18.574 36.106 1.00 37.81 332 GLY A CA 1
ATOM 2450 C C . GLY A 1 332 ? -43.496 18.498 35.769 1.00 37.81 332 GLY A C 1
ATOM 2451 O O . GLY A 1 332 ? -44.089 19.510 35.404 1.00 37.81 332 GLY A O 1
ATOM 2452 N N . THR A 1 333 ? -44.135 17.335 35.917 1.00 45.44 333 THR A N 1
ATOM 2453 C CA . THR A 1 333 ? -45.577 17.128 35.711 1.00 45.44 333 THR A CA 1
ATOM 2454 C C . THR A 1 333 ? -46.290 16.592 36.957 1.00 45.44 333 THR A C 1
ATOM 2456 O O . THR A 1 333 ? -47.150 15.737 36.864 1.00 45.44 333 THR A O 1
ATOM 2459 N N . GLY A 1 334 ? -45.983 17.105 38.153 1.00 39.22 334 GLY A N 1
ATOM 2460 C CA . GLY A 1 334 ? -46.929 17.164 39.288 1.00 39.22 334 GLY A CA 1
ATOM 2461 C C . GLY A 1 334 ? -47.491 15.858 39.896 1.00 39.22 334 GLY A C 1
ATOM 2462 O O . GLY A 1 334 ? -48.165 15.930 40.922 1.00 39.22 334 GLY A O 1
ATOM 2463 N N . GLU A 1 335 ? -47.216 14.671 39.352 1.00 50.00 335 GLU A N 1
ATOM 2464 C CA . GLU A 1 335 ? -47.781 13.397 39.834 1.00 50.00 335 GLU A CA 1
ATOM 2465 C C . GLU A 1 335 ? -47.027 12.830 41.049 1.00 50.00 335 GLU A C 1
ATOM 2467 O O . GLU A 1 335 ? -47.624 12.193 41.923 1.00 50.00 335 GLU A O 1
ATOM 2472 N N . LEU A 1 336 ? -45.734 13.139 41.185 1.00 43.72 336 LEU A N 1
ATOM 2473 C CA . LEU A 1 336 ? -44.889 12.600 42.253 1.00 43.72 336 LEU A CA 1
ATOM 2474 C C . LEU A 1 336 ? -45.225 13.200 43.632 1.00 43.72 336 LEU A C 1
ATOM 2476 O O . LEU A 1 336 ? -45.233 12.476 44.627 1.00 43.72 336 LEU A O 1
ATOM 2480 N N . MET A 1 337 ? -45.620 14.478 43.699 1.00 41.06 337 MET A N 1
ATOM 2481 C CA . MET A 1 337 ? -46.027 15.116 44.962 1.00 41.06 337 MET A CA 1
ATOM 2482 C C . MET A 1 337 ? -47.379 14.585 45.471 1.00 41.06 337 MET A C 1
ATOM 2484 O O . MET A 1 337 ? -47.558 14.402 46.676 1.00 41.06 337 MET A O 1
ATOM 2488 N N . ARG A 1 338 ? -48.284 14.197 44.557 1.00 48.22 338 ARG A N 1
ATOM 2489 C CA . ARG A 1 338 ? -49.525 13.483 44.904 1.00 48.22 338 ARG A CA 1
ATOM 2490 C C . ARG A 1 338 ? -49.261 12.064 45.402 1.00 48.22 338 ARG A C 1
ATOM 2492 O O . ARG A 1 338 ? -49.941 11.605 46.315 1.00 48.22 338 ARG A O 1
ATOM 2499 N N . SER A 1 339 ? -48.259 11.377 44.852 1.00 41.75 339 SER A N 1
ATOM 2500 C CA . SER A 1 339 ? -47.896 10.019 45.284 1.00 41.75 339 SER A CA 1
ATOM 2501 C C . SER A 1 339 ? -47.354 9.972 46.723 1.00 41.75 339 SER A C 1
ATOM 2503 O O . SER A 1 339 ? -47.600 9.005 47.450 1.00 41.75 339 SER A O 1
ATOM 2505 N N . ILE A 1 340 ? -46.683 11.045 47.161 1.00 41.81 340 ILE A N 1
ATOM 2506 C CA . ILE A 1 340 ? -46.126 11.178 48.511 1.00 41.81 340 ILE A CA 1
ATOM 2507 C C . ILE A 1 340 ? -47.218 11.582 49.516 1.00 41.81 340 ILE A C 1
ATOM 2509 O O . ILE A 1 340 ? -47.296 10.978 50.588 1.00 41.81 340 ILE A O 1
ATOM 2513 N N . GLU A 1 341 ? -48.123 12.507 49.167 1.00 39.72 341 GLU A N 1
ATOM 2514 C CA . GLU A 1 341 ? -49.282 12.841 50.017 1.00 39.72 341 GLU A CA 1
ATOM 2515 C C . GLU A 1 341 ? -50.278 11.673 50.147 1.00 39.72 341 GLU A C 1
ATOM 2517 O O . GLU A 1 341 ? -50.790 11.400 51.237 1.00 39.72 341 GLU A O 1
ATOM 2522 N N . GLU A 1 342 ? -50.489 10.889 49.084 1.00 44.25 342 GLU A N 1
ATOM 2523 C CA . GLU A 1 342 ? -51.284 9.657 49.156 1.00 44.25 342 GLU A CA 1
ATOM 2524 C C . GLU A 1 342 ? -50.563 8.538 49.935 1.00 44.25 342 GLU A C 1
ATOM 2526 O O . GLU A 1 342 ? -51.212 7.714 50.587 1.00 44.25 342 GLU A O 1
ATOM 2531 N N . GLY A 1 343 ? -49.225 8.516 49.932 1.00 44.25 343 GLY A N 1
ATOM 2532 C CA . GLY A 1 343 ? -48.394 7.543 50.649 1.00 44.25 343 GLY A CA 1
ATOM 2533 C C . GLY A 1 343 ? -48.515 7.617 52.174 1.00 44.25 343 GLY A C 1
ATOM 2534 O O . GLY A 1 343 ? -48.495 6.578 52.842 1.00 44.25 343 GLY A O 1
ATOM 2535 N N . VAL A 1 344 ? -48.726 8.814 52.728 1.00 41.44 344 VAL A N 1
ATOM 2536 C CA . VAL A 1 344 ? -48.910 9.018 54.177 1.00 41.44 344 VAL A CA 1
ATOM 2537 C C . VAL A 1 344 ? -50.309 8.578 54.630 1.00 41.44 344 VAL A C 1
ATOM 2539 O O . VAL A 1 344 ? -50.447 7.967 55.691 1.00 41.44 344 VAL A O 1
ATOM 2542 N N . SER A 1 345 ? -51.340 8.763 53.794 1.00 39.25 345 SER A N 1
ATOM 2543 C CA . SER A 1 345 ? -52.692 8.244 54.070 1.00 39.25 345 SER A CA 1
ATOM 2544 C C . SER A 1 345 ? -52.736 6.706 54.012 1.00 39.25 345 SER A C 1
ATOM 2546 O O . SER A 1 345 ? -53.311 6.057 54.889 1.00 39.25 345 SER A O 1
ATOM 2548 N N . ARG A 1 346 ? -52.008 6.099 53.059 1.00 43.97 346 ARG A N 1
ATOM 2549 C CA . ARG A 1 346 ? -51.885 4.635 52.911 1.00 43.97 346 ARG A CA 1
ATOM 2550 C C . ARG A 1 346 ? -51.066 3.962 54.020 1.00 43.97 346 ARG A C 1
ATOM 2552 O O . ARG A 1 346 ? -51.201 2.756 54.215 1.00 43.97 346 ARG A O 1
ATOM 2559 N N . LEU A 1 347 ? -50.220 4.689 54.755 1.00 45.34 347 LEU A N 1
ATOM 2560 C CA . LEU A 1 347 ? -49.481 4.137 55.902 1.00 45.34 347 LEU A CA 1
ATOM 2561 C C . LEU A 1 347 ? -50.423 3.820 57.076 1.00 45.34 347 LEU A C 1
ATOM 2563 O O . LEU A 1 347 ? -50.276 2.786 57.729 1.00 45.34 347 LEU A O 1
ATOM 2567 N N . ARG A 1 348 ? -51.440 4.664 57.287 1.00 43.91 348 ARG A N 1
ATOM 2568 C CA . ARG A 1 348 ? -52.506 4.434 58.273 1.00 43.91 348 ARG A CA 1
ATOM 2569 C C . ARG A 1 348 ? -53.403 3.257 57.870 1.00 43.91 348 ARG A C 1
ATOM 2571 O O . ARG A 1 348 ? -53.749 2.435 58.717 1.00 43.91 348 ARG A O 1
ATOM 2578 N N . ASP A 1 349 ? -53.689 3.122 56.576 1.00 45.53 349 ASP A N 1
ATOM 2579 C CA . ASP A 1 349 ? -54.478 2.004 56.038 1.00 45.53 349 ASP A CA 1
ATOM 2580 C C . ASP A 1 349 ? -53.678 0.682 56.004 1.00 45.53 349 ASP A C 1
ATOM 2582 O O . ASP A 1 349 ? -54.241 -0.407 56.092 1.00 45.53 349 ASP A O 1
ATOM 2586 N N . ARG A 1 350 ? -52.339 0.740 55.958 1.00 44.97 350 ARG A N 1
ATOM 2587 C CA . ARG A 1 350 ? -51.456 -0.441 56.021 1.00 44.97 350 ARG A CA 1
ATOM 2588 C C . ARG A 1 350 ? -51.401 -1.099 57.395 1.00 44.97 350 ARG A C 1
ATOM 2590 O O . ARG A 1 350 ? -51.279 -2.321 57.462 1.00 44.97 350 ARG A O 1
ATOM 2597 N N . LEU A 1 351 ? -51.542 -0.331 58.475 1.00 45.19 351 LEU A N 1
ATOM 2598 C CA . LEU A 1 351 ? -51.640 -0.899 59.825 1.00 45.19 351 LEU A CA 1
ATOM 2599 C C . LEU A 1 351 ? -52.945 -1.686 60.021 1.00 45.19 351 LEU A C 1
ATOM 2601 O O . LEU A 1 351 ? -52.964 -2.657 60.772 1.00 45.19 351 LEU A O 1
ATOM 2605 N N . THR A 1 352 ? -54.010 -1.332 59.296 1.00 44.28 352 THR A N 1
ATOM 2606 C CA . THR A 1 352 ? -55.279 -2.078 59.282 1.00 44.28 352 THR A CA 1
ATOM 2607 C C . THR A 1 352 ? -55.312 -3.191 58.221 1.00 44.28 352 THR A C 1
ATOM 2609 O O . THR A 1 352 ? -55.982 -4.204 58.422 1.00 44.28 352 THR A O 1
ATOM 2612 N N . ALA A 1 353 ? -54.535 -3.082 57.136 1.00 44.56 353 ALA A N 1
ATOM 2613 C CA . ALA A 1 353 ? -54.455 -4.089 56.070 1.00 44.56 353 ALA A CA 1
ATOM 2614 C C . ALA A 1 353 ? -53.519 -5.283 56.360 1.00 44.56 353 ALA A C 1
ATOM 2616 O O . ALA A 1 353 ? -53.612 -6.302 55.675 1.00 44.56 353 ALA A O 1
ATOM 2617 N N . ALA A 1 354 ? -52.677 -5.226 57.399 1.00 42.38 354 ALA A N 1
ATOM 2618 C CA . ALA A 1 354 ? -51.816 -6.344 57.815 1.00 42.38 354 ALA A CA 1
ATOM 2619 C C . ALA A 1 354 ? -52.587 -7.621 58.243 1.00 42.38 354 ALA A C 1
ATOM 2621 O O . ALA A 1 354 ? -51.990 -8.684 58.395 1.00 42.38 354 ALA A O 1
ATOM 2622 N N . LEU A 1 355 ? -53.917 -7.545 58.377 1.00 43.19 355 LEU A N 1
ATOM 2623 C CA . LEU A 1 355 ? -54.813 -8.671 58.673 1.00 43.19 355 LEU A CA 1
ATOM 2624 C C . LEU A 1 355 ? -55.347 -9.418 57.433 1.00 43.19 355 LEU A C 1
ATOM 2626 O O . LEU A 1 355 ? -55.972 -10.466 57.587 1.00 43.19 355 LEU A O 1
ATOM 2630 N N . ARG A 1 356 ? -55.114 -8.942 56.201 1.00 43.09 356 ARG A N 1
ATOM 2631 C CA . ARG A 1 356 ? -55.519 -9.658 54.975 1.00 43.09 356 ARG A CA 1
ATOM 2632 C C . ARG A 1 356 ? -54.400 -9.650 53.942 1.00 43.09 356 ARG A C 1
ATOM 2634 O O . ARG A 1 356 ? -54.132 -8.647 53.292 1.00 43.09 356 ARG A O 1
ATOM 2641 N N . GLY A 1 357 ? -53.757 -10.805 53.792 1.00 46.03 357 GLY A N 1
ATOM 2642 C CA . GLY A 1 357 ? -52.628 -10.996 52.891 1.00 46.03 357 GLY A CA 1
ATOM 2643 C C . GLY A 1 357 ? -52.934 -10.667 51.427 1.00 46.03 357 GLY A C 1
ATOM 2644 O O . GLY A 1 357 ? -53.896 -11.176 50.855 1.00 46.03 357 GLY A O 1
ATOM 2645 N N . ARG A 1 358 ? -52.045 -9.870 50.820 1.00 30.72 358 ARG A N 1
ATOM 2646 C CA . ARG A 1 358 ? -51.647 -9.896 49.400 1.00 30.72 358 ARG A CA 1
ATOM 2647 C C . ARG A 1 358 ? -50.336 -9.118 49.214 1.00 30.72 358 ARG A C 1
ATOM 2649 O O . ARG A 1 358 ? -50.064 -8.166 49.938 1.00 30.72 358 ARG A O 1
ATOM 2656 N N . ARG A 1 359 ? -49.510 -9.596 48.276 1.00 32.91 359 ARG A N 1
ATOM 2657 C CA . ARG A 1 359 ? -48.130 -9.162 47.982 1.00 32.91 359 ARG A CA 1
ATOM 2658 C C . ARG A 1 359 ? -48.049 -7.909 47.087 1.00 32.91 359 ARG A C 1
ATOM 2660 O O . ARG A 1 359 ? -48.890 -7.744 46.215 1.00 32.91 359 ARG A O 1
ATOM 2667 N N . ALA A 1 360 ? -46.927 -7.195 47.276 1.00 45.38 360 ALA A N 1
ATOM 2668 C CA . ALA A 1 360 ? -46.093 -6.404 46.345 1.00 45.38 360 ALA A CA 1
ATOM 2669 C C . ALA A 1 360 ? -46.626 -5.109 45.695 1.00 45.38 360 ALA A C 1
ATOM 2671 O O . ALA A 1 360 ? -47.555 -5.173 44.907 1.00 45.38 360 ALA A O 1
ATOM 2672 N N . VAL A 1 361 ? -45.909 -3.988 45.926 1.00 37.91 361 VAL A N 1
ATOM 2673 C CA . VAL A 1 361 ? -45.581 -2.906 44.957 1.00 37.91 361 VAL A CA 1
ATOM 2674 C C . VAL A 1 361 ? -44.340 -2.144 45.476 1.00 37.91 361 VAL A C 1
ATOM 2676 O O . VAL A 1 361 ? -44.440 -1.477 46.504 1.00 37.91 361 VAL A O 1
ATOM 2679 N N . ALA A 1 362 ? -43.200 -2.232 44.775 1.00 41.78 362 ALA A N 1
ATOM 2680 C CA . ALA A 1 362 ? -42.159 -1.185 44.734 1.00 41.78 362 ALA A CA 1
ATOM 2681 C C . ALA A 1 362 ? -41.281 -1.299 43.450 1.00 41.78 362 ALA A C 1
ATOM 2683 O O . ALA A 1 362 ? -40.158 -1.788 43.551 1.00 41.78 362 ALA A O 1
ATOM 2684 N N . PRO A 1 363 ? -41.776 -0.926 42.247 1.00 49.97 363 PRO A N 1
ATOM 2685 C CA . PRO A 1 363 ? -40.997 -0.969 40.995 1.00 49.97 363 PRO A CA 1
ATOM 2686 C C . PRO A 1 363 ? -40.159 0.294 40.687 1.00 49.97 363 PRO A C 1
ATOM 2688 O O . PRO A 1 363 ? -39.167 0.203 39.984 1.00 49.97 363 PRO A O 1
ATOM 2691 N N . ASP A 1 364 ? -40.484 1.463 41.245 1.00 63.66 364 ASP A N 1
ATOM 2692 C CA . ASP A 1 364 ? -40.016 2.756 40.694 1.00 63.66 364 ASP A CA 1
ATOM 2693 C C . ASP A 1 364 ? -38.503 3.045 40.805 1.00 63.66 364 ASP A C 1
ATOM 2695 O O . ASP A 1 364 ? -37.916 3.715 39.958 1.00 63.66 364 ASP A O 1
ATOM 2699 N N . LEU A 1 365 ? -37.842 2.573 41.868 1.00 67.62 365 LEU A N 1
ATOM 2700 C CA . LEU A 1 365 ? -36.472 3.010 42.176 1.00 67.62 365 LEU A CA 1
ATOM 2701 C C . LEU A 1 365 ? -35.392 2.198 41.445 1.00 67.62 365 LEU A C 1
ATOM 2703 O O . LEU A 1 365 ? -34.355 2.750 41.088 1.00 67.62 365 LEU A O 1
ATOM 2707 N N . SER A 1 366 ? -35.625 0.902 41.213 1.00 71.38 366 SER A N 1
ATOM 2708 C CA . SER A 1 366 ? -34.685 0.056 40.460 1.00 71.38 366 SER A CA 1
ATOM 2709 C C . SER A 1 366 ? -34.609 0.506 39.003 1.00 71.38 366 SER A C 1
ATOM 2711 O O . SER A 1 366 ? -33.520 0.675 38.459 1.00 71.38 366 SER A O 1
ATOM 2713 N N . ASP A 1 367 ? -35.763 0.782 38.396 1.00 75.56 367 ASP A N 1
ATOM 2714 C CA . ASP A 1 367 ? -35.856 1.236 37.008 1.00 75.56 367 ASP A CA 1
ATOM 2715 C C . ASP A 1 367 ? -35.175 2.602 36.817 1.00 75.56 367 ASP A C 1
ATOM 2717 O O . ASP A 1 367 ? -34.453 2.805 35.840 1.00 75.56 367 ASP A O 1
ATOM 2721 N N . ALA A 1 368 ? -35.307 3.513 37.790 1.00 74.19 368 ALA A N 1
ATOM 2722 C CA . ALA A 1 368 ? -34.630 4.810 37.771 1.00 74.19 368 ALA A CA 1
ATOM 2723 C C . ALA A 1 368 ? -33.094 4.697 37.843 1.00 74.19 368 ALA A C 1
ATOM 2725 O O . ALA A 1 368 ? -32.390 5.425 37.142 1.00 74.19 368 ALA A O 1
ATOM 2726 N N . ILE A 1 369 ? -32.566 3.775 38.661 1.00 76.88 369 ILE A N 1
ATOM 2727 C CA . ILE A 1 369 ? -31.122 3.490 38.720 1.00 76.88 369 ILE A CA 1
ATOM 2728 C C . ILE A 1 369 ? -30.641 2.939 37.373 1.00 76.88 369 ILE A C 1
ATOM 2730 O O . ILE A 1 369 ? -29.626 3.402 36.853 1.00 76.88 369 ILE A O 1
ATOM 2734 N N . GLY A 1 370 ? -31.391 2.000 36.787 1.00 82.88 370 GLY A N 1
ATOM 2735 C CA . GLY A 1 370 ? -31.083 1.436 35.472 1.00 82.88 370 GLY A CA 1
ATOM 2736 C C . GLY A 1 370 ? -31.012 2.510 34.385 1.00 82.88 370 GLY A C 1
ATOM 2737 O O . GLY A 1 370 ? -29.997 2.632 33.706 1.00 82.88 370 GLY A O 1
ATOM 2738 N N . ALA A 1 371 ? -32.028 3.374 34.303 1.00 82.62 371 ALA A N 1
ATOM 2739 C CA . ALA A 1 371 ? -32.074 4.469 33.334 1.00 82.62 371 ALA A CA 1
ATOM 2740 C C . ALA A 1 371 ? -30.904 5.467 33.476 1.00 82.62 371 ALA A C 1
ATOM 2742 O O . ALA A 1 371 ? -30.441 6.030 32.481 1.00 82.62 371 ALA A O 1
ATOM 2743 N N . GLY A 1 372 ? -30.406 5.688 34.699 1.00 81.06 372 GLY A N 1
ATOM 2744 C CA . GLY A 1 372 ? -29.231 6.529 34.946 1.00 81.06 372 GLY A CA 1
ATOM 2745 C C . GLY A 1 372 ? -27.939 5.927 34.387 1.00 81.06 372 GLY A C 1
ATOM 2746 O O . GLY A 1 372 ? -27.166 6.627 33.731 1.00 81.06 372 GLY A O 1
ATOM 2747 N N . ILE A 1 373 ? -27.725 4.625 34.600 1.00 87.38 373 ILE A N 1
ATOM 2748 C CA . ILE A 1 373 ? -26.578 3.896 34.035 1.00 87.38 373 ILE A CA 1
ATOM 2749 C C . ILE A 1 373 ? -26.682 3.863 32.509 1.00 87.38 373 ILE A C 1
ATOM 2751 O O . ILE A 1 373 ? -25.686 4.116 31.830 1.00 87.38 373 ILE A O 1
ATOM 2755 N N . ASP A 1 374 ? -27.884 3.617 31.976 1.00 88.88 374 ASP A N 1
ATOM 2756 C CA . ASP A 1 374 ? -28.139 3.602 30.535 1.00 88.88 374 ASP A CA 1
ATOM 2757 C C . ASP A 1 374 ? -27.710 4.923 29.881 1.00 88.88 374 ASP A C 1
ATOM 2759 O O . ASP A 1 374 ? -27.017 4.921 28.862 1.00 88.88 374 ASP A O 1
ATOM 2763 N N . ALA A 1 375 ? -28.087 6.056 30.484 1.00 87.25 375 ALA A N 1
ATOM 2764 C CA . ALA A 1 375 ? -27.760 7.384 29.977 1.00 87.25 375 ALA A CA 1
ATOM 2765 C C . ALA A 1 375 ? -26.250 7.665 29.998 1.00 87.25 375 ALA A C 1
ATOM 2767 O O . ALA A 1 375 ? -25.705 8.124 28.995 1.00 87.25 375 ALA A O 1
ATOM 2768 N N . VAL A 1 376 ? -25.569 7.354 31.107 1.00 89.12 376 VAL A N 1
ATOM 2769 C CA . VAL A 1 376 ? -24.115 7.552 31.237 1.00 89.12 376 VAL A CA 1
ATOM 2770 C C . VAL A 1 376 ? -23.342 6.680 30.256 1.00 89.12 376 VAL A C 1
ATOM 2772 O O . VAL A 1 376 ? -22.409 7.154 29.610 1.00 89.12 376 VAL A O 1
ATOM 2775 N N . LEU A 1 377 ? -23.724 5.409 30.117 1.00 92.31 377 LEU A N 1
ATOM 2776 C CA . LEU A 1 377 ? -23.052 4.496 29.198 1.00 92.31 377 LEU A CA 1
ATOM 2777 C C . LEU A 1 377 ? -23.274 4.909 27.738 1.00 92.31 377 LEU A C 1
ATOM 2779 O O . LEU A 1 377 ? -22.341 4.846 26.935 1.00 92.31 377 LEU A O 1
ATOM 2783 N N . LEU A 1 378 ? -24.481 5.369 27.398 1.00 93.44 378 LEU A N 1
ATOM 2784 C CA . LEU A 1 378 ? -24.798 5.873 26.064 1.00 93.44 378 LEU A CA 1
ATOM 2785 C C . LEU A 1 378 ? -23.980 7.125 25.719 1.00 93.44 378 LEU A C 1
ATOM 2787 O O . LEU A 1 378 ? -23.418 7.194 24.625 1.00 93.44 378 LEU A O 1
ATOM 2791 N N . ASP A 1 379 ? -23.893 8.083 26.642 1.00 90.44 379 ASP A N 1
ATOM 2792 C CA . ASP A 1 379 ? -23.130 9.322 26.462 1.00 90.44 379 ASP A CA 1
ATOM 2793 C C . ASP A 1 379 ? -21.623 9.056 26.327 1.00 90.44 379 ASP A C 1
ATOM 2795 O O . ASP A 1 379 ? -20.976 9.539 25.393 1.00 90.44 379 ASP A O 1
ATOM 2799 N N . ALA A 1 380 ? -21.072 8.194 27.186 1.00 92.94 380 ALA A N 1
ATOM 2800 C CA . ALA A 1 380 ? -19.667 7.807 27.128 1.00 92.94 380 ALA A CA 1
ATOM 2801 C C . ALA A 1 380 ? -19.322 7.093 25.809 1.00 92.94 380 ALA A C 1
ATOM 2803 O O . ALA A 1 380 ? -18.293 7.384 25.193 1.00 92.94 380 ALA A O 1
ATOM 2804 N N . ALA A 1 381 ? -20.190 6.192 25.338 1.00 95.25 381 ALA A N 1
ATOM 2805 C CA . ALA A 1 381 ? -20.008 5.502 24.063 1.00 95.25 381 ALA A CA 1
ATOM 2806 C C . ALA A 1 381 ? -20.097 6.461 22.864 1.00 95.25 381 ALA A C 1
ATOM 2808 O O . ALA A 1 381 ? -19.276 6.377 21.949 1.00 95.25 381 ALA A O 1
ATOM 2809 N N . GLN A 1 382 ? -21.052 7.397 22.871 1.00 94.25 382 GLN A N 1
ATOM 2810 C CA . GLN A 1 382 ? -21.172 8.400 21.812 1.00 94.25 382 GLN A CA 1
ATOM 2811 C C . GLN A 1 382 ? -19.950 9.325 21.785 1.00 94.25 382 GLN A C 1
ATOM 2813 O O . GLN A 1 382 ? -19.358 9.537 20.728 1.00 94.25 382 GLN A O 1
ATOM 2818 N N . THR A 1 383 ? -19.503 9.780 22.953 1.00 95.12 383 THR A N 1
ATOM 2819 C CA . THR A 1 383 ? -18.295 10.593 23.095 1.00 95.12 383 THR A CA 1
ATOM 2820 C C . THR A 1 383 ? -17.045 9.851 22.600 1.00 95.12 383 THR A C 1
ATOM 2822 O O . THR A 1 383 ? -16.205 10.440 21.915 1.00 95.12 383 THR A O 1
ATOM 2825 N N . ALA A 1 384 ? -16.899 8.555 22.901 1.00 96.56 384 ALA A N 1
ATOM 2826 C CA . ALA A 1 384 ? -15.799 7.742 22.376 1.00 96.56 384 ALA A CA 1
ATOM 2827 C C . ALA A 1 384 ? -15.838 7.627 20.849 1.00 96.56 384 ALA A C 1
ATOM 2829 O O . ALA A 1 384 ? -14.802 7.815 20.207 1.00 96.56 384 ALA A O 1
ATOM 2830 N N . ALA A 1 385 ? -17.013 7.368 20.268 1.00 96.25 385 ALA A N 1
ATOM 2831 C CA . ALA A 1 385 ? -17.187 7.290 18.820 1.00 96.25 385 ALA A CA 1
ATOM 2832 C C . ALA A 1 385 ? -16.821 8.618 18.137 1.00 96.25 385 ALA A C 1
ATOM 2834 O O . ALA A 1 385 ? -16.055 8.624 17.174 1.00 96.25 385 ALA A O 1
ATOM 2835 N N . GLU A 1 386 ? -17.285 9.749 18.675 1.00 95.62 386 GLU A N 1
ATOM 2836 C CA . GLU A 1 386 ? -16.970 11.083 18.159 1.00 95.62 386 GLU A CA 1
ATOM 2837 C C . GLU A 1 386 ? -15.468 11.392 18.236 1.00 95.62 386 GLU A C 1
ATOM 2839 O O . GLU A 1 386 ? -14.884 11.846 17.247 1.00 95.62 386 GLU A O 1
ATOM 2844 N N . ARG A 1 387 ? -14.816 11.091 19.369 1.00 96.19 387 ARG A N 1
ATOM 2845 C CA . ARG A 1 387 ? -13.364 11.273 19.553 1.00 96.19 387 ARG A CA 1
ATOM 2846 C C . ARG A 1 387 ? -12.553 10.400 18.595 1.00 96.19 387 ARG A C 1
ATOM 2848 O O . ARG A 1 387 ? -11.661 10.915 17.920 1.00 96.19 387 ARG A O 1
ATOM 2855 N N . ALA A 1 388 ? -12.864 9.105 18.513 1.00 97.06 388 ALA A N 1
ATOM 2856 C CA . ALA A 1 388 ? -12.172 8.166 17.633 1.00 97.06 388 ALA A CA 1
ATOM 2857 C C . ALA A 1 388 ? -12.326 8.573 16.161 1.00 97.06 388 ALA A C 1
ATOM 2859 O O . ALA A 1 388 ? -11.342 8.670 15.429 1.00 97.06 388 ALA A O 1
ATOM 2860 N N . HIS A 1 389 ? -13.549 8.899 15.744 1.00 96.88 389 HIS A N 1
ATOM 2861 C CA . HIS A 1 389 ? -13.840 9.337 14.386 1.00 96.88 389 HIS A CA 1
ATOM 2862 C C . HIS A 1 389 ? -13.176 10.683 14.050 1.00 96.88 389 HIS A C 1
ATOM 2864 O O . HIS A 1 389 ? -12.649 10.848 12.951 1.00 96.88 389 HIS A O 1
ATOM 2870 N N . ALA A 1 390 ? -13.147 11.643 14.982 1.00 96.00 390 ALA A N 1
ATOM 2871 C CA . ALA A 1 390 ? -12.457 12.914 14.774 1.00 96.00 390 ALA A CA 1
ATOM 2872 C C . ALA A 1 390 ? -10.945 12.737 14.603 1.00 96.00 390 ALA A C 1
ATOM 2874 O O . ALA A 1 390 ? -10.363 13.345 13.704 1.00 96.00 390 ALA A O 1
ATOM 2875 N N . ALA A 1 391 ? -10.334 11.874 15.415 1.00 96.62 391 ALA A N 1
ATOM 2876 C CA . ALA A 1 391 ? -8.921 11.544 15.301 1.00 96.62 391 ALA A CA 1
ATOM 2877 C C . ALA A 1 391 ? -8.606 10.817 13.982 1.00 96.62 391 ALA A C 1
ATOM 2879 O O . ALA A 1 391 ? -7.660 11.196 13.299 1.00 96.62 391 ALA A O 1
ATOM 2880 N N . TRP A 1 392 ? -9.432 9.849 13.569 1.00 97.06 392 TRP A N 1
ATOM 2881 C CA . TRP A 1 392 ? -9.281 9.178 12.272 1.00 97.06 392 TRP A CA 1
ATOM 2882 C C . TRP A 1 392 ? -9.411 10.145 11.099 1.00 97.06 392 TRP A C 1
ATOM 2884 O O . TRP A 1 392 ? -8.616 10.079 10.173 1.00 97.06 392 TRP A O 1
ATOM 2894 N N . ARG A 1 393 ? -10.359 11.085 11.143 1.00 95.75 393 ARG A N 1
ATOM 2895 C CA . ARG A 1 393 ? -10.530 12.088 10.081 1.00 95.75 393 ARG A CA 1
ATOM 2896 C C . ARG A 1 393 ? -9.323 13.024 9.945 1.00 95.75 393 ARG A C 1
ATOM 2898 O O . ARG A 1 393 ? -9.087 13.550 8.864 1.00 95.75 393 ARG A O 1
ATOM 2905 N N . GLY A 1 394 ? -8.600 13.265 11.039 1.00 95.25 394 GLY A N 1
ATOM 2906 C CA . GLY A 1 394 ? -7.380 14.075 11.046 1.00 95.25 394 GLY A CA 1
ATOM 2907 C C . GLY A 1 394 ? -6.132 13.334 10.555 1.00 95.25 394 GLY A C 1
ATOM 2908 O O . GLY A 1 394 ? -5.138 13.981 10.234 1.00 95.25 394 GLY A O 1
ATOM 2909 N N . ASP A 1 395 ? -6.172 12.003 10.485 1.00 94.81 395 ASP A N 1
ATOM 2910 C CA . ASP A 1 395 ? -5.084 11.172 9.974 1.00 94.81 395 ASP A CA 1
ATOM 2911 C C . ASP A 1 395 ? -5.332 10.839 8.487 1.00 94.81 395 ASP A C 1
ATOM 2913 O O . ASP A 1 395 ? -6.416 10.364 8.150 1.00 94.81 395 ASP A O 1
ATOM 2917 N N . PRO A 1 396 ? -4.366 11.046 7.569 1.00 93.12 396 PRO A N 1
ATOM 2918 C CA . PRO A 1 396 ? -4.559 10.749 6.147 1.00 93.12 396 PRO A CA 1
ATOM 2919 C C . PRO A 1 396 ? -4.958 9.296 5.848 1.00 93.12 396 PRO A C 1
ATOM 2921 O O . PRO A 1 396 ? -5.767 9.057 4.952 1.00 93.12 396 PRO A O 1
ATOM 2924 N N . ALA A 1 397 ? -4.411 8.327 6.590 1.00 92.62 397 ALA A N 1
ATOM 2925 C CA . ALA A 1 397 ? -4.766 6.919 6.441 1.00 92.62 397 ALA A CA 1
ATOM 2926 C C . ALA A 1 397 ? -6.131 6.628 7.075 1.00 92.62 397 ALA A C 1
ATOM 2928 O O . ALA A 1 397 ? -6.924 5.882 6.506 1.00 92.62 397 ALA A O 1
ATOM 2929 N N . GLY A 1 398 ? -6.427 7.251 8.219 1.00 94.12 398 GLY A N 1
ATOM 2930 C CA . GLY A 1 398 ? -7.723 7.125 8.888 1.00 94.12 398 GLY A CA 1
ATOM 2931 C C . GLY A 1 398 ? -8.877 7.693 8.058 1.00 94.12 398 GLY A C 1
ATOM 2932 O O . GLY A 1 398 ? -9.913 7.046 7.930 1.00 94.12 398 GLY A O 1
ATOM 2933 N N . ALA A 1 399 ? -8.692 8.858 7.435 1.00 93.56 399 ALA A N 1
ATOM 2934 C CA . ALA A 1 399 ? -9.712 9.530 6.635 1.00 93.56 399 ALA A CA 1
ATOM 2935 C C . ALA A 1 399 ? -10.181 8.677 5.446 1.00 93.56 399 ALA A C 1
ATOM 2937 O O . ALA A 1 399 ? -11.376 8.635 5.160 1.00 93.56 399 ALA A O 1
ATOM 2938 N N . ALA A 1 400 ? -9.262 7.946 4.806 1.00 91.88 400 ALA A N 1
ATOM 2939 C CA . ALA A 1 400 ? -9.579 7.038 3.705 1.00 91.88 400 ALA A CA 1
ATOM 2940 C C . ALA A 1 400 ? -10.450 5.839 4.132 1.00 91.88 400 ALA A C 1
ATOM 2942 O O . ALA A 1 400 ? -11.159 5.277 3.304 1.00 91.88 400 ALA A O 1
ATOM 2943 N N . LEU A 1 401 ? -10.424 5.458 5.415 1.00 91.81 401 LEU A N 1
ATOM 2944 C CA . LEU A 1 401 ? -11.212 4.345 5.962 1.00 91.81 401 LEU A CA 1
ATOM 2945 C C . LEU A 1 401 ? -12.603 4.762 6.446 1.00 91.81 401 LEU A C 1
ATOM 2947 O O . LEU A 1 401 ? -13.385 3.909 6.852 1.00 91.81 401 LEU A O 1
ATOM 2951 N N . LEU A 1 402 ? -12.911 6.060 6.449 1.00 91.31 402 LEU A N 1
ATOM 2952 C CA . LEU A 1 402 ? -14.202 6.579 6.906 1.00 91.31 402 LEU A CA 1
ATOM 2953 C C . LEU A 1 402 ? -15.236 6.700 5.782 1.00 91.31 402 LEU A C 1
ATOM 2955 O O . LEU A 1 402 ? -16.404 6.969 6.067 1.00 91.31 402 LEU A O 1
ATOM 2959 N N . ASP A 1 403 ? -14.827 6.538 4.524 1.00 85.38 403 ASP A N 1
ATOM 2960 C CA . ASP A 1 403 ? -15.706 6.775 3.384 1.00 85.38 403 ASP A CA 1
ATOM 2961 C C . ASP A 1 403 ? -16.871 5.772 3.349 1.00 85.38 403 ASP A C 1
ATOM 2963 O O . ASP A 1 403 ? -16.690 4.564 3.494 1.00 85.38 403 ASP A O 1
ATOM 2967 N N . GLY A 1 404 ? -18.094 6.287 3.208 1.00 79.94 404 GLY A N 1
ATOM 2968 C CA . GLY A 1 404 ? -19.322 5.486 3.222 1.00 79.94 404 GLY A CA 1
ATOM 2969 C C . GLY A 1 404 ? -19.710 4.850 4.568 1.00 79.94 404 GLY A C 1
ATOM 2970 O O . GLY A 1 404 ? -20.684 4.097 4.601 1.00 79.94 404 GLY A O 1
ATOM 2971 N N . LEU A 1 405 ? -19.009 5.140 5.675 1.00 85.88 405 LEU A N 1
ATOM 2972 C CA . LEU A 1 405 ? -19.283 4.541 6.988 1.00 85.88 405 LEU A CA 1
ATOM 2973 C C . LEU A 1 405 ? -19.786 5.561 8.021 1.00 85.88 405 LEU A C 1
ATOM 2975 O O . LEU A 1 405 ? -19.116 6.539 8.352 1.00 85.88 405 LEU A O 1
ATOM 2979 N N . GLU A 1 406 ? -20.934 5.280 8.642 1.00 85.12 406 GLU A N 1
ATOM 2980 C CA . GLU A 1 406 ? -21.439 6.061 9.781 1.00 85.12 406 GLU A CA 1
ATOM 2981 C C . GLU A 1 406 ? -20.800 5.609 11.107 1.00 85.12 406 GLU A C 1
ATOM 2983 O O . GLU A 1 406 ? -21.438 4.984 11.954 1.00 85.12 406 GLU A O 1
ATOM 2988 N N . LEU A 1 407 ? -19.511 5.909 11.292 1.00 88.81 407 LEU A N 1
ATOM 2989 C CA . LEU A 1 407 ? -18.770 5.613 12.532 1.00 88.81 407 LEU A CA 1
ATOM 2990 C C . LEU A 1 407 ? -18.758 6.770 13.540 1.00 88.81 407 LEU A C 1
ATOM 2992 O O . LEU A 1 407 ? -18.373 6.583 14.688 1.00 88.81 407 LEU A O 1
ATOM 2996 N N . SER A 1 408 ? -19.197 7.963 13.134 1.00 86.31 408 SER A N 1
ATOM 2997 C CA . SER A 1 408 ? -19.244 9.152 13.997 1.00 86.31 408 SER A CA 1
ATOM 2998 C C . SER A 1 408 ? -20.260 9.054 15.135 1.00 86.31 408 SER A C 1
ATOM 3000 O O . SER A 1 408 ? -20.176 9.819 16.089 1.00 86.31 408 SER A O 1
ATOM 3002 N N . ARG A 1 409 ? -21.223 8.133 15.027 1.00 85.81 409 ARG A N 1
ATOM 3003 C CA . ARG A 1 409 ? -22.278 7.896 16.013 1.00 85.81 409 ARG A CA 1
ATOM 3004 C C . ARG A 1 409 ? -22.237 6.457 16.512 1.00 85.81 409 ARG A C 1
ATOM 3006 O O . ARG A 1 409 ? -21.729 5.550 15.841 1.00 85.81 409 ARG A O 1
ATOM 3013 N N . SER A 1 410 ? -22.825 6.251 17.684 1.00 85.31 410 SER A N 1
ATOM 3014 C CA . SER A 1 410 ? -23.091 4.925 18.235 1.00 85.31 410 SER A CA 1
ATOM 3015 C C . SER A 1 410 ? -23.968 4.074 17.314 1.00 85.31 410 SER A C 1
ATOM 3017 O O . SER A 1 410 ? -24.708 4.593 16.473 1.00 85.31 410 SER A O 1
ATOM 3019 N N . SER A 1 411 ? -23.866 2.751 17.445 1.00 90.94 411 SER A N 1
ATOM 3020 C CA . SER A 1 411 ? -24.644 1.835 16.617 1.00 90.94 411 SER A CA 1
ATOM 3021 C C . SER A 1 411 ? -26.141 1.949 16.912 1.00 90.94 411 SER A C 1
ATOM 3023 O O . SER A 1 411 ? -26.565 2.263 18.026 1.00 90.94 411 SER A O 1
ATOM 3025 N N . ALA A 1 412 ? -26.972 1.633 15.915 1.00 88.25 412 ALA A N 1
ATOM 3026 C CA . ALA A 1 412 ? -28.427 1.655 16.073 1.00 88.25 412 ALA A CA 1
ATOM 3027 C C . ALA A 1 412 ? -28.924 0.699 17.179 1.00 88.25 412 ALA A C 1
ATOM 3029 O O . ALA A 1 412 ? -29.945 0.964 17.813 1.00 88.25 412 ALA A O 1
ATOM 3030 N N . GLY A 1 413 ? -28.194 -0.395 17.431 1.00 91.31 413 GLY A N 1
ATOM 3031 C CA . GLY A 1 413 ? -28.511 -1.385 18.463 1.00 91.31 413 GLY A CA 1
ATOM 3032 C C . GLY A 1 413 ? -27.987 -1.043 19.860 1.00 91.31 413 GLY A C 1
ATOM 3033 O O . GLY A 1 413 ? -28.361 -1.724 20.815 1.00 91.31 413 GLY A O 1
ATOM 3034 N N . LEU A 1 414 ? -27.166 0.006 20.010 1.00 94.00 414 LEU A N 1
ATOM 3035 C CA . LEU A 1 414 ? -26.464 0.289 21.262 1.00 94.00 414 LEU A CA 1
ATOM 3036 C C . LEU A 1 414 ? -27.422 0.449 22.447 1.00 94.00 414 LEU A C 1
ATOM 3038 O O . LEU A 1 414 ? -27.197 -0.134 23.501 1.00 94.00 414 LEU A O 1
ATOM 3042 N N . ARG A 1 415 ? -28.518 1.199 22.278 1.00 93.69 415 ARG A N 1
ATOM 3043 C CA . ARG A 1 415 ? -29.484 1.438 23.367 1.00 93.69 415 ARG A CA 1
ATOM 3044 C C . ARG A 1 415 ? -30.111 0.145 23.888 1.00 93.69 415 ARG A C 1
ATOM 3046 O O . ARG A 1 415 ? -30.318 0.010 25.088 1.00 93.69 415 ARG A O 1
ATOM 3053 N N . VAL A 1 416 ? -30.403 -0.798 22.991 1.00 95.19 416 VAL A N 1
ATOM 3054 C CA . VAL A 1 416 ? -30.975 -2.101 23.357 1.00 95.19 416 VAL A CA 1
ATOM 3055 C C . VAL A 1 416 ? -29.934 -2.938 24.093 1.00 95.19 416 VAL A C 1
ATOM 3057 O O . VAL A 1 416 ? -30.227 -3.447 25.171 1.00 95.19 416 VAL A O 1
ATOM 3060 N N . ALA A 1 417 ? -28.708 -3.002 23.565 1.00 95.69 417 ALA A N 1
ATOM 3061 C CA . ALA A 1 417 ? -27.609 -3.734 24.187 1.00 95.69 417 ALA A CA 1
ATOM 3062 C C . ALA A 1 417 ? -27.269 -3.194 25.588 1.00 95.69 417 ALA A C 1
ATOM 3064 O O . ALA A 1 417 ? -27.084 -3.975 26.517 1.00 95.69 417 ALA A O 1
ATOM 3065 N N . ILE A 1 418 ? -27.243 -1.869 25.759 1.00 95.56 418 ILE A N 1
ATOM 3066 C CA . ILE A 1 418 ? -27.056 -1.210 27.058 1.00 95.56 418 ILE A CA 1
ATOM 3067 C C . ILE A 1 418 ? -28.149 -1.648 28.039 1.00 95.56 418 ILE A C 1
ATOM 3069 O O . ILE A 1 418 ? -27.829 -2.210 29.084 1.00 95.56 418 ILE A O 1
ATOM 3073 N N . ALA A 1 419 ? -29.423 -1.487 27.670 1.00 93.31 419 ALA A N 1
ATOM 3074 C CA . ALA A 1 419 ? -30.543 -1.827 28.545 1.00 93.31 419 ALA A CA 1
ATOM 3075 C C . ALA A 1 419 ? -30.573 -3.323 28.913 1.00 93.31 419 ALA A C 1
ATOM 3077 O O . ALA A 1 419 ? -30.949 -3.697 30.023 1.00 93.31 419 ALA A O 1
ATOM 3078 N N . GLU A 1 420 ? -30.186 -4.215 27.996 1.00 95.75 420 GLU A N 1
ATOM 3079 C CA . GLU A 1 420 ? -30.025 -5.646 28.280 1.00 95.75 420 GLU A CA 1
ATOM 3080 C C . GLU A 1 420 ? -28.909 -5.918 29.291 1.00 95.75 420 GLU A C 1
ATOM 3082 O O . GLU A 1 420 ? -29.115 -6.677 30.239 1.00 95.75 420 GLU A O 1
ATOM 3087 N N . GLN A 1 421 ? -27.747 -5.282 29.129 1.00 96.69 421 GLN A N 1
ATOM 3088 C CA . GLN A 1 421 ? -26.626 -5.454 30.050 1.00 96.69 421 GLN A CA 1
ATOM 3089 C C . GLN A 1 421 ? -26.916 -4.868 31.435 1.00 96.69 421 GLN A C 1
ATOM 3091 O O . GLN A 1 421 ? -26.601 -5.509 32.437 1.00 96.69 421 GLN A O 1
ATOM 3096 N N . VAL A 1 422 ? -27.558 -3.702 31.509 1.00 93.12 422 VAL A N 1
ATOM 3097 C CA . VAL A 1 422 ? -27.929 -3.065 32.779 1.00 93.12 422 VAL A CA 1
ATOM 3098 C C . VAL A 1 422 ? -28.993 -3.874 33.517 1.00 93.12 422 VAL A C 1
ATOM 3100 O O . VAL A 1 422 ? -28.828 -4.130 34.709 1.00 93.12 422 VAL A O 1
ATOM 3103 N N . ARG A 1 423 ? -30.024 -4.381 32.827 1.00 93.12 423 ARG A N 1
ATOM 3104 C CA . ARG A 1 423 ? -30.996 -5.305 33.443 1.00 93.12 423 ARG A CA 1
ATOM 3105 C C . ARG A 1 423 ? -30.337 -6.593 33.925 1.00 93.12 423 ARG A C 1
ATOM 3107 O O . ARG A 1 423 ? -30.569 -7.006 35.054 1.00 93.12 423 ARG A O 1
ATOM 3114 N N . GLY A 1 424 ? -29.452 -7.178 33.115 1.00 95.12 424 GLY A N 1
ATOM 3115 C CA . GLY A 1 424 ? -28.689 -8.359 33.520 1.00 95.12 424 GLY A CA 1
ATOM 3116 C C . GLY A 1 424 ? -27.844 -8.113 34.773 1.00 95.12 424 GLY A C 1
ATOM 3117 O O . GLY A 1 424 ? -27.752 -8.983 35.632 1.00 95.12 424 GLY A O 1
ATOM 3118 N N . TRP A 1 425 ? -27.267 -6.918 34.920 1.00 95.25 425 TRP A N 1
ATOM 3119 C CA . TRP A 1 425 ? -26.579 -6.522 36.148 1.00 95.25 425 TRP A CA 1
ATOM 3120 C C . TRP A 1 425 ? -27.535 -6.394 37.343 1.00 95.25 425 TRP A C 1
ATOM 3122 O O . TRP A 1 425 ? -27.216 -6.861 38.433 1.00 95.25 425 TRP A O 1
ATOM 3132 N N . GLN A 1 426 ? -28.715 -5.800 37.161 1.00 92.38 426 GLN A N 1
ATOM 3133 C CA . GLN A 1 426 ? -29.705 -5.688 38.236 1.00 92.38 426 GLN A CA 1
ATOM 3134 C C . GLN A 1 426 ? -30.162 -7.065 38.735 1.00 92.38 426 GLN A C 1
ATOM 3136 O O . GLN A 1 426 ? -30.227 -7.290 39.947 1.00 92.38 426 GLN A O 1
ATOM 3141 N N . ASP A 1 427 ? -30.404 -7.997 37.811 1.00 92.88 427 ASP A N 1
ATOM 3142 C CA . ASP A 1 427 ? -30.736 -9.389 38.118 1.00 92.88 427 ASP A CA 1
ATOM 3143 C C . ASP A 1 427 ? -29.593 -10.082 38.876 1.00 92.88 427 ASP A C 1
ATOM 3145 O O . ASP A 1 427 ? -29.835 -10.747 39.886 1.00 92.88 427 ASP A O 1
ATOM 3149 N N . ASP A 1 428 ? -28.341 -9.863 38.454 1.00 93.31 428 ASP A N 1
ATOM 3150 C CA . ASP A 1 428 ? -27.149 -10.374 39.141 1.00 93.31 428 ASP A CA 1
ATOM 3151 C C . ASP A 1 428 ? -27.061 -9.870 40.591 1.00 93.31 428 ASP A C 1
ATOM 3153 O O . ASP A 1 428 ? -26.722 -10.639 41.492 1.00 93.31 428 ASP A O 1
ATOM 3157 N N . VAL A 1 429 ? -27.367 -8.591 40.831 1.00 91.75 429 VAL A N 1
ATOM 3158 C CA . VAL A 1 429 ? -27.353 -7.977 42.169 1.00 91.75 429 VAL A CA 1
ATOM 3159 C C . VAL A 1 429 ? -28.453 -8.565 43.055 1.00 91.75 429 VAL A C 1
ATOM 3161 O O . VAL A 1 429 ? -28.206 -8.899 44.215 1.00 91.75 429 VAL A O 1
ATOM 3164 N N . ILE A 1 430 ? -29.664 -8.737 42.521 1.00 89.25 430 ILE A N 1
ATOM 3165 C CA . ILE A 1 430 ? -30.776 -9.360 43.252 1.00 89.25 430 ILE A CA 1
ATOM 3166 C C . ILE A 1 430 ? -30.442 -10.821 43.590 1.00 89.25 430 ILE A C 1
ATOM 3168 O O . ILE A 1 430 ? -30.685 -11.260 44.718 1.00 89.25 430 ILE A O 1
ATOM 3172 N N . ALA A 1 431 ? -29.846 -11.561 42.651 1.00 89.31 431 ALA A N 1
ATOM 3173 C CA . ALA A 1 431 ? -29.408 -12.937 42.862 1.00 89.31 431 ALA A CA 1
ATOM 3174 C C . ALA A 1 431 ? -28.332 -13.032 43.956 1.00 89.31 431 ALA A C 1
ATOM 3176 O O . ALA A 1 431 ? -28.484 -13.826 44.885 1.00 89.31 431 ALA A O 1
ATOM 3177 N N . LEU A 1 432 ? -27.314 -12.164 43.916 1.00 90.81 432 LEU A N 1
ATOM 3178 C CA . LEU A 1 432 ? -26.260 -12.078 44.937 1.00 90.81 432 LEU A CA 1
ATOM 3179 C C . LEU A 1 432 ? -26.835 -11.879 46.349 1.00 90.81 432 LEU A C 1
ATOM 3181 O O . LEU A 1 432 ? -26.454 -12.570 47.294 1.00 90.81 432 LEU A O 1
ATOM 3185 N N . VAL A 1 433 ? -27.797 -10.965 46.494 1.00 88.38 433 VAL A N 1
ATOM 3186 C CA . VAL A 1 433 ? -28.476 -10.701 47.773 1.00 88.38 433 VAL A CA 1
ATOM 3187 C C . VAL A 1 433 ? -29.329 -11.890 48.221 1.00 88.38 433 VAL A C 1
ATOM 3189 O O . VAL A 1 433 ? -29.391 -12.199 49.415 1.00 88.38 433 VAL A O 1
ATOM 3192 N N . SER A 1 434 ? -29.990 -12.570 47.281 1.00 85.00 434 SER A N 1
ATOM 3193 C CA . SER A 1 434 ? -30.779 -13.770 47.570 1.00 85.00 434 SER A CA 1
ATOM 3194 C C . SER A 1 434 ? -29.910 -14.919 48.084 1.00 85.00 434 SER A C 1
ATOM 3196 O O . SER A 1 434 ? -30.306 -15.613 49.022 1.00 85.00 434 SER A O 1
ATOM 3198 N N . GLU A 1 435 ? -28.742 -15.125 47.476 1.00 87.00 435 GLU A N 1
ATOM 3199 C CA . GLU A 1 435 ? -27.790 -16.175 47.844 1.00 87.00 435 GLU A CA 1
ATOM 3200 C C . GLU A 1 435 ? -27.199 -15.935 49.240 1.00 87.00 435 GLU A C 1
ATOM 3202 O O . GLU A 1 435 ? -27.245 -16.830 50.087 1.00 87.00 435 GLU A O 1
ATOM 3207 N N . GLU A 1 436 ? -26.747 -14.712 49.538 1.00 85.19 436 GLU A N 1
ATOM 3208 C CA . GLU A 1 436 ? -26.217 -14.356 50.865 1.00 85.19 436 GLU A CA 1
ATOM 3209 C C . GLU A 1 436 ? -27.308 -14.437 51.961 1.00 85.19 436 GLU A C 1
ATOM 3211 O O . GLU A 1 436 ? -27.062 -14.809 53.116 1.00 85.19 436 GLU A O 1
ATOM 3216 N N . GLY A 1 437 ? -28.564 -14.144 51.602 1.00 73.38 437 GLY A N 1
ATOM 3217 C CA . GLY A 1 437 ? -29.729 -14.210 52.492 1.00 73.38 437 GLY A CA 1
ATOM 3218 C C . GLY A 1 437 ? -30.203 -15.623 52.850 1.00 73.38 437 GLY A C 1
ATOM 3219 O O . GLY A 1 437 ? -31.012 -15.773 53.769 1.00 73.38 437 GLY A O 1
ATOM 3220 N N . ALA A 1 438 ? -29.703 -16.666 52.179 1.00 71.50 438 ALA A N 1
ATOM 3221 C CA . ALA A 1 438 ? -30.120 -18.056 52.387 1.00 71.50 438 ALA A CA 1
ATOM 3222 C C . ALA A 1 438 ? -29.521 -18.722 53.649 1.00 71.50 438 ALA A C 1
ATOM 3224 O O . ALA A 1 438 ? -29.884 -19.850 53.996 1.00 71.50 438 ALA A O 1
ATOM 3225 N N . GLY A 1 439 ? -28.625 -18.045 54.375 1.00 70.06 439 GLY A N 1
ATOM 3226 C CA . GLY A 1 439 ? -28.039 -18.549 55.621 1.00 70.06 439 GLY A CA 1
ATOM 3227 C C . GLY A 1 439 ? -29.058 -18.713 56.766 1.00 70.06 439 GLY A C 1
ATOM 3228 O O . GLY A 1 439 ? -29.889 -17.843 57.018 1.00 70.06 439 GLY A O 1
ATOM 3229 N N . ARG A 1 440 ? -28.957 -19.804 57.550 1.00 55.75 440 ARG A N 1
ATOM 3230 C CA . ARG A 1 440 ? -29.912 -20.167 58.633 1.00 55.75 440 ARG A CA 1
ATOM 3231 C C . ARG A 1 440 ? -30.183 -19.072 59.691 1.00 55.75 440 ARG A C 1
ATOM 3233 O O . ARG A 1 440 ? -31.208 -19.140 60.361 1.00 55.75 440 ARG A O 1
ATOM 3240 N N . ARG A 1 441 ? -29.290 -18.087 59.877 1.00 59.97 441 ARG A N 1
ATOM 3241 C CA . ARG A 1 441 ? -29.465 -16.944 60.810 1.00 59.97 441 ARG A CA 1
ATOM 3242 C C . ARG A 1 441 ? -29.962 -15.657 60.136 1.00 59.97 441 ARG A C 1
ATOM 3244 O O . ARG A 1 441 ? -30.597 -14.844 60.801 1.00 59.97 441 ARG A O 1
ATOM 3251 N N . THR A 1 442 ? -29.684 -15.473 58.850 1.00 60.19 442 THR A N 1
ATOM 3252 C CA . THR A 1 442 ? -29.996 -14.267 58.064 1.00 60.19 442 THR A CA 1
ATOM 3253 C C . THR A 1 442 ? -31.354 -14.362 57.360 1.00 60.19 442 THR A C 1
ATOM 3255 O O . THR A 1 442 ? -32.029 -13.347 57.178 1.00 60.19 442 THR A O 1
ATOM 3258 N N . GLN A 1 443 ? -31.831 -15.582 57.099 1.00 57.56 443 GLN A N 1
ATOM 3259 C CA . GLN A 1 443 ? -33.087 -15.874 56.400 1.00 57.56 443 GLN A CA 1
ATOM 3260 C C . GLN A 1 443 ? -34.334 -15.239 57.048 1.00 57.56 443 GLN A C 1
ATOM 3262 O O . GLN A 1 443 ? -35.185 -14.693 56.349 1.00 57.56 443 GLN A O 1
ATOM 3267 N N . ALA A 1 444 ? -34.438 -15.237 58.383 1.00 56.94 444 ALA A N 1
ATOM 3268 C CA . ALA A 1 444 ? -35.590 -14.659 59.087 1.00 56.94 444 ALA A CA 1
ATOM 3269 C C . ALA A 1 444 ? -35.664 -13.123 58.971 1.00 56.94 444 ALA A C 1
ATOM 3271 O O . ALA A 1 444 ? -36.755 -12.557 58.941 1.00 56.94 444 ALA A O 1
ATOM 3272 N N . ARG A 1 445 ? -34.510 -12.446 58.879 1.00 60.03 445 ARG A N 1
ATOM 3273 C CA . ARG A 1 445 ? -34.426 -10.983 58.727 1.00 60.03 445 ARG A CA 1
ATOM 3274 C C . ARG A 1 445 ? -34.629 -10.567 57.272 1.00 60.03 445 ARG A C 1
ATOM 3276 O O . ARG A 1 445 ? -35.362 -9.619 57.009 1.00 60.03 445 ARG A O 1
ATOM 3283 N N . ALA A 1 446 ? -34.063 -11.320 56.330 1.00 57.75 446 ALA A N 1
ATOM 3284 C CA . ALA A 1 446 ? -34.221 -11.080 54.897 1.00 57.75 446 ALA A CA 1
ATOM 3285 C C . ALA A 1 446 ? -35.682 -11.229 54.425 1.00 57.75 446 ALA A C 1
ATOM 3287 O O . ALA A 1 446 ? -36.165 -10.419 53.633 1.00 57.75 446 ALA A O 1
ATOM 3288 N N . LEU A 1 447 ? -36.426 -12.202 54.969 1.00 58.97 447 LEU A N 1
ATOM 3289 C CA . LEU A 1 447 ? -37.852 -12.404 54.667 1.00 58.97 447 LEU A CA 1
ATOM 3290 C C . LEU A 1 447 ? -38.753 -11.237 55.117 1.00 58.97 447 LEU A C 1
ATOM 3292 O O . LEU A 1 447 ? -39.828 -11.059 54.548 1.00 58.97 447 LEU A O 1
ATOM 3296 N N . SER A 1 448 ? -38.322 -10.435 56.099 1.00 59.94 448 SER A N 1
ATOM 3297 C CA . SER A 1 448 ? -39.079 -9.279 56.605 1.00 59.94 448 SER A CA 1
ATOM 3298 C C . SER A 1 448 ? -38.954 -8.036 55.719 1.00 59.94 448 SER A C 1
ATOM 3300 O O . SER A 1 448 ? -39.875 -7.223 55.695 1.00 59.94 448 SER A O 1
ATOM 3302 N N . TYR A 1 449 ? -37.826 -7.876 55.020 1.00 66.31 449 TYR A N 1
ATOM 3303 C CA . TYR A 1 449 ? -37.553 -6.717 54.157 1.00 66.31 449 TYR A CA 1
ATOM 3304 C C . TYR A 1 449 ? -37.788 -7.011 52.668 1.00 66.31 449 TYR A C 1
ATOM 3306 O O . TYR A 1 449 ? -38.148 -6.108 51.917 1.00 66.31 449 TYR A O 1
ATOM 3314 N N . GLY A 1 450 ? -37.652 -8.273 52.247 1.00 75.56 450 GLY A N 1
ATOM 3315 C CA . GLY A 1 450 ? -37.787 -8.700 50.855 1.00 75.56 450 GLY A CA 1
ATOM 3316 C C . GLY A 1 450 ? -36.488 -8.536 50.056 1.00 75.56 450 GLY A C 1
ATOM 3317 O O . GLY A 1 450 ? -35.817 -7.509 50.133 1.00 75.56 450 GLY A O 1
ATOM 3318 N N . VAL A 1 451 ? -36.148 -9.553 49.254 1.00 77.56 451 VAL A N 1
ATOM 3319 C CA . VAL A 1 451 ? -34.896 -9.616 48.470 1.00 77.56 451 VAL A CA 1
ATOM 3320 C C . VAL A 1 451 ? -34.756 -8.422 47.519 1.00 77.56 451 VAL A C 1
ATOM 3322 O O . VAL A 1 451 ? -33.680 -7.846 47.434 1.00 77.56 451 VAL A O 1
ATOM 3325 N N . ASN A 1 452 ? -35.845 -7.969 46.889 1.00 78.25 452 ASN A N 1
ATOM 3326 C CA . ASN A 1 452 ? -35.810 -6.821 45.973 1.00 78.25 452 ASN A CA 1
ATOM 3327 C C . ASN A 1 452 ? -35.430 -5.509 46.677 1.00 78.25 452 ASN A C 1
ATOM 3329 O O . ASN A 1 452 ? -34.675 -4.717 46.124 1.00 78.25 452 ASN A O 1
ATOM 3333 N N . ALA A 1 453 ? -35.914 -5.277 47.902 1.00 79.56 453 ALA A N 1
ATOM 3334 C CA . ALA A 1 453 ? -35.576 -4.069 48.656 1.00 79.56 453 ALA A CA 1
ATOM 3335 C C . ALA A 1 453 ? -34.101 -4.070 49.087 1.00 79.56 453 ALA A C 1
ATOM 3337 O O . ALA A 1 453 ? -33.441 -3.036 49.037 1.00 79.56 453 ALA A O 1
ATOM 3338 N N . LEU A 1 454 ? -33.575 -5.241 49.462 1.00 84.25 454 LEU A N 1
ATOM 3339 C CA . LEU A 1 454 ? -32.157 -5.427 49.776 1.00 84.25 454 LEU A CA 1
ATOM 3340 C C . LEU A 1 454 ? -31.277 -5.324 48.516 1.00 84.25 454 LEU A C 1
ATOM 3342 O O . LEU A 1 454 ? -30.199 -4.747 48.584 1.00 84.25 454 LEU A O 1
ATOM 3346 N N . GLY A 1 455 ? -31.754 -5.796 47.361 1.00 84.12 455 GLY A N 1
ATOM 3347 C CA . GLY A 1 455 ? -31.106 -5.603 46.060 1.00 84.12 455 GLY A CA 1
ATOM 3348 C C . GLY A 1 455 ? -30.969 -4.126 45.701 1.00 84.12 455 GLY A C 1
ATOM 3349 O O . GLY A 1 455 ? -29.867 -3.659 45.442 1.00 84.12 455 GLY A O 1
ATOM 3350 N N . VAL A 1 456 ? -32.060 -3.360 45.785 1.00 84.00 456 VAL A N 1
ATOM 3351 C CA . VAL A 1 456 ? -32.036 -1.904 45.551 1.00 84.00 456 VAL A CA 1
ATOM 3352 C C . VAL A 1 456 ? -31.145 -1.185 46.567 1.00 84.00 456 VAL A C 1
ATOM 3354 O O . VAL A 1 456 ? -30.396 -0.284 46.195 1.00 84.00 456 VAL A O 1
ATOM 3357 N N . ALA A 1 457 ? -31.166 -1.598 47.838 1.00 83.44 457 ALA A N 1
ATOM 3358 C CA . ALA A 1 457 ? -30.249 -1.066 48.841 1.00 83.44 457 ALA A CA 1
ATOM 3359 C C . ALA A 1 457 ? -28.783 -1.332 48.462 1.00 83.44 457 ALA A C 1
ATOM 3361 O O . ALA A 1 457 ? -27.957 -0.433 48.596 1.00 83.44 457 ALA A O 1
ATOM 3362 N N . LEU A 1 458 ? -28.460 -2.527 47.952 1.00 86.81 458 LEU A N 1
ATOM 3363 C CA . LEU A 1 458 ? -27.104 -2.865 47.516 1.00 86.81 458 LEU A CA 1
ATOM 3364 C C . LEU A 1 458 ? -26.699 -2.051 46.288 1.00 86.81 458 LEU A C 1
ATOM 3366 O O . LEU A 1 458 ? -25.598 -1.515 46.279 1.00 86.81 458 LEU A O 1
ATOM 3370 N N . MET A 1 459 ? -27.592 -1.868 45.309 1.00 86.38 459 MET A N 1
ATOM 3371 C CA . MET A 1 459 ? -27.342 -0.978 44.168 1.00 86.38 459 MET A CA 1
ATOM 3372 C C . MET A 1 459 ? -27.002 0.439 44.641 1.00 86.38 459 MET A C 1
ATOM 3374 O O . MET A 1 459 ? -25.994 0.994 44.221 1.00 86.38 459 MET A O 1
ATOM 3378 N N . LEU A 1 460 ? -27.783 1.007 45.567 1.00 80.81 460 LEU A N 1
ATOM 3379 C CA . LEU A 1 460 ? -27.508 2.333 46.134 1.00 80.81 460 LEU A CA 1
ATOM 3380 C C . LEU A 1 460 ? -26.155 2.401 46.855 1.00 80.81 460 LEU A C 1
ATOM 3382 O O . LEU A 1 460 ? -25.478 3.425 46.777 1.00 80.81 460 LEU A O 1
ATOM 3386 N N . VAL A 1 461 ? -25.753 1.328 47.542 1.00 80.94 461 VAL A N 1
ATOM 3387 C CA . VAL A 1 461 ? -24.439 1.248 48.193 1.00 80.94 461 VAL A CA 1
ATOM 3388 C C . VAL A 1 461 ? -23.310 1.153 47.170 1.00 80.94 461 VAL A C 1
ATOM 3390 O O . VAL A 1 461 ? -22.315 1.844 47.352 1.00 80.94 461 VAL A O 1
ATOM 3393 N N . VAL A 1 462 ? -23.473 0.408 46.071 1.00 82.44 462 VAL A N 1
ATOM 3394 C CA . VAL A 1 462 ? -22.486 0.328 44.974 1.00 82.44 462 VAL A CA 1
ATOM 3395 C C . VAL A 1 462 ? -22.159 1.709 44.398 1.00 82.44 462 VAL A C 1
ATOM 3397 O O . VAL A 1 462 ? -20.990 1.996 44.160 1.00 82.44 462 VAL A O 1
ATOM 3400 N N . PHE A 1 463 ? -23.150 2.598 44.260 1.00 75.00 463 PHE A N 1
ATOM 3401 C CA . PHE A 1 463 ? -22.925 3.972 43.777 1.00 75.00 463 PHE A CA 1
ATOM 3402 C C . PHE A 1 463 ? -22.363 4.934 44.837 1.00 75.00 463 PHE A C 1
ATOM 3404 O O . PHE A 1 463 ? -21.873 6.011 44.497 1.00 75.00 463 PHE A O 1
ATOM 3411 N N . ALA A 1 464 ? -22.460 4.586 46.123 1.00 70.06 464 ALA A N 1
ATOM 3412 C CA . ALA A 1 464 ? -22.046 5.444 47.234 1.00 70.06 464 ALA A CA 1
ATOM 3413 C C . ALA A 1 464 ? -20.705 5.034 47.864 1.00 70.06 464 ALA A C 1
ATOM 3415 O O . ALA A 1 464 ? -20.038 5.865 48.482 1.00 70.06 464 ALA A O 1
ATOM 3416 N N . SER A 1 465 ? -20.299 3.769 47.724 1.00 62.00 465 SER A N 1
ATOM 3417 C CA . SER A 1 465 ? -19.169 3.173 48.447 1.00 62.00 465 SER A CA 1
ATOM 3418 C C . SER A 1 465 ? -17.791 3.664 48.005 1.00 62.00 465 SER A C 1
ATOM 3420 O O . SER A 1 465 ? -16.818 3.455 48.726 1.00 62.00 465 SER A O 1
ATOM 3422 N N . THR A 1 466 ? -17.690 4.318 46.847 1.00 55.94 466 THR A N 1
ATOM 3423 C CA . THR A 1 466 ? -16.402 4.696 46.239 1.00 55.94 466 THR A CA 1
ATOM 3424 C C . THR A 1 466 ? -16.097 6.194 46.378 1.00 55.94 466 THR A C 1
ATOM 3426 O O . THR A 1 466 ? -14.950 6.605 46.222 1.00 55.94 466 THR A O 1
ATOM 3429 N N . ALA A 1 467 ? -17.078 7.005 46.792 1.00 50.31 467 ALA A N 1
ATOM 3430 C CA . ALA A 1 467 ? -16.996 8.468 46.871 1.00 50.31 467 ALA A CA 1
ATOM 3431 C C . ALA A 1 467 ? -16.118 9.028 48.022 1.00 50.31 467 ALA A C 1
ATOM 3433 O O . ALA A 1 467 ? -16.255 10.191 48.395 1.00 50.31 467 ALA A O 1
ATOM 3434 N N . GLY A 1 468 ? -15.226 8.229 48.623 1.00 44.38 468 GLY A N 1
ATOM 3435 C CA . GLY A 1 468 ? -14.241 8.718 49.602 1.00 44.38 468 GLY A CA 1
ATOM 3436 C C . GLY A 1 468 ? -14.834 9.408 50.842 1.00 44.38 468 GLY A C 1
ATOM 3437 O O . GLY A 1 468 ? -14.229 10.329 51.387 1.00 44.38 468 GLY A O 1
ATOM 3438 N N . LEU A 1 469 ? -16.018 8.987 51.302 1.00 47.34 469 LEU A N 1
ATOM 3439 C CA . LEU A 1 469 ? -16.800 9.647 52.362 1.00 47.34 469 LEU A CA 1
ATOM 3440 C C . LEU A 1 469 ? -16.259 9.441 53.796 1.00 47.34 469 LEU A C 1
ATOM 3442 O O . LEU A 1 469 ? -17.025 9.287 54.745 1.00 47.34 469 LEU A O 1
ATOM 3446 N N . THR A 1 470 ? -14.939 9.470 53.995 1.00 43.41 470 THR A N 1
ATOM 3447 C CA . THR A 1 470 ? -14.311 9.366 55.325 1.00 43.41 470 THR A CA 1
ATOM 3448 C C . THR A 1 470 ? -14.109 10.712 56.038 1.00 43.41 470 THR A C 1
ATOM 3450 O O . THR A 1 470 ? -13.492 10.734 57.099 1.00 43.41 470 THR A O 1
ATOM 3453 N N . GLY A 1 471 ? -14.621 11.841 55.527 1.00 39.28 471 GLY A N 1
ATOM 3454 C CA . GLY A 1 471 ? -14.336 13.161 56.113 1.00 39.28 471 GLY A CA 1
ATOM 3455 C C . GLY A 1 471 ? -15.446 14.210 55.989 1.00 39.28 471 GLY A C 1
ATOM 3456 O O . GLY A 1 471 ? -15.628 14.803 54.938 1.00 39.28 471 GLY A O 1
ATOM 3457 N N . ALA A 1 472 ? -16.130 14.457 57.109 1.00 38.12 472 ALA A N 1
ATOM 3458 C CA . ALA A 1 472 ? -16.700 15.723 57.609 1.00 38.12 472 ALA A CA 1
ATOM 3459 C C . ALA A 1 472 ? -17.638 16.635 56.771 1.00 38.12 472 ALA A C 1
ATOM 3461 O O . ALA A 1 472 ? -18.268 17.493 57.384 1.00 38.12 472 ALA A O 1
ATOM 3462 N N . GLU A 1 473 ? -17.848 16.470 55.464 1.00 42.66 473 GLU A N 1
ATOM 3463 C CA . GLU A 1 473 ? -18.749 17.355 54.686 1.00 42.66 473 GLU A CA 1
ATOM 3464 C C . GLU A 1 473 ? -20.049 16.649 54.254 1.00 42.66 473 GLU A C 1
ATOM 3466 O O . GLU A 1 473 ? -20.328 16.418 53.077 1.00 42.66 473 GLU A O 1
ATOM 3471 N N . VAL A 1 474 ? -20.879 16.275 55.235 1.00 46.75 474 VAL A N 1
ATOM 3472 C CA . VAL A 1 474 ? -22.146 15.554 55.007 1.00 46.75 474 VAL A CA 1
ATOM 3473 C C . VAL A 1 474 ? -23.337 16.512 55.097 1.00 46.75 474 VAL A C 1
ATOM 3475 O O . VAL A 1 474 ? -23.931 16.708 56.153 1.00 46.75 474 VAL A O 1
ATOM 3478 N N . GLY A 1 475 ? -23.704 17.102 53.957 1.00 37.25 475 GLY A N 1
ATOM 3479 C CA . GLY A 1 475 ? -24.928 17.886 53.784 1.00 37.25 475 GLY A CA 1
ATOM 3480 C C . GLY A 1 475 ? -25.959 17.159 52.917 1.00 37.25 475 GLY A C 1
ATOM 3481 O O . GLY A 1 475 ? -25.831 17.138 51.696 1.00 37.25 475 GLY A O 1
ATOM 3482 N N . ILE A 1 476 ? -26.979 16.586 53.568 1.00 43.16 476 ILE A N 1
ATOM 3483 C CA . ILE A 1 476 ? -28.327 16.208 53.075 1.00 43.16 476 ILE A CA 1
ATOM 3484 C C . ILE A 1 476 ? -28.420 15.101 51.988 1.00 43.16 476 ILE A C 1
ATOM 3486 O O . ILE A 1 476 ? -29.360 14.312 52.032 1.00 43.16 476 ILE A O 1
ATOM 3490 N N . ALA A 1 477 ? -27.445 14.925 51.090 1.00 43.12 477 ALA A N 1
ATOM 3491 C CA . ALA A 1 477 ? -27.519 13.938 49.994 1.00 43.12 477 ALA A CA 1
ATOM 3492 C C . ALA A 1 477 ? -27.051 12.506 50.358 1.00 43.12 477 ALA A C 1
ATOM 3494 O O . ALA A 1 477 ? -27.439 11.545 49.702 1.00 43.12 477 ALA A O 1
ATOM 3495 N N . GLY A 1 478 ? -26.267 12.329 51.430 1.00 48.56 478 GLY A N 1
ATOM 3496 C CA . GLY A 1 478 ? -25.783 11.012 51.891 1.00 48.56 478 GLY A CA 1
ATOM 3497 C C . GLY A 1 478 ? -26.793 10.193 52.709 1.00 48.56 478 GLY A C 1
ATOM 3498 O O . GLY A 1 478 ? -26.489 9.079 53.123 1.00 48.56 478 GLY A O 1
ATOM 3499 N N . GLY A 1 479 ? -27.991 10.725 52.971 1.00 53.62 479 GLY A N 1
ATOM 3500 C CA . GLY A 1 479 ? -28.944 10.123 53.910 1.00 53.62 479 GLY A CA 1
ATOM 3501 C C . GLY A 1 479 ? -29.506 8.772 53.458 1.00 53.62 479 GLY A C 1
ATOM 3502 O O . GLY A 1 479 ? -29.570 7.844 54.257 1.00 53.62 479 GLY A O 1
ATOM 3503 N N . SER A 1 480 ? -29.876 8.623 52.184 1.00 58.84 480 SER A N 1
ATOM 3504 C CA . SER A 1 480 ? -30.482 7.388 51.656 1.00 58.84 480 SER A CA 1
ATOM 3505 C C . SER A 1 480 ? -29.474 6.252 51.494 1.00 58.84 480 SER A C 1
ATOM 3507 O O . SER A 1 480 ? -29.790 5.115 51.836 1.00 58.84 480 SER A O 1
ATOM 3509 N N . ALA A 1 481 ? -28.255 6.549 51.038 1.00 65.56 481 ALA A N 1
ATOM 3510 C CA . ALA A 1 481 ? -27.204 5.548 50.889 1.00 65.56 481 ALA A CA 1
ATOM 3511 C C . ALA A 1 481 ? -26.671 5.073 52.249 1.00 65.56 481 ALA A C 1
ATOM 3513 O O . ALA A 1 481 ? -26.483 3.876 52.442 1.00 65.56 481 ALA A O 1
ATOM 3514 N N . LEU A 1 482 ? -26.536 5.976 53.231 1.00 68.25 482 LEU A N 1
ATOM 3515 C CA . LEU A 1 482 ? -26.222 5.596 54.612 1.00 68.25 482 LEU A CA 1
ATOM 3516 C C . LEU A 1 482 ? -27.334 4.732 55.220 1.00 68.25 482 LEU A C 1
ATOM 3518 O O . LEU A 1 482 ? -27.039 3.746 55.888 1.00 68.25 482 LEU A O 1
ATOM 3522 N N . LEU A 1 483 ? -28.610 5.051 54.973 1.00 72.94 483 LEU A N 1
ATOM 3523 C CA . LEU A 1 483 ? -29.731 4.216 55.422 1.00 72.94 483 LEU A CA 1
ATOM 3524 C C . LEU A 1 483 ? -29.741 2.840 54.735 1.00 72.94 483 LEU A C 1
ATOM 3526 O O . LEU A 1 483 ? -29.944 1.833 55.411 1.00 72.94 483 LEU A O 1
ATOM 3530 N N . ALA A 1 484 ? -29.479 2.782 53.426 1.00 75.50 484 ALA A N 1
ATOM 3531 C CA . ALA A 1 484 ? -29.358 1.538 52.666 1.00 75.50 484 ALA A CA 1
ATOM 3532 C C . ALA A 1 484 ? -28.188 0.678 53.171 1.00 75.50 484 ALA A C 1
ATOM 3534 O O . ALA A 1 484 ? -28.352 -0.517 53.407 1.00 75.50 484 ALA A O 1
ATOM 3535 N N . GLN A 1 485 ? -27.038 1.298 53.434 1.00 81.12 485 GLN A N 1
ATOM 3536 C CA . GLN A 1 485 ? -25.868 0.634 53.994 1.00 81.12 485 GLN A CA 1
ATOM 3537 C C . GLN A 1 485 ? -26.153 0.077 55.390 1.00 81.12 485 GLN A C 1
ATOM 3539 O O . GLN A 1 485 ? -25.901 -1.097 55.642 1.00 81.12 485 GLN A O 1
ATOM 3544 N N . ARG A 1 486 ? -26.750 0.873 56.287 1.00 82.88 486 ARG A N 1
ATOM 3545 C CA . ARG A 1 486 ? -27.120 0.415 57.637 1.00 82.88 486 ARG A CA 1
ATOM 3546 C C . ARG A 1 486 ? -28.146 -0.714 57.611 1.00 82.88 486 ARG A C 1
ATOM 3548 O O . ARG A 1 486 ? -28.060 -1.630 58.427 1.00 82.88 486 ARG A O 1
ATOM 3555 N N . LEU A 1 487 ? -29.094 -0.670 56.674 1.00 82.50 487 LEU A N 1
ATOM 3556 C CA . LEU A 1 487 ? -30.059 -1.746 56.458 1.00 82.50 487 LEU A CA 1
ATOM 3557 C C . LEU A 1 487 ? -29.353 -3.047 56.053 1.00 82.50 487 LEU A C 1
ATOM 3559 O O . LEU A 1 487 ? -29.623 -4.095 56.638 1.00 82.50 487 LEU A O 1
ATOM 3563 N N . LEU A 1 488 ? -28.432 -2.984 55.091 1.00 84.19 488 LEU A N 1
ATOM 3564 C CA . LEU A 1 488 ? -27.669 -4.148 54.644 1.00 84.19 488 LEU A CA 1
ATOM 3565 C C . LEU A 1 488 ? -26.729 -4.678 55.734 1.00 84.19 488 LEU A C 1
ATOM 3567 O O . LEU A 1 488 ? -26.683 -5.886 55.952 1.00 84.19 488 LEU A O 1
ATOM 3571 N N . GLU A 1 489 ? -26.037 -3.804 56.470 1.00 86.50 489 GLU A N 1
ATOM 3572 C CA . GLU A 1 489 ? -25.169 -4.174 57.598 1.00 86.50 489 GLU A CA 1
ATOM 3573 C C . GLU A 1 489 ? -25.954 -4.909 58.696 1.00 86.50 489 GLU A C 1
ATOM 3575 O O . GLU A 1 489 ? -25.472 -5.896 59.250 1.00 86.50 489 GLU A O 1
ATOM 3580 N N . ALA A 1 490 ? -27.187 -4.481 58.985 1.00 84.94 490 ALA A N 1
ATOM 3581 C CA . ALA A 1 490 ? -28.046 -5.123 59.982 1.00 84.94 490 ALA A CA 1
ATOM 3582 C C . ALA A 1 490 ? -28.513 -6.536 59.572 1.00 84.94 490 ALA A C 1
ATOM 3584 O O . ALA A 1 490 ? -28.795 -7.381 60.437 1.00 84.94 490 ALA A O 1
ATOM 3585 N N . VAL A 1 491 ? -28.612 -6.794 58.263 1.00 83.12 491 VAL A N 1
ATOM 3586 C CA . VAL A 1 491 ? -29.073 -8.073 57.704 1.00 83.12 491 VAL A CA 1
ATOM 3587 C C . VAL A 1 491 ? -27.909 -9.027 57.429 1.00 83.12 491 VAL A C 1
ATOM 3589 O O . VAL A 1 491 ? -28.005 -10.190 57.815 1.00 83.12 491 VAL A O 1
ATOM 3592 N N . PHE A 1 492 ? -26.826 -8.551 56.813 1.00 84.31 492 PHE A N 1
ATOM 3593 C CA . PHE A 1 492 ? -25.722 -9.370 56.292 1.00 84.31 492 PHE A CA 1
ATOM 3594 C C . PHE A 1 492 ? -24.398 -9.208 57.058 1.00 84.31 492 PHE A C 1
ATOM 3596 O O . PHE A 1 492 ? -23.577 -10.122 57.053 1.00 84.31 492 PHE A O 1
ATOM 3603 N N . GLY A 1 493 ? -24.198 -8.088 57.757 1.00 87.31 493 GLY A N 1
ATOM 3604 C CA . GLY A 1 493 ? -22.925 -7.723 58.388 1.00 87.31 493 GLY A CA 1
ATOM 3605 C C . GLY A 1 493 ? -21.978 -6.961 57.452 1.00 87.31 493 GLY A C 1
ATOM 3606 O O . GLY A 1 493 ? -22.022 -7.125 56.236 1.00 87.31 493 GLY A O 1
ATOM 3607 N N . ASP A 1 494 ? -21.110 -6.128 58.027 1.00 87.31 494 ASP A N 1
ATOM 3608 C CA . ASP A 1 494 ? -20.238 -5.183 57.303 1.00 87.31 494 ASP A CA 1
ATOM 3609 C C . ASP A 1 494 ? -19.331 -5.873 56.262 1.00 87.31 494 ASP A C 1
ATOM 3611 O O . ASP A 1 494 ? -19.346 -5.521 55.082 1.00 87.31 494 ASP A O 1
ATOM 3615 N N . ASP A 1 495 ? -18.636 -6.950 56.645 1.00 86.69 495 ASP A N 1
ATOM 3616 C CA . ASP A 1 495 ? -17.752 -7.684 55.726 1.00 86.69 495 ASP A CA 1
ATOM 3617 C C . ASP A 1 495 ? -18.496 -8.278 54.520 1.00 86.69 495 ASP A C 1
ATOM 3619 O O . ASP A 1 495 ? -17.947 -8.342 53.419 1.00 86.69 495 ASP A O 1
ATOM 3623 N N . ALA A 1 496 ? -19.740 -8.731 54.713 1.00 88.31 496 ALA A N 1
ATOM 3624 C CA . ALA A 1 496 ? -20.560 -9.258 53.626 1.00 88.31 496 ALA A CA 1
ATOM 3625 C C . ALA A 1 496 ? -21.004 -8.137 52.682 1.00 88.31 496 ALA A C 1
ATOM 3627 O O . ALA A 1 496 ? -20.887 -8.286 51.468 1.00 88.31 496 ALA A O 1
ATOM 3628 N N . VAL A 1 497 ? -21.426 -6.988 53.223 1.00 88.31 497 VAL A N 1
ATOM 3629 C CA . VAL A 1 497 ? -21.811 -5.817 52.422 1.00 88.31 497 VAL A CA 1
ATOM 3630 C C . VAL A 1 497 ? -20.648 -5.329 51.566 1.00 88.31 497 VAL A C 1
ATOM 3632 O O . VAL A 1 497 ? -20.838 -5.114 50.370 1.00 88.31 497 VAL A O 1
ATOM 3635 N N . ARG A 1 498 ? -19.434 -5.224 52.122 1.00 87.94 498 ARG A N 1
ATOM 3636 C CA . ARG A 1 498 ? -18.246 -4.820 51.350 1.00 87.94 498 ARG A CA 1
ATOM 3637 C C . ARG A 1 498 ? -17.959 -5.773 50.192 1.00 87.94 498 ARG A C 1
ATOM 3639 O O . ARG A 1 498 ? -17.771 -5.314 49.068 1.00 87.94 498 ARG A O 1
ATOM 3646 N N . ARG A 1 499 ? -17.979 -7.090 50.439 1.00 90.62 499 ARG A N 1
ATOM 3647 C CA . ARG A 1 499 ? -17.764 -8.098 49.384 1.00 90.62 499 ARG A CA 1
ATOM 3648 C C . ARG A 1 499 ? -18.839 -8.038 48.303 1.00 90.62 499 ARG A C 1
ATOM 3650 O O . ARG A 1 499 ? -18.504 -8.003 47.125 1.00 90.62 499 ARG A O 1
ATOM 3657 N N . LEU A 1 500 ? -20.115 -8.009 48.691 1.00 90.94 500 LEU A N 1
ATOM 3658 C CA . LEU A 1 500 ? -21.237 -7.935 47.751 1.00 90.94 500 LEU A CA 1
ATOM 3659 C C . LEU A 1 500 ? -21.163 -6.675 46.885 1.00 90.94 500 LEU A C 1
ATOM 3661 O O . LEU A 1 500 ? -21.412 -6.736 45.683 1.00 90.94 500 LEU A O 1
ATOM 3665 N N . THR A 1 501 ? -20.776 -5.553 47.489 1.00 88.56 501 THR A N 1
ATOM 3666 C CA . THR A 1 501 ? -20.588 -4.275 46.799 1.00 88.56 501 THR A CA 1
ATOM 3667 C C . THR A 1 501 ? -19.462 -4.367 45.771 1.00 88.56 501 THR A C 1
ATOM 3669 O O . THR A 1 501 ? -19.671 -4.034 44.607 1.00 88.56 501 THR A O 1
ATOM 3672 N N . GLN A 1 502 ? -18.300 -4.900 46.165 1.00 89.56 502 GLN A N 1
ATOM 3673 C CA . GLN A 1 502 ? -17.161 -5.091 45.265 1.00 89.56 502 GLN A CA 1
ATOM 3674 C C . GLN A 1 502 ? -17.516 -6.002 44.081 1.00 89.56 502 GLN A C 1
ATOM 3676 O O . GLN A 1 502 ? -17.318 -5.619 42.931 1.00 89.56 502 GLN A O 1
ATOM 3681 N N . VAL A 1 503 ? -18.100 -7.175 44.346 1.00 93.31 503 VAL A N 1
ATOM 3682 C CA . VAL A 1 503 ? -18.497 -8.127 43.293 1.00 93.31 503 VAL A CA 1
ATOM 3683 C C . VAL A 1 503 ? -19.529 -7.505 42.348 1.00 93.31 503 VAL A C 1
ATOM 3685 O O . VAL A 1 503 ? -19.464 -7.706 41.137 1.00 93.31 503 VAL A O 1
ATOM 3688 N N . SER A 1 504 ? -20.472 -6.723 42.878 1.00 91.50 504 SER A N 1
ATOM 3689 C CA . SER A 1 504 ? -21.474 -6.031 42.060 1.00 91.50 504 SER A CA 1
ATOM 3690 C C . SER A 1 504 ? -20.847 -4.965 41.156 1.00 91.50 504 SER A C 1
ATOM 3692 O O . SER A 1 504 ? -21.271 -4.828 40.009 1.00 91.50 504 SER A O 1
ATOM 3694 N N . HIS A 1 505 ? -19.826 -4.248 41.638 1.00 88.94 505 HIS A N 1
ATOM 3695 C CA . HIS A 1 505 ? -19.072 -3.274 40.846 1.00 88.94 505 HIS A CA 1
ATOM 3696 C C . HIS A 1 505 ? -18.257 -3.955 39.736 1.00 88.94 505 HIS A C 1
ATOM 3698 O O . HIS A 1 505 ? -18.336 -3.558 38.578 1.00 88.94 505 HIS A O 1
ATOM 3704 N N . GLU A 1 506 ? -17.546 -5.042 40.054 1.00 91.88 506 GLU A N 1
ATOM 3705 C CA . GLU A 1 506 ? -16.773 -5.824 39.075 1.00 91.88 506 GLU A CA 1
ATOM 3706 C C . GLU A 1 506 ? -17.666 -6.391 37.955 1.00 91.88 506 GLU A C 1
ATOM 3708 O O . GLU A 1 506 ? -17.292 -6.372 36.778 1.00 91.88 506 GLU A O 1
ATOM 3713 N N . ARG A 1 507 ? -18.879 -6.855 38.293 1.00 95.00 507 ARG A N 1
ATOM 3714 C CA . ARG A 1 507 ? -19.863 -7.319 37.299 1.00 95.00 507 ARG A CA 1
ATOM 3715 C C . ARG A 1 507 ? -20.377 -6.185 36.412 1.00 95.00 507 ARG A C 1
ATOM 3717 O O . ARG A 1 507 ? -20.560 -6.406 35.215 1.00 95.00 507 ARG A O 1
ATOM 3724 N N . LEU A 1 508 ? -20.599 -4.991 36.967 1.00 92.62 508 LEU A N 1
ATOM 3725 C CA . LEU A 1 508 ? -20.982 -3.817 36.178 1.00 92.62 508 LEU A CA 1
ATOM 3726 C C . LEU A 1 508 ? -19.869 -3.436 35.194 1.00 92.62 508 LEU A C 1
ATOM 3728 O O . LEU A 1 508 ? -20.132 -3.270 34.004 1.00 92.62 508 LEU A O 1
ATOM 3732 N N . ASP A 1 509 ? -18.624 -3.389 35.669 1.00 92.88 509 ASP A N 1
ATOM 3733 C CA . ASP A 1 509 ? -17.449 -3.057 34.860 1.00 92.88 509 ASP A CA 1
ATOM 3734 C C . ASP A 1 509 ? -17.262 -4.014 33.678 1.00 92.88 509 ASP A C 1
ATOM 3736 O O . ASP A 1 509 ? -17.024 -3.577 32.548 1.00 92.88 509 ASP A O 1
ATOM 3740 N N . ALA A 1 510 ? -17.423 -5.320 33.904 1.00 95.25 510 ALA A N 1
ATOM 3741 C CA . ALA A 1 510 ? -17.329 -6.325 32.847 1.00 95.25 510 ALA A CA 1
ATOM 3742 C C . ALA A 1 510 ? -18.409 -6.141 31.763 1.00 95.25 510 ALA A C 1
ATOM 3744 O O . ALA A 1 510 ? -18.146 -6.294 30.564 1.00 95.25 510 ALA A O 1
ATOM 3745 N N . ARG A 1 511 ? -19.629 -5.777 32.169 1.00 95.75 511 ARG A N 1
ATOM 3746 C CA . ARG A 1 511 ? -20.753 -5.533 31.256 1.00 95.75 511 ARG A CA 1
ATOM 3747 C C . ARG A 1 511 ? -20.564 -4.243 30.456 1.00 95.75 511 ARG A C 1
ATOM 3749 O O . ARG A 1 511 ? -20.743 -4.258 29.239 1.00 95.75 511 ARG A O 1
ATOM 3756 N N . VAL A 1 512 ? -20.100 -3.168 31.097 1.00 95.69 512 VAL A N 1
ATOM 3757 C CA . VAL A 1 512 ? -19.700 -1.915 30.428 1.00 95.69 512 VAL A CA 1
ATOM 3758 C C . VAL A 1 512 ? -18.605 -2.178 29.392 1.00 95.69 512 VAL A C 1
ATOM 3760 O O . VAL A 1 512 ? -18.729 -1.754 28.243 1.00 95.69 512 VAL A O 1
ATOM 3763 N N . ALA A 1 513 ? -17.562 -2.926 29.763 1.00 95.88 513 ALA A N 1
ATOM 3764 C CA . ALA A 1 513 ? -16.476 -3.279 28.852 1.00 95.88 513 ALA A CA 1
ATOM 3765 C C . ALA A 1 513 ? -16.976 -4.067 27.631 1.00 95.88 513 ALA A C 1
ATOM 3767 O O . ALA A 1 513 ? -16.526 -3.814 26.517 1.00 95.88 513 ALA A O 1
ATOM 3768 N N . THR A 1 514 ? -17.944 -4.969 27.821 1.00 96.19 514 THR A N 1
ATOM 3769 C CA . THR A 1 514 ? -18.550 -5.751 26.731 1.00 96.19 514 THR A CA 1
ATOM 3770 C C . THR A 1 514 ? -19.258 -4.854 25.714 1.00 96.19 514 THR A C 1
ATOM 3772 O O . THR A 1 514 ? -19.042 -4.998 24.511 1.00 96.19 514 THR A O 1
ATOM 3775 N N . VAL A 1 515 ? -20.068 -3.897 26.181 1.00 96.62 515 VAL A N 1
ATOM 3776 C CA . VAL A 1 515 ? -20.775 -2.951 25.302 1.00 96.62 515 VAL A CA 1
ATOM 3777 C C . VAL A 1 515 ? -19.787 -2.075 24.531 1.00 96.62 515 VAL A C 1
ATOM 3779 O O . VAL A 1 515 ? -19.889 -1.942 23.313 1.00 96.62 515 VAL A O 1
ATOM 3782 N N . LEU A 1 516 ? -18.803 -1.501 25.226 1.00 96.88 516 LEU A N 1
ATOM 3783 C CA . LEU A 1 516 ? -17.823 -0.608 24.608 1.00 96.88 516 LEU A CA 1
ATOM 3784 C C . LEU A 1 516 ? -16.896 -1.342 23.629 1.00 96.88 516 LEU A C 1
ATOM 3786 O O . LEU A 1 516 ? -16.535 -0.773 22.602 1.00 96.88 516 LEU A O 1
ATOM 3790 N N . ALA A 1 517 ? -16.556 -2.607 23.895 1.00 96.31 517 ALA A N 1
ATOM 3791 C CA . ALA A 1 517 ? -15.787 -3.436 22.968 1.00 96.31 517 ALA A CA 1
ATOM 3792 C C . ALA A 1 517 ? -16.557 -3.728 21.669 1.00 96.31 517 ALA A C 1
ATOM 3794 O O . ALA A 1 517 ? -15.966 -3.742 20.592 1.00 96.31 517 ALA A O 1
ATOM 3795 N N . ALA A 1 518 ? -17.877 -3.926 21.743 1.00 95.88 518 ALA A N 1
ATOM 3796 C CA . ALA A 1 518 ? -18.703 -4.099 20.549 1.00 95.88 518 ALA A CA 1
ATOM 3797 C C . ALA A 1 518 ? -18.744 -2.819 19.692 1.00 95.88 518 ALA A C 1
ATOM 3799 O O . ALA A 1 518 ? -18.685 -2.889 18.464 1.00 95.88 518 ALA A O 1
ATOM 3800 N N . GLU A 1 519 ? -18.788 -1.645 20.327 1.00 96.31 519 GLU A N 1
ATOM 3801 C CA . GLU A 1 519 ? -18.735 -0.368 19.610 1.00 96.31 519 GLU A CA 1
ATOM 3802 C C . GLU A 1 519 ? -17.345 -0.085 19.019 1.00 96.31 519 GLU A C 1
ATOM 3804 O O . GLU A 1 519 ? -17.247 0.348 17.867 1.00 96.31 519 GLU A O 1
ATOM 3809 N N . SER A 1 520 ? -16.262 -0.389 19.743 1.00 97.00 520 SER A N 1
ATOM 3810 C CA . SER A 1 520 ? -14.896 -0.227 19.228 1.00 97.00 520 SER A CA 1
ATOM 3811 C C . SER A 1 520 ? -14.598 -1.170 18.056 1.00 97.00 520 SER A C 1
ATOM 3813 O O . SER A 1 520 ? -13.922 -0.770 17.102 1.00 97.00 520 SER A O 1
ATOM 3815 N N . ALA A 1 521 ? -15.183 -2.375 18.058 1.00 95.94 521 ALA A N 1
ATOM 3816 C CA . ALA A 1 521 ? -15.058 -3.363 16.986 1.00 95.94 521 ALA A CA 1
ATOM 3817 C C . ALA A 1 521 ? -15.517 -2.846 15.613 1.00 95.94 521 ALA A C 1
ATOM 3819 O O . ALA A 1 521 ? -15.015 -3.288 14.581 1.00 95.94 521 ALA A O 1
ATOM 3820 N N . ARG A 1 522 ? -16.429 -1.867 15.575 1.00 94.38 522 ARG A N 1
ATOM 3821 C CA . ARG A 1 522 ? -16.884 -1.236 14.323 1.00 94.38 522 ARG A CA 1
ATOM 3822 C C . ARG A 1 522 ? -15.758 -0.489 13.608 1.00 94.38 522 ARG A C 1
ATOM 3824 O O . ARG A 1 522 ? -15.740 -0.450 12.379 1.00 94.38 522 ARG A O 1
ATOM 3831 N N . PHE A 1 523 ? -14.826 0.077 14.375 1.00 95.44 523 PHE A N 1
ATOM 3832 C CA . PHE A 1 523 ? -13.623 0.721 13.860 1.00 95.44 523 PHE A CA 1
ATOM 3833 C C . PHE A 1 523 ? -12.525 -0.311 13.612 1.00 95.44 523 PHE A C 1
ATOM 3835 O O . PHE A 1 523 ? -12.000 -0.401 12.506 1.00 95.44 523 PHE A O 1
ATOM 3842 N N . THR A 1 524 ? -12.181 -1.123 14.618 1.00 95.44 524 THR A N 1
ATOM 3843 C CA . THR A 1 524 ? -11.054 -2.063 14.498 1.00 95.44 524 THR A CA 1
ATOM 3844 C C . THR A 1 524 ? -11.294 -3.134 13.436 1.00 95.44 524 THR A C 1
ATOM 3846 O O . THR A 1 524 ? -10.339 -3.526 12.774 1.00 95.44 524 THR A O 1
ATOM 3849 N N . GLY A 1 525 ? -12.551 -3.497 13.164 1.00 94.12 525 GLY A N 1
ATOM 3850 C CA . GLY A 1 525 ? -12.924 -4.360 12.046 1.00 94.12 525 GLY A CA 1
ATOM 3851 C C . GLY A 1 525 ? -12.557 -3.789 10.670 1.00 94.12 525 GLY A C 1
ATOM 3852 O O . GLY A 1 525 ? -12.205 -4.558 9.780 1.00 94.12 525 GLY A O 1
ATOM 3853 N N . GLN A 1 526 ? -12.550 -2.458 10.495 1.00 94.25 526 GLN A N 1
ATOM 3854 C CA . GLN A 1 526 ? -12.051 -1.834 9.258 1.00 94.25 526 GLN A CA 1
ATOM 3855 C C . GLN A 1 526 ? -10.542 -2.031 9.106 1.00 94.25 526 GLN A C 1
ATOM 3857 O O . GLN A 1 526 ? -10.057 -2.251 8.003 1.00 94.25 526 GLN A O 1
ATOM 3862 N N . LEU A 1 527 ? -9.801 -1.985 10.216 1.00 94.31 527 LEU A N 1
ATOM 3863 C CA . LEU A 1 527 ? -8.358 -2.228 10.221 1.00 94.31 527 LEU A CA 1
ATOM 3864 C C . LEU A 1 527 ? -8.032 -3.709 9.999 1.00 94.31 527 LEU A C 1
ATOM 3866 O O . LEU A 1 527 ? -7.072 -4.013 9.299 1.00 94.31 527 LEU A O 1
ATOM 3870 N N . ASP A 1 528 ? -8.826 -4.619 10.565 1.00 92.56 528 ASP A N 1
ATOM 3871 C CA . ASP A 1 528 ? -8.639 -6.069 10.415 1.00 92.56 528 ASP A CA 1
ATOM 3872 C C . ASP A 1 528 ? -8.992 -6.579 9.015 1.00 92.56 528 ASP A C 1
ATOM 3874 O O . ASP A 1 528 ? -8.420 -7.568 8.558 1.00 92.56 528 ASP A O 1
ATOM 3878 N N . ALA A 1 529 ? -9.893 -5.893 8.308 1.00 91.88 529 ALA A N 1
ATOM 3879 C CA . ALA A 1 529 ? -10.189 -6.187 6.909 1.00 91.88 529 ALA A CA 1
ATOM 3880 C C . ALA A 1 529 ? -9.008 -5.867 5.970 1.00 91.88 529 ALA A C 1
ATOM 3882 O O . ALA A 1 529 ? -8.951 -6.384 4.851 1.00 91.88 529 ALA A O 1
ATOM 3883 N N . LEU A 1 530 ? -8.057 -5.033 6.406 1.00 90.69 530 LEU A N 1
ATOM 3884 C CA . LEU A 1 530 ? -6.879 -4.681 5.621 1.00 90.69 530 LEU A CA 1
ATOM 3885 C C . LEU A 1 530 ? -5.778 -5.726 5.802 1.00 90.69 530 LEU A C 1
ATOM 3887 O O . LEU A 1 530 ? -5.232 -5.923 6.889 1.00 90.69 530 LEU A O 1
ATOM 3891 N N . VAL A 1 531 ? -5.360 -6.333 4.695 1.00 87.75 531 VAL A N 1
ATOM 3892 C CA . VAL A 1 531 ? -4.146 -7.152 4.668 1.00 87.75 531 VAL A CA 1
ATOM 3893 C C . VAL A 1 531 ? -2.939 -6.220 4.589 1.00 87.75 531 VAL A C 1
ATOM 3895 O O . VAL A 1 531 ? -2.516 -5.821 3.506 1.00 87.75 531 VAL A O 1
ATOM 3898 N N . VAL A 1 532 ? -2.395 -5.856 5.750 1.00 86.69 532 VAL A N 1
ATOM 3899 C CA . VAL A 1 532 ? -1.183 -5.033 5.852 1.00 86.69 532 VAL A CA 1
ATOM 3900 C C . VAL A 1 532 ? -0.000 -5.902 6.260 1.00 86.69 532 VAL A C 1
ATOM 3902 O O . VAL A 1 532 ? 0.030 -6.461 7.358 1.00 86.69 532 VAL A O 1
ATOM 3905 N N . THR A 1 533 ? 0.996 -5.989 5.383 1.00 89.62 533 THR A N 1
ATOM 3906 C CA . THR A 1 533 ? 2.241 -6.726 5.618 1.00 89.62 533 THR A CA 1
ATOM 3907 C C . THR A 1 533 ? 3.418 -5.763 5.671 1.00 89.62 533 THR A C 1
ATOM 3909 O O . THR A 1 533 ? 3.625 -4.988 4.738 1.00 89.62 533 THR A O 1
ATOM 3912 N N . GLY A 1 534 ? 4.212 -5.842 6.739 1.00 92.75 534 GLY A N 1
ATOM 3913 C CA . GLY A 1 534 ? 5.445 -5.064 6.852 1.00 92.75 534 GLY A CA 1
ATOM 3914 C C . GLY A 1 534 ? 6.491 -5.464 5.808 1.00 92.75 534 GLY A C 1
ATOM 3915 O O . GLY A 1 534 ? 6.425 -6.525 5.187 1.00 92.75 534 GLY A O 1
ATOM 3916 N N . GLY A 1 535 ? 7.519 -4.637 5.649 1.00 95.00 535 GLY A N 1
ATOM 3917 C CA . GLY A 1 535 ? 8.557 -4.810 4.632 1.00 95.00 535 GLY A CA 1
ATOM 3918 C C . GLY A 1 535 ? 9.624 -5.866 4.935 1.00 95.00 535 GLY A C 1
ATOM 3919 O O . GLY A 1 535 ? 10.601 -5.976 4.190 1.00 95.00 535 GLY A O 1
ATOM 3920 N N . GLY A 1 536 ? 9.499 -6.609 6.039 1.00 94.44 536 GLY A N 1
ATOM 3921 C CA . GLY A 1 536 ? 10.516 -7.545 6.532 1.00 94.44 536 GLY A CA 1
ATOM 3922 C C . GLY A 1 536 ? 10.911 -8.614 5.511 1.00 94.44 536 GLY A C 1
ATOM 3923 O O . GLY A 1 536 ? 12.091 -8.731 5.170 1.00 94.44 536 GLY A O 1
ATOM 3924 N N . ASP A 1 537 ? 9.928 -9.333 4.970 1.00 93.56 537 ASP A N 1
ATOM 3925 C CA . ASP A 1 537 ? 10.155 -10.416 4.006 1.00 93.56 537 ASP A CA 1
ATOM 3926 C C . ASP A 1 537 ? 10.746 -9.902 2.692 1.00 93.56 537 ASP A C 1
ATOM 3928 O O . ASP A 1 537 ? 11.656 -10.514 2.126 1.00 93.56 537 ASP A O 1
ATOM 3932 N N . LEU A 1 538 ? 10.288 -8.732 2.236 1.00 94.88 538 LEU A N 1
ATOM 3933 C CA . LEU A 1 538 ? 10.797 -8.097 1.026 1.00 94.88 538 LEU A CA 1
ATOM 3934 C C . LEU A 1 538 ? 12.255 -7.654 1.203 1.00 94.88 538 LEU A C 1
ATOM 3936 O O . LEU A 1 538 ? 13.087 -7.932 0.342 1.00 94.88 538 LEU A O 1
ATOM 3940 N N . ARG A 1 539 ? 12.614 -7.063 2.352 1.00 95.12 539 ARG A N 1
ATOM 3941 C CA . ARG A 1 539 ? 14.019 -6.760 2.683 1.00 95.12 539 ARG A CA 1
ATOM 3942 C C . ARG A 1 539 ? 14.874 -8.017 2.791 1.00 95.12 539 ARG A C 1
ATOM 3944 O O . ARG A 1 539 ? 16.013 -8.015 2.328 1.00 95.12 539 ARG A O 1
ATOM 3951 N N . ALA A 1 540 ? 14.353 -9.092 3.377 1.00 94.94 540 ALA A N 1
ATOM 3952 C CA . ALA A 1 540 ? 15.066 -10.363 3.446 1.00 94.94 540 ALA A CA 1
ATOM 3953 C C . ALA A 1 540 ? 15.293 -10.958 2.044 1.00 94.94 540 ALA A C 1
ATOM 3955 O O . ALA A 1 540 ? 16.370 -11.486 1.761 1.00 94.94 540 ALA A O 1
ATOM 3956 N N . ALA A 1 541 ? 14.316 -10.843 1.140 1.00 94.56 541 ALA A N 1
ATOM 3957 C CA . ALA A 1 541 ? 14.463 -11.225 -0.261 1.00 94.56 541 ALA A CA 1
ATOM 3958 C C . ALA A 1 541 ? 15.526 -10.375 -0.976 1.00 94.56 541 ALA A C 1
ATOM 3960 O O . ALA A 1 541 ? 16.423 -10.950 -1.591 1.00 94.56 541 ALA A O 1
ATOM 3961 N N . VAL A 1 542 ? 15.497 -9.047 -0.814 1.00 93.31 542 VAL A N 1
ATOM 3962 C CA . VAL A 1 542 ? 16.523 -8.127 -1.343 1.00 93.31 542 VAL A CA 1
ATOM 3963 C C . VAL A 1 542 ? 17.918 -8.554 -0.886 1.00 93.31 542 VAL A C 1
ATOM 3965 O O . VAL A 1 542 ? 18.790 -8.789 -1.717 1.00 93.31 542 VAL A O 1
ATOM 3968 N N . GLN A 1 543 ? 18.116 -8.780 0.415 1.00 92.00 543 GLN A N 1
ATOM 3969 C CA . GLN A 1 543 ? 19.412 -9.206 0.952 1.00 92.00 543 GLN A CA 1
ATOM 3970 C C . GLN A 1 543 ? 19.878 -10.565 0.413 1.00 92.00 543 GLN A C 1
ATOM 3972 O O . GLN A 1 543 ? 21.080 -10.791 0.273 1.00 92.00 543 GLN A O 1
ATOM 3977 N N . ARG A 1 544 ? 18.957 -11.500 0.146 1.00 92.38 544 ARG A N 1
ATOM 3978 C CA . ARG A 1 544 ? 19.306 -12.788 -0.472 1.00 92.38 544 ARG A CA 1
ATOM 3979 C C . ARG A 1 544 ? 19.792 -12.595 -1.902 1.00 92.38 544 ARG A C 1
ATOM 3981 O O . ARG A 1 544 ? 20.797 -13.195 -2.263 1.00 92.38 544 ARG A O 1
ATOM 3988 N N . VAL A 1 545 ? 19.118 -11.747 -2.675 1.00 89.81 545 VAL A N 1
ATOM 3989 C CA . VAL A 1 545 ? 19.507 -11.434 -4.055 1.00 89.81 545 VAL A CA 1
ATOM 3990 C C . VAL A 1 545 ? 20.850 -10.702 -4.094 1.00 89.81 545 VAL A C 1
ATOM 3992 O O . VAL A 1 545 ? 21.714 -11.077 -4.874 1.00 89.81 545 VAL A O 1
ATOM 3995 N N . GLU A 1 546 ? 21.083 -9.739 -3.200 1.00 85.19 546 GLU A N 1
ATOM 3996 C CA . GLU A 1 546 ? 22.359 -9.011 -3.110 1.00 85.19 546 GLU A CA 1
ATOM 3997 C C . GLU A 1 546 ? 23.555 -9.898 -2.736 1.00 85.19 546 GLU A C 1
ATOM 3999 O O . GLU A 1 546 ? 24.692 -9.607 -3.110 1.00 85.19 546 GLU A O 1
ATOM 4004 N N . ARG A 1 547 ? 23.323 -10.958 -1.954 1.00 86.12 547 ARG A N 1
ATOM 4005 C CA . ARG A 1 547 ? 24.366 -11.917 -1.556 1.00 86.12 547 ARG A CA 1
ATOM 4006 C C . ARG A 1 547 ? 24.543 -13.050 -2.560 1.00 86.12 547 ARG A C 1
ATOM 4008 O O . ARG A 1 547 ? 25.552 -13.750 -2.484 1.00 86.12 547 ARG A O 1
ATOM 4015 N N . ALA A 1 548 ? 23.574 -13.266 -3.445 1.00 85.38 548 ALA A N 1
ATOM 4016 C CA . ALA A 1 548 ? 23.645 -14.329 -4.428 1.00 85.38 548 ALA A CA 1
ATOM 4017 C C . ALA A 1 548 ? 24.682 -13.969 -5.505 1.00 85.38 548 ALA A C 1
ATOM 4019 O O . ALA A 1 548 ? 24.658 -12.854 -6.031 1.00 85.38 548 ALA A O 1
ATOM 4020 N N . PRO A 1 549 ? 25.591 -14.890 -5.866 1.00 74.88 549 PRO A N 1
ATOM 4021 C CA . PRO A 1 549 ? 26.403 -14.706 -7.057 1.00 74.88 549 PRO A CA 1
ATOM 4022 C C . PRO A 1 549 ? 25.470 -14.645 -8.268 1.00 74.88 549 PRO A C 1
ATOM 4024 O O . PRO A 1 549 ? 24.622 -15.524 -8.450 1.00 74.88 549 PRO A O 1
ATOM 4027 N N . LEU A 1 550 ? 25.603 -13.598 -9.084 1.00 67.25 550 LEU A N 1
ATOM 4028 C CA . LEU A 1 550 ? 24.821 -13.505 -10.309 1.00 67.25 550 LEU A CA 1
ATOM 4029 C C . LEU A 1 550 ? 25.278 -14.604 -11.266 1.00 67.25 550 LEU A C 1
ATOM 4031 O O . LEU A 1 550 ? 26.485 -14.753 -11.472 1.00 67.25 550 LEU A O 1
ATOM 4035 N N . PRO A 1 551 ? 24.346 -15.381 -11.842 1.00 62.78 551 PRO A N 1
ATOM 4036 C CA . PRO A 1 551 ? 24.711 -16.401 -12.806 1.00 62.78 551 PRO A CA 1
ATOM 4037 C C . PRO A 1 551 ? 25.435 -15.736 -13.972 1.00 62.78 551 PRO A C 1
ATOM 4039 O O . PRO A 1 551 ? 24.995 -14.698 -14.478 1.00 62.78 551 PRO A O 1
ATOM 4042 N N . GLU A 1 552 ? 26.553 -16.326 -14.390 1.00 60.94 552 GLU A N 1
ATOM 4043 C CA . GLU A 1 552 ? 27.230 -15.864 -15.591 1.00 60.94 552 GLU A CA 1
ATOM 4044 C C . GLU A 1 552 ? 26.268 -15.948 -16.781 1.00 60.94 552 GLU A C 1
ATOM 4046 O O . GLU A 1 552 ? 25.573 -16.961 -16.933 1.00 60.94 552 GLU A O 1
ATOM 4051 N N . PRO A 1 553 ? 26.190 -14.907 -17.627 1.00 59.19 553 PRO A N 1
ATOM 4052 C CA . PRO A 1 553 ? 25.399 -14.996 -18.839 1.00 59.19 553 PRO A CA 1
ATOM 4053 C C . PRO A 1 553 ? 25.912 -16.170 -19.672 1.00 59.19 553 PRO A C 1
ATOM 4055 O O . PRO A 1 553 ? 27.114 -16.315 -19.910 1.00 59.19 553 PRO A O 1
ATOM 4058 N N . ALA A 1 554 ? 24.985 -17.027 -20.097 1.00 55.00 554 ALA A N 1
ATOM 4059 C CA . ALA A 1 554 ? 25.301 -18.140 -20.973 1.00 55.00 554 ALA A CA 1
ATOM 4060 C C . ALA A 1 554 ? 25.859 -17.579 -22.285 1.00 55.00 554 ALA A C 1
ATOM 4062 O O . ALA A 1 554 ? 25.118 -17.034 -23.104 1.00 55.00 554 ALA A O 1
ATOM 4063 N N . VAL A 1 555 ? 27.173 -17.700 -22.483 1.00 51.97 555 VAL A N 1
ATOM 4064 C CA . VAL A 1 555 ? 27.800 -17.389 -23.766 1.00 51.97 555 VAL A CA 1
ATOM 4065 C C . VAL A 1 555 ? 27.417 -18.516 -24.706 1.00 51.97 555 VAL A C 1
ATOM 4067 O O . VAL A 1 555 ? 28.022 -19.587 -24.707 1.00 51.97 555 VAL A O 1
ATOM 4070 N N . VAL A 1 556 ? 26.368 -18.300 -25.490 1.00 51.78 556 VAL A N 1
ATOM 4071 C CA . VAL A 1 556 ? 26.126 -19.148 -26.650 1.00 51.78 556 VAL A CA 1
ATOM 4072 C C . VAL A 1 556 ? 27.263 -18.838 -27.612 1.00 51.78 556 VAL A C 1
ATOM 4074 O O . VAL A 1 556 ? 27.356 -17.722 -28.119 1.00 51.78 556 VAL A O 1
ATOM 4077 N N . GLY A 1 557 ? 28.160 -19.803 -27.817 1.00 47.16 557 GLY A N 1
ATOM 4078 C CA . GLY A 1 557 ? 29.147 -19.726 -28.885 1.00 47.16 557 GLY A CA 1
ATOM 4079 C C . GLY A 1 557 ? 28.401 -19.601 -30.208 1.00 47.16 557 GLY A C 1
ATOM 4080 O O . GLY A 1 557 ? 27.901 -20.594 -30.734 1.00 47.16 557 GLY A O 1
ATOM 4081 N N . ALA A 1 558 ? 28.253 -18.377 -30.707 1.00 50.03 558 ALA A N 1
ATOM 4082 C CA . ALA A 1 558 ? 27.783 -18.146 -32.057 1.00 50.03 558 ALA A CA 1
ATOM 4083 C C . ALA A 1 558 ? 28.890 -18.655 -32.981 1.00 50.03 558 ALA A C 1
ATOM 4085 O O . ALA A 1 558 ? 29.994 -18.110 -32.992 1.00 50.03 558 ALA A O 1
ATOM 4086 N N . GLY A 1 559 ? 28.629 -19.736 -33.717 1.00 49.84 559 GLY A N 1
ATOM 4087 C CA . GLY A 1 559 ? 29.421 -20.003 -34.911 1.00 49.84 559 GLY A CA 1
ATOM 4088 C C . GLY A 1 559 ? 29.302 -18.774 -35.809 1.00 49.84 559 GLY A C 1
ATOM 4089 O O . GLY A 1 559 ? 28.202 -18.267 -35.990 1.00 49.84 559 GLY A O 1
ATOM 4090 N N . SER A 1 560 ? 30.411 -18.240 -36.314 1.00 55.44 560 SER A N 1
ATOM 4091 C CA . SER A 1 560 ? 30.402 -17.026 -37.133 1.00 55.44 560 SER A CA 1
ATOM 4092 C C . SER A 1 560 ? 29.782 -17.313 -38.509 1.00 55.44 560 SER A C 1
ATOM 4094 O O . SER A 1 560 ? 30.493 -17.542 -39.488 1.00 55.44 560 SER A O 1
ATOM 4096 N N . ALA A 1 561 ? 28.454 -17.356 -38.597 1.00 57.59 561 ALA A N 1
ATOM 4097 C CA . ALA A 1 561 ? 27.765 -17.246 -39.875 1.00 57.59 561 ALA A CA 1
ATOM 4098 C C . ALA A 1 561 ? 27.790 -15.761 -40.296 1.00 57.59 561 ALA A C 1
ATOM 4100 O O . ALA A 1 561 ? 27.371 -14.910 -39.506 1.00 57.59 561 ALA A O 1
ATOM 4101 N N . PRO A 1 562 ? 28.310 -15.419 -41.488 1.00 62.06 562 PRO A N 1
ATOM 4102 C CA . PRO A 1 562 ? 28.512 -14.031 -41.883 1.00 62.06 562 PRO A CA 1
ATOM 4103 C C . PRO A 1 562 ? 27.176 -13.379 -42.261 1.00 62.06 562 PRO A C 1
ATOM 4105 O O . PRO A 1 562 ? 26.651 -13.618 -43.345 1.00 62.06 562 PRO A O 1
ATOM 4108 N N . GLY A 1 563 ? 26.642 -12.541 -41.373 1.00 72.00 563 GLY A N 1
ATOM 4109 C CA . GLY A 1 563 ? 25.680 -11.495 -41.727 1.00 72.00 563 GLY A CA 1
ATOM 4110 C C . GLY A 1 563 ? 26.400 -10.150 -41.737 1.00 72.00 563 GLY A C 1
ATOM 4111 O O . GLY A 1 563 ? 27.241 -9.905 -40.873 1.00 72.00 563 GLY A O 1
ATOM 4112 N N . ARG A 1 564 ? 26.119 -9.289 -42.719 1.00 86.69 564 ARG A N 1
ATOM 4113 C CA . ARG A 1 564 ? 26.721 -7.952 -42.827 1.00 86.69 564 ARG A CA 1
ATOM 4114 C C . ARG A 1 564 ? 25.637 -6.939 -43.156 1.00 86.69 564 ARG A C 1
ATOM 4116 O O . ARG A 1 564 ? 24.995 -7.042 -44.200 1.00 86.69 564 ARG A O 1
ATOM 4123 N N . LEU A 1 565 ? 25.476 -5.952 -42.276 1.00 90.62 565 LEU A N 1
ATOM 4124 C CA . LEU A 1 565 ? 24.561 -4.838 -42.501 1.00 90.62 565 LEU A CA 1
ATOM 4125 C C . LEU A 1 565 ? 25.009 -4.027 -43.723 1.00 90.62 565 LEU A C 1
ATOM 4127 O O . LEU A 1 565 ? 26.204 -3.825 -43.962 1.00 90.62 565 LEU A O 1
ATOM 4131 N N . ARG A 1 566 ? 24.038 -3.540 -44.493 1.00 91.94 566 ARG A N 1
ATOM 4132 C CA . ARG A 1 566 ? 24.279 -2.704 -45.664 1.00 91.94 566 ARG A CA 1
ATOM 4133 C C . ARG A 1 566 ? 24.936 -1.385 -45.245 1.00 91.94 566 ARG A C 1
ATOM 4135 O O . ARG A 1 566 ? 24.507 -0.741 -44.292 1.00 91.94 566 ARG A O 1
ATOM 4142 N N . GLY A 1 567 ? 25.980 -0.992 -45.973 1.00 85.94 567 GLY A N 1
ATOM 4143 C CA . GLY A 1 567 ? 26.808 0.175 -45.659 1.00 85.94 567 GLY A CA 1
ATOM 4144 C C . GLY A 1 567 ? 27.989 -0.105 -44.729 1.00 85.94 567 GLY A C 1
ATOM 4145 O O . GLY A 1 567 ? 28.868 0.746 -44.628 1.00 85.94 567 GLY A O 1
ATOM 4146 N N . ALA A 1 568 ? 28.085 -1.290 -44.112 1.00 86.94 568 ALA A N 1
ATOM 4147 C CA . ALA A 1 568 ? 29.267 -1.639 -43.326 1.00 86.94 568 ALA A CA 1
ATOM 4148 C C . ALA A 1 568 ? 30.526 -1.602 -44.213 1.00 86.94 568 ALA A C 1
ATOM 4150 O O . ALA A 1 568 ? 30.560 -2.242 -45.265 1.00 86.94 568 ALA A O 1
ATOM 4151 N N . GLY A 1 569 ? 31.565 -0.877 -43.809 1.00 84.12 569 GLY A N 1
ATOM 4152 C CA . GLY A 1 569 ? 32.804 -0.635 -44.548 1.00 84.12 569 GLY A CA 1
ATOM 4153 C C . GLY A 1 569 ? 32.686 0.370 -45.700 1.00 84.12 569 GLY A C 1
ATOM 4154 O O . GLY A 1 569 ? 33.658 0.551 -46.429 1.00 84.12 569 GLY A O 1
ATOM 4155 N N . ALA A 1 570 ? 31.527 1.015 -45.883 1.00 83.06 570 ALA A N 1
ATOM 4156 C CA . ALA A 1 570 ? 31.300 2.028 -46.920 1.00 83.06 570 ALA A CA 1
ATOM 4157 C C . ALA A 1 570 ? 31.601 3.463 -46.445 1.00 83.06 570 ALA A C 1
ATOM 4159 O O . ALA A 1 570 ? 31.448 4.415 -47.218 1.00 83.06 570 ALA A O 1
ATOM 4160 N N . ALA A 1 571 ? 32.023 3.639 -45.188 1.00 74.44 571 ALA A N 1
ATOM 4161 C CA . ALA A 1 571 ? 32.402 4.938 -44.654 1.00 74.44 571 ALA A CA 1
ATOM 4162 C C . ALA A 1 571 ? 33.581 5.517 -45.453 1.00 74.44 571 ALA A C 1
ATOM 4164 O O . ALA A 1 571 ? 34.635 4.890 -45.595 1.00 74.44 571 ALA A O 1
ATOM 4165 N N . ARG A 1 572 ? 33.429 6.743 -45.971 1.00 60.12 572 ARG A N 1
ATOM 4166 C CA . ARG A 1 572 ? 34.571 7.479 -46.527 1.00 60.12 572 ARG A CA 1
ATOM 4167 C C . ARG A 1 572 ? 35.552 7.784 -45.389 1.00 60.12 572 ARG A C 1
ATOM 4169 O O . ARG A 1 572 ? 35.108 8.253 -44.341 1.00 60.12 572 ARG A O 1
ATOM 4176 N N . PRO A 1 573 ? 36.870 7.584 -45.570 1.00 44.94 573 PRO A N 1
ATOM 4177 C CA . PRO A 1 573 ? 37.843 8.060 -44.601 1.00 44.94 573 PRO A CA 1
ATOM 4178 C C . PRO A 1 573 ? 37.761 9.587 -44.550 1.00 44.94 573 PRO A C 1
ATOM 4180 O O . PRO A 1 573 ? 38.212 10.280 -45.461 1.00 44.94 573 PRO A O 1
ATOM 4183 N N . VAL A 1 574 ? 37.154 10.117 -43.492 1.00 43.44 574 VAL A N 1
ATOM 4184 C CA . VAL A 1 574 ? 37.232 11.542 -43.175 1.00 43.44 574 VAL A CA 1
ATOM 4185 C C . VAL A 1 574 ? 38.694 11.832 -42.842 1.00 43.44 574 VAL A C 1
ATOM 4187 O O . VAL A 1 574 ? 39.300 11.125 -42.032 1.00 43.44 574 VAL A O 1
ATOM 4190 N N . ALA A 1 575 ? 39.286 12.832 -43.499 1.00 34.22 575 ALA A N 1
ATOM 4191 C CA . ALA A 1 575 ? 40.635 13.288 -43.190 1.00 34.22 575 ALA A CA 1
ATOM 4192 C C . ALA A 1 575 ? 40.707 13.624 -41.691 1.00 34.22 575 ALA A C 1
ATOM 4194 O O . ALA A 1 575 ? 40.050 14.545 -41.211 1.00 34.22 575 ALA A O 1
ATOM 4195 N N . ARG A 1 576 ? 41.449 12.800 -40.943 1.00 33.72 576 ARG A N 1
ATOM 4196 C CA . ARG A 1 576 ? 41.543 12.849 -39.483 1.00 33.72 576 ARG A CA 1
ATOM 4197 C C . ARG A 1 576 ? 42.129 14.183 -39.021 1.00 33.72 576 ARG A C 1
ATOM 4199 O O . ARG A 1 576 ? 43.338 14.379 -39.080 1.00 33.72 576 ARG A O 1
ATOM 4206 N N . GLY A 1 577 ? 41.278 15.036 -38.465 1.00 30.08 577 GLY A N 1
ATOM 4207 C CA . GLY A 1 577 ? 41.629 15.978 -37.404 1.00 30.08 577 GLY A CA 1
ATOM 4208 C C . GLY A 1 577 ? 41.117 15.432 -36.073 1.00 30.08 577 GLY A C 1
ATOM 4209 O O . GLY A 1 577 ? 40.154 15.950 -35.529 1.00 30.08 577 GLY A O 1
ATOM 4210 N N . GLY A 1 578 ? 41.690 14.320 -35.609 1.00 30.81 578 GLY A N 1
ATOM 4211 C CA . GLY A 1 578 ? 41.259 13.614 -34.398 1.00 30.81 578 GLY A CA 1
ATOM 4212 C C . GLY A 1 578 ? 41.498 12.114 -34.535 1.00 30.81 578 GLY A C 1
ATOM 4213 O O . GLY A 1 578 ? 41.029 11.485 -35.483 1.00 30.81 578 GLY A O 1
ATOM 4214 N N . ALA A 1 579 ? 42.304 11.547 -33.641 1.00 26.64 579 ALA A N 1
ATOM 4215 C CA . ALA A 1 579 ? 42.594 10.118 -33.602 1.00 26.64 579 ALA A CA 1
ATOM 4216 C C . ALA A 1 579 ? 41.298 9.286 -33.459 1.00 26.64 579 ALA A C 1
ATOM 4218 O O . ALA A 1 579 ? 40.331 9.771 -32.872 1.00 26.64 579 ALA A O 1
ATOM 4219 N N . PRO A 1 580 ? 41.256 8.044 -33.979 1.00 34.22 580 PRO A N 1
ATOM 4220 C CA . PRO A 1 580 ? 40.126 7.152 -33.749 1.00 34.22 580 PRO A CA 1
ATOM 4221 C C . PRO A 1 580 ? 40.051 6.841 -32.249 1.00 34.22 580 PRO A C 1
ATOM 4223 O O . PRO A 1 580 ? 40.956 6.212 -31.708 1.00 34.22 580 PRO A O 1
ATOM 4226 N N . GLY A 1 581 ? 39.004 7.324 -31.581 1.00 30.83 581 GLY A N 1
ATOM 4227 C CA . GLY A 1 581 ? 38.685 6.929 -30.214 1.00 30.83 581 GLY A CA 1
ATOM 4228 C C . GLY A 1 581 ? 38.238 5.471 -30.201 1.00 30.83 581 GLY A C 1
ATOM 4229 O O . GLY A 1 581 ? 37.203 5.142 -30.772 1.00 30.83 581 GLY A O 1
ATOM 4230 N N . ASP A 1 582 ? 39.094 4.633 -29.628 1.00 30.42 582 ASP A N 1
ATOM 4231 C CA . ASP A 1 582 ? 38.909 3.272 -29.125 1.00 30.42 582 ASP A CA 1
ATOM 4232 C C . ASP A 1 582 ? 37.544 2.586 -29.377 1.00 30.42 582 ASP A C 1
ATOM 4234 O O . ASP A 1 582 ? 36.525 2.901 -28.762 1.00 30.42 582 ASP A O 1
ATOM 4238 N N . ALA A 1 583 ? 37.575 1.513 -30.182 1.00 33.97 583 ALA A N 1
ATOM 4239 C CA . ALA A 1 583 ? 36.742 0.325 -29.938 1.00 33.97 583 ALA A CA 1
ATOM 4240 C C . ALA A 1 583 ? 36.913 -0.096 -28.466 1.00 33.97 583 ALA A C 1
ATOM 4242 O O . ALA A 1 583 ? 38.013 0.109 -27.963 1.00 33.97 583 ALA A O 1
ATOM 4243 N N . PRO A 1 584 ? 35.899 -0.659 -27.777 1.00 35.84 584 PRO A N 1
ATOM 4244 C CA . PRO A 1 584 ? 35.701 -0.540 -26.329 1.00 35.84 584 PRO A CA 1
ATOM 4245 C C . PRO A 1 584 ? 36.941 -0.956 -25.524 1.00 35.84 584 PRO A C 1
ATOM 4247 O O . PRO A 1 584 ? 37.083 -2.083 -25.053 1.00 35.84 584 PRO A O 1
ATOM 4250 N N . GLY A 1 585 ? 37.856 -0.005 -25.362 1.00 26.66 585 GLY A N 1
ATOM 4251 C CA . GLY A 1 585 ? 39.037 -0.099 -24.540 1.00 26.66 585 GLY A CA 1
ATOM 4252 C C . GLY A 1 585 ? 38.563 0.137 -23.128 1.00 26.66 585 GLY A C 1
ATOM 4253 O O . GLY A 1 585 ? 38.051 1.208 -22.807 1.00 26.66 585 GLY A O 1
ATOM 4254 N N . GLY A 1 586 ? 38.659 -0.905 -22.305 1.00 30.84 586 GLY A N 1
ATOM 4255 C CA . GLY A 1 586 ? 38.224 -0.859 -20.922 1.00 30.84 586 GLY A CA 1
ATOM 4256 C C . GLY A 1 586 ? 38.724 0.404 -20.229 1.00 30.84 586 GLY A C 1
ATOM 4257 O O . GLY A 1 586 ? 39.923 0.684 -20.209 1.00 30.84 586 GLY A O 1
ATOM 4258 N N . ALA A 1 587 ? 37.792 1.122 -19.608 1.00 29.09 587 ALA A N 1
ATOM 4259 C CA . ALA A 1 587 ? 38.091 2.112 -18.593 1.00 29.09 587 ALA A CA 1
ATOM 4260 C C . ALA A 1 587 ? 38.818 1.418 -17.423 1.00 29.09 587 ALA A C 1
ATOM 4262 O O . ALA A 1 587 ? 38.219 1.020 -16.427 1.00 29.09 587 ALA A O 1
ATOM 4263 N N . ARG A 1 588 ? 40.133 1.225 -17.547 1.00 31.98 588 ARG A N 1
ATOM 4264 C CA . ARG A 1 588 ? 41.026 1.048 -16.405 1.00 31.98 588 ARG A CA 1
ATOM 4265 C C . ARG A 1 588 ? 41.371 2.445 -15.921 1.00 31.98 588 ARG A C 1
ATOM 4267 O O . ARG A 1 588 ? 42.178 3.117 -16.551 1.00 31.98 588 ARG A O 1
ATOM 4274 N N . GLY A 1 589 ? 40.776 2.873 -14.810 1.00 30.45 589 GLY A N 1
ATOM 4275 C CA . GLY A 1 589 ? 41.231 4.109 -14.171 1.00 30.45 589 GLY A CA 1
ATOM 4276 C C . GLY A 1 589 ? 40.268 4.843 -13.251 1.00 30.45 589 GLY A C 1
ATOM 4277 O O . GLY A 1 589 ? 40.428 6.039 -13.069 1.00 30.45 589 GLY A O 1
ATOM 4278 N N . GLY A 1 590 ? 39.296 4.171 -12.652 1.00 25.23 590 GLY A N 1
ATOM 4279 C CA . GLY A 1 590 ? 38.602 4.672 -11.473 1.00 25.23 590 GLY A CA 1
ATOM 4280 C C . GLY A 1 590 ? 38.041 3.457 -10.773 1.00 25.23 590 GLY A C 1
ATOM 4281 O O . GLY A 1 590 ? 37.340 2.683 -11.421 1.00 25.23 590 GLY A O 1
ATOM 4282 N N . GLU A 1 591 ? 38.428 3.212 -9.520 1.00 26.31 591 GLU A N 1
ATOM 4283 C CA . GLU A 1 591 ? 37.893 2.078 -8.771 1.00 26.31 591 GLU A CA 1
ATOM 4284 C C . GLU A 1 591 ? 36.373 2.036 -8.954 1.00 26.31 591 GLU A C 1
ATOM 4286 O O . GLU A 1 591 ? 35.700 3.029 -8.647 1.00 26.31 591 GLU A O 1
ATOM 4291 N N . PRO A 1 592 ? 35.800 0.929 -9.463 1.00 35.00 592 PRO A N 1
ATOM 4292 C CA . PRO A 1 592 ? 34.369 0.783 -9.418 1.00 35.00 592 PRO A CA 1
ATOM 4293 C C . PRO A 1 592 ? 34.050 0.768 -7.932 1.00 35.00 592 PRO A C 1
ATOM 4295 O O . PRO A 1 592 ? 34.400 -0.174 -7.219 1.00 35.00 592 PRO A O 1
ATOM 4298 N N . GLY A 1 593 ? 33.397 1.823 -7.448 1.00 33.47 593 GLY A N 1
ATOM 4299 C CA . GLY A 1 593 ? 32.649 1.781 -6.204 1.00 33.47 593 GLY A CA 1
ATOM 4300 C C . GLY A 1 593 ? 31.526 0.771 -6.398 1.00 33.47 593 GLY A C 1
ATOM 4301 O O . GLY A 1 593 ? 30.369 1.152 -6.557 1.00 33.47 593 GLY A O 1
ATOM 4302 N N . GLY A 1 594 ? 31.890 -0.511 -6.486 1.00 33.12 594 GLY A N 1
ATOM 4303 C CA . GLY A 1 594 ? 31.010 -1.614 -6.804 1.00 33.12 594 GLY A CA 1
ATOM 4304 C C . GLY A 1 594 ? 29.872 -1.573 -5.817 1.00 33.12 594 GLY A C 1
ATOM 4305 O O . GLY A 1 594 ? 30.133 -1.271 -4.658 1.00 33.12 594 GLY A O 1
ATOM 4306 N N . LEU A 1 595 ? 28.649 -1.806 -6.302 1.00 41.09 595 LEU A N 1
ATOM 4307 C CA . LEU A 1 595 ? 27.368 -1.918 -5.587 1.00 41.09 595 LEU A CA 1
ATOM 4308 C C . LEU A 1 595 ? 27.416 -1.526 -4.094 1.00 41.09 595 LEU A C 1
ATOM 4310 O O . LEU A 1 595 ? 26.824 -0.528 -3.701 1.00 41.09 595 LEU A O 1
ATOM 4314 N N . ARG A 1 596 ? 28.177 -2.250 -3.266 1.00 38.88 596 ARG A N 1
ATOM 4315 C CA . ARG A 1 596 ? 28.564 -1.913 -1.878 1.00 38.88 596 ARG A CA 1
ATOM 4316 C C . ARG A 1 596 ? 28.878 -0.430 -1.573 1.00 38.88 596 ARG A C 1
ATOM 4318 O O . ARG A 1 596 ? 28.447 0.054 -0.527 1.00 38.88 596 ARG A O 1
ATOM 4325 N N . GLY A 1 597 ? 29.625 0.289 -2.415 1.00 33.66 597 GLY A N 1
ATOM 4326 C CA . GLY A 1 597 ? 30.020 1.690 -2.186 1.00 33.66 597 GLY A CA 1
ATOM 4327 C C . GLY A 1 597 ? 28.893 2.696 -2.443 1.00 33.66 597 GLY A C 1
ATOM 4328 O O . GLY A 1 597 ? 28.779 3.709 -1.753 1.00 33.66 597 GLY A O 1
ATOM 4329 N N . TRP A 1 598 ? 28.016 2.390 -3.397 1.00 42.78 598 TRP A N 1
ATOM 4330 C CA . TRP A 1 598 ? 26.788 3.144 -3.639 1.00 42.78 598 TRP A CA 1
ATOM 4331 C C . TRP A 1 598 ? 25.735 2.850 -2.556 1.00 42.78 598 TRP A C 1
ATOM 4333 O O . TRP A 1 598 ? 25.174 3.783 -1.984 1.00 42.78 598 TRP A O 1
ATOM 4343 N N . TRP A 1 599 ? 25.579 1.582 -2.154 1.00 39.81 599 TRP A N 1
ATOM 4344 C CA . TRP A 1 599 ? 24.668 1.174 -1.078 1.00 39.81 599 TRP A CA 1
ATOM 4345 C C . TRP A 1 599 ? 24.989 1.836 0.270 1.00 39.81 599 TRP A C 1
ATOM 4347 O O . TRP A 1 599 ? 24.074 2.326 0.922 1.00 39.81 599 TRP A O 1
ATOM 4357 N N . ARG A 1 600 ? 26.269 1.967 0.664 1.00 43.47 600 ARG A N 1
ATOM 4358 C CA . ARG A 1 600 ? 26.643 2.692 1.902 1.00 43.47 600 ARG A CA 1
ATOM 4359 C C . ARG A 1 600 ? 26.193 4.155 1.921 1.00 43.47 600 ARG A C 1
ATOM 4361 O O . ARG A 1 600 ? 25.909 4.672 2.997 1.00 43.47 600 ARG A O 1
ATOM 4368 N N . ARG A 1 601 ? 26.127 4.809 0.757 1.00 48.09 601 ARG A N 1
ATOM 4369 C CA . ARG A 1 601 ? 25.685 6.206 0.636 1.00 48.09 601 ARG A CA 1
ATOM 4370 C C . ARG A 1 601 ? 24.163 6.340 0.640 1.00 48.09 601 ARG A C 1
ATOM 4372 O O . ARG A 1 601 ? 23.656 7.307 1.189 1.00 48.09 601 ARG A O 1
ATOM 4379 N N . VAL A 1 602 ? 23.442 5.361 0.092 1.00 40.84 602 VAL A N 1
ATOM 4380 C CA . VAL A 1 602 ? 21.973 5.403 -0.023 1.00 40.84 602 VAL A CA 1
ATOM 4381 C C . VAL A 1 602 ? 21.258 4.865 1.226 1.00 40.84 602 VAL A C 1
ATOM 4383 O O . VAL A 1 602 ? 20.165 5.323 1.538 1.00 40.84 602 VAL A O 1
ATOM 4386 N N . THR A 1 603 ? 21.859 3.948 1.997 1.00 48.06 603 THR A N 1
ATOM 4387 C CA . THR A 1 603 ? 21.213 3.357 3.191 1.00 48.06 603 THR A CA 1
ATOM 4388 C C . THR A 1 603 ? 21.493 4.086 4.512 1.00 48.06 603 THR A C 1
ATOM 4390 O O . THR A 1 603 ? 21.142 3.558 5.565 1.00 48.06 603 THR A O 1
ATOM 4393 N N . GLY A 1 604 ? 22.170 5.241 4.509 1.00 35.38 604 GLY A N 1
ATOM 4394 C CA . GLY A 1 604 ? 22.339 6.075 5.712 1.00 35.38 604 GLY A CA 1
ATOM 4395 C C . GLY A 1 604 ? 22.995 5.395 6.928 1.00 35.38 604 GLY A C 1
ATOM 4396 O O . GLY A 1 604 ? 22.746 5.800 8.058 1.00 35.38 604 GLY A O 1
ATOM 4397 N N . ARG A 1 605 ? 23.829 4.360 6.742 1.00 43.88 605 ARG A N 1
ATOM 4398 C CA . ARG A 1 605 ? 24.611 3.749 7.836 1.00 43.88 605 ARG A CA 1
ATOM 4399 C C . ARG A 1 605 ? 26.052 4.254 7.807 1.00 43.88 605 ARG A C 1
ATOM 4401 O O . ARG A 1 605 ? 26.965 3.533 7.409 1.00 43.88 605 ARG A O 1
ATOM 4408 N N . GLY A 1 606 ? 26.233 5.497 8.245 1.00 33.50 606 GLY A N 1
ATOM 4409 C CA . GLY A 1 606 ? 27.500 5.973 8.794 1.00 33.50 606 GLY A CA 1
ATOM 4410 C C . GLY A 1 606 ? 27.535 5.626 10.278 1.00 33.50 606 GLY A C 1
ATOM 4411 O O . GLY A 1 606 ? 26.900 6.301 11.077 1.00 33.50 606 GLY A O 1
ATOM 4412 N N . GLY A 1 607 ? 28.193 4.522 10.629 1.00 31.77 607 GLY A N 1
ATOM 4413 C CA . GLY A 1 607 ? 28.560 4.232 12.011 1.00 31.77 607 GLY A CA 1
ATOM 4414 C C . GLY A 1 607 ? 29.973 4.741 12.256 1.00 31.77 607 GLY A C 1
ATOM 4415 O O . GLY A 1 607 ? 30.873 4.372 11.499 1.00 31.77 607 GLY A O 1
ATOM 4416 N N . ASP A 1 608 ? 30.122 5.570 13.287 1.00 33.03 608 ASP A N 1
ATOM 4417 C CA . ASP A 1 608 ? 31.392 6.042 13.835 1.00 33.03 608 ASP A CA 1
ATOM 4418 C C . ASP A 1 608 ? 32.414 4.909 13.994 1.00 33.03 608 ASP A C 1
ATOM 4420 O O . ASP A 1 608 ? 32.146 3.870 14.612 1.00 33.03 608 ASP A O 1
ATOM 4424 N N . ARG A 1 609 ? 33.614 5.166 13.478 1.00 30.92 609 ARG A N 1
ATOM 4425 C CA . ARG A 1 609 ? 34.877 4.848 14.140 1.00 30.92 609 ARG A CA 1
ATOM 4426 C C . ARG A 1 609 ? 35.844 5.992 13.926 1.00 30.92 609 ARG A C 1
ATOM 4428 O O . ARG A 1 609 ? 35.903 6.470 12.770 1.00 30.92 609 ARG A O 1
#

Radius of gyration: 45.25 Å; chains: 1; bounding box: 98×55×117 Å

Secondary structure (DSSP, 8-state):
-EESTTSSHHHHHHHHHTS--S---SSSP--SS-EEEE-GGGHHHHSSTTSSTTPEEEEEETT-PPP----------PPPP-PPPP----------------PPP--PPP---------EEEEEE-TTSPTT-EEEEPPPTT-SSHHHHHHHHHHHHT-SEEEEEEETTTTT-HHHHHHHHHHHHTT-EEEEEEEEE-TTTHHHHHHHHHHHHHHTT-TT-EEEEEE----BTTB--HHHHHHHHHHHHHHHH-HHHHHHHHHHHHHHHHHHHHHHHHHHHHHHHHHHHHHHHHHHHHHHHHHHHHHHHHHHHHSSGGGTSSHHHHHHHHHTTSHHHHHHHHHHHHHHHHHHHTTS-------HHHHHHHHHHHHHHHHHHHHHHHHHHHHHHHSHHHHHT-TT---SS--TTHHHHHHHHHHHHHHHHHHHHHHHTTSTTTHHHHHHH-HHHHHHHHHHHHHHTTS---SS---STTHHHHHHHHHHHHHH-HHHHHHHHHHHHHHHHHHHHHHHHHHHHHHHHHHHTS----SHHHHHHHHHHHHSPPPPP------------TTTT-------SS----SS----SS----THHHHHHHTT-----

pLDDT: mean 72.43, std 23.44, range [23.31, 98.19]

Sequence (609 aa):
LGGSTGAGKSTLLNSLLGEQVSAAGVLRPTTRWPVLVHHPLDARWFTGERVLPGLVRLSATAGAGPERSGGAQQGAAQPVREKPGREQPGREQPGREQPGREQPGREQPGRDEPGGGVVGLRLVASAAVPQGLALLDAPDIDSVVEGNRVLARQLLGAADLWLFVTTAARYADAVPWELLATAAERRTELALVLDRVDEADVQVVGDHLRAMLVEHDLAGTAVLVVPASDLVDGLLPEPAVAPVADWLGALAEDPAARRAVVERTRDGLLSDVLVRAVRLAAAGDDQVAARDRLRAVVDGAYAAAAADVRRATSDASLLRGEVLARWQELVGTGELMRSIEEGVSRLRDRLTAALRGRRAVAPDLSDAIGAGIDAVLLDAAQTAAERAHAAWRGDPAGAALLDGLELSRSSAGLRVAIAEQVRGWQDDVIALVSEEGAGRRTQARALSYGVNALGVALMLVVFASTAGLTGAEVGIAGGSALLAQRLLEAVFGDDAVRRLTQVSHERLDARVATVLAAESARFTGQLDALVVTGGGDLRAAVQRVERAPLPEPAVVGAGSAPGRLRGAGAARPVARGGAPGDAPGGARGGEPGGLRGWWRRVTGRGGDR

Foldseek 3Di:
DAEAPPLCLQQLVCQQQVANPAFDDDDPPRPQAKEKEAAPVCVVVVCDCNAPHQAAEDEDEGPDHDDDPDDDDDDDDDDDDDDDDDDDDDDDDDDDDDDDDDDPDPPDPPPPDVPPDRHHYYYYHGLQHWHPDMDMDAGHCPDPDVVSVVRNVSNLLRDLEDAYRHELVPLPPPVVLVVVLVCVLLQRHYAYEHEAAAPVCCVVSQVVSQVVCVVSVNHPHHYFYQHRADDDVSHGDLQRSQSVQQVSVLCSVDLVSVLVSNVSNVVSNLVVVLVVLVVVLVVLQVLVVVLVVLLVQLVVLLVVLLVQLLCQLAACVLVPPCVVVVVCVVCVPPVVVVVVVVVVVVVVVVVVCVVPDDDDDDDPQLVSLLVSSLVSLQVSLLRSLQSSLVVLCVDPNSVVLCPPDPSNGFDPCLSVLSSVLSVVLLVVLLVLQVVLCPDPVLVVVCVVCDSNNLSSLLSLLLSHVNNPPPDDDDDDSCVSNVVSQVSNCVRRNDVSSVVSSVVSSVSSSVSSSVSSVVSSCSSSVSSVVDPRDRSVVSVVVSVVVVPDDDDRPPSPPPPRDDNGTRSHVVHDPDPDPDDPPDDCDDPPDDPPCPPVNVCCVVVPPPDDD